Protein AF-A0A7S3DLR5-F1 (afdb_monomer)

Foldseek 3Di:
DDDDDDDDDDDDDDDDPDPDDDDDDDDDDDDDDDDPLQPDDLLLVVVCVVCVVPVVLVVLVVVCVVDVDPVSVVVSLVVLVPDDPLSVVVVVVVVVVVPDDLFAWAWEWEWDADPNDIDIGTDRIDGHFDFQLCSVFNRHQKYKYFYAPVADPVNVCCCAPPPPNPPVPHQQDSQFGWHFQAWDPPDVRTMTMIGGQDGPPDDHHDSVRSLCQQFNCVQFVVDDPVLSNVLVVNRGARWDQFDQADPPQEAEDEADQDPPGDRLFQFEKEWEQQQQLSRVQRSCVRVVPDPVPDDSGDPAQWAFWDARQFGHIYGYDNVVDDDTHMYTYPSRRSGDHDSVSRSVRRTIGRPDPVTGDDPVVVVVSVD

Mean predicted aligned error: 13.18 Å

Radius of gyration: 24.82 Å; Cα contacts (8 Å, |Δi|>4): 530; chains: 1; bounding box: 61×64×69 Å

Sequence (367 aa):
GSIQIWRLEPLPLRICHGAMRIRGKGKAPKELPVYPREKLPILMQFALRQLQNKPKIVSAFLSTYKDDNTDSI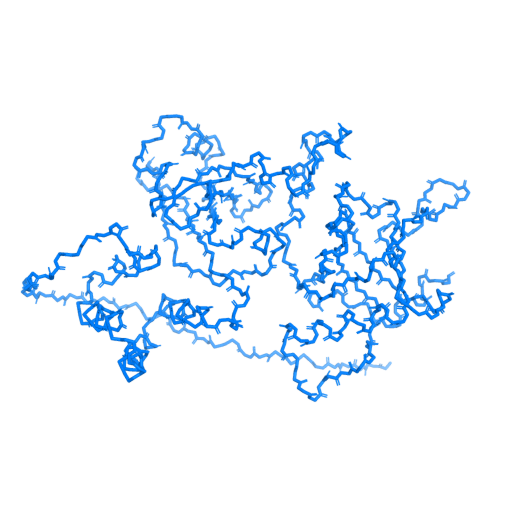DKARELIANESAVSKCFNFELLCSKDKCKHGLYWSASLTKVNGSLDLKLKPPEMAHDKRIYRMFGADRFLAVSVAPSIKAKDAEEFFCSDKVPKKYSSHLFGRTYRLLWCKKDDKPQSFIFFAEKGPGLNSLEVKDVIDACIPRSLNKELTIKKLLKRFKLLFSKTTPTAKLPPGSVHVVPDFKKRDRFAEIDGCGLLSQEAIDIIWQSFQKETCVSEVMRTERCPYSGFQGRIGGFKGAWVLDRSLGPGVTIHCRETQKKFSTKQDCLASSCLQIQGDTKGTLDIEHVNDIME

Structure (mmCIF, N/CA/C/O backbone):
data_AF-A0A7S3DLR5-F1
#
_entry.id   AF-A0A7S3DLR5-F1
#
loop_
_atom_site.group_PDB
_atom_site.id
_atom_site.type_symbol
_atom_site.label_atom_id
_atom_site.label_alt_id
_atom_site.label_comp_id
_atom_site.label_asym_id
_atom_site.label_entity_id
_atom_site.label_seq_id
_atom_site.pdbx_PDB_ins_code
_atom_site.Cartn_x
_atom_site.Cartn_y
_atom_site.Cartn_z
_atom_site.occupancy
_atom_site.B_iso_or_equiv
_atom_site.auth_seq_id
_atom_site.auth_comp_id
_atom_site.auth_asym_id
_atom_site.auth_atom_id
_atom_site.pdbx_PDB_model_num
ATOM 1 N N . GLY A 1 1 ? 19.278 11.146 39.143 1.00 24.81 1 GLY A N 1
ATOM 2 C CA . GLY A 1 1 ? 20.038 9.889 39.242 1.00 24.81 1 GLY A CA 1
ATOM 3 C C . GLY A 1 1 ? 19.996 9.211 37.897 1.00 24.81 1 GLY A C 1
ATOM 4 O O . GLY A 1 1 ? 18.915 8.933 37.408 1.00 24.81 1 GLY A O 1
ATOM 5 N N . SER A 1 2 ? 21.152 9.063 37.265 1.00 23.89 2 SER A N 1
ATOM 6 C CA . SER A 1 2 ? 21.341 8.437 35.958 1.00 23.89 2 SER A CA 1
ATOM 7 C C . SER A 1 2 ? 21.000 6.949 35.982 1.00 23.89 2 SER A C 1
ATOM 9 O O . SER A 1 2 ? 21.562 6.218 36.795 1.00 23.89 2 SER A O 1
ATOM 11 N N . ILE A 1 3 ? 20.175 6.496 35.037 1.00 20.67 3 ILE A N 1
ATOM 12 C CA . ILE A 1 3 ? 20.079 5.086 34.653 1.00 20.67 3 ILE A CA 1
ATOM 13 C C . ILE A 1 3 ? 20.15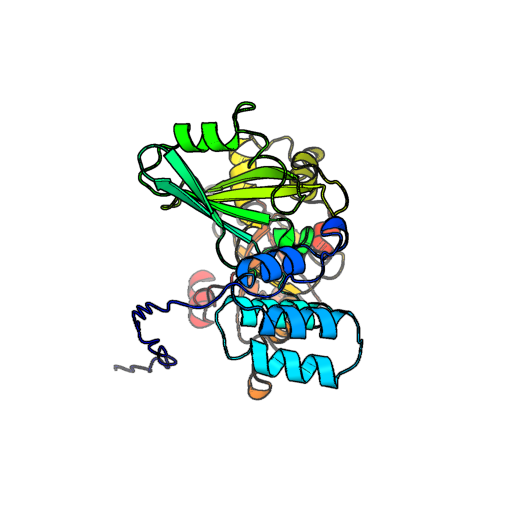8 5.021 33.124 1.00 20.67 3 ILE A C 1
ATOM 15 O O . ILE A 1 3 ? 19.270 5.478 32.410 1.00 20.67 3 ILE A O 1
ATOM 19 N N . GLN A 1 4 ? 21.282 4.495 32.637 1.00 23.03 4 GLN A N 1
ATOM 20 C CA . GLN A 1 4 ? 21.463 4.030 31.266 1.00 23.03 4 GLN A CA 1
ATOM 21 C C . GLN A 1 4 ? 20.932 2.598 31.172 1.00 23.03 4 GLN A C 1
ATOM 23 O O . GLN A 1 4 ? 21.287 1.771 32.011 1.00 23.03 4 GLN A O 1
ATOM 28 N N . ILE A 1 5 ? 20.160 2.275 30.131 1.00 23.92 5 ILE A N 1
ATOM 29 C CA . ILE A 1 5 ? 19.893 0.881 29.757 1.00 23.92 5 ILE A CA 1
ATOM 30 C C . ILE A 1 5 ? 20.264 0.658 28.294 1.00 23.92 5 ILE A C 1
ATOM 32 O O . ILE A 1 5 ? 20.056 1.494 27.415 1.00 23.92 5 ILE A O 1
ATOM 36 N N . TRP A 1 6 ? 20.910 -0.486 28.106 1.00 22.75 6 TRP A N 1
ATOM 37 C CA . TRP A 1 6 ? 21.716 -0.885 26.976 1.00 22.75 6 TRP A CA 1
ATOM 38 C C . TRP A 1 6 ? 20.901 -1.349 25.773 1.00 22.75 6 TRP A C 1
ATOM 40 O O . TRP A 1 6 ? 19.888 -2.036 25.869 1.00 22.75 6 TRP A O 1
ATOM 50 N N . ARG A 1 7 ? 21.443 -0.993 24.613 1.00 23.92 7 ARG A N 1
ATOM 51 C CA . ARG A 1 7 ? 21.039 -1.396 23.273 1.00 23.92 7 ARG A CA 1
ATOM 52 C C . ARG A 1 7 ? 21.591 -2.799 22.996 1.00 23.92 7 ARG A C 1
ATOM 54 O O . ARG A 1 7 ? 22.805 -2.973 22.980 1.00 23.92 7 ARG A O 1
ATOM 61 N N . LEU A 1 8 ? 20.730 -3.781 22.739 1.00 24.44 8 LEU A N 1
ATOM 62 C CA . LEU A 1 8 ? 21.143 -5.052 22.134 1.00 24.44 8 LEU A CA 1
ATOM 63 C C . LEU A 1 8 ? 20.997 -4.935 20.613 1.00 24.44 8 LEU A C 1
ATOM 65 O O . LEU A 1 8 ? 19.906 -5.074 20.064 1.00 24.44 8 LEU A O 1
ATOM 69 N N . GLU A 1 9 ? 22.101 -4.628 19.932 1.00 26.67 9 GLU A N 1
ATOM 70 C CA . GLU A 1 9 ? 22.209 -4.809 18.482 1.00 26.67 9 GLU A CA 1
ATOM 71 C C . GLU A 1 9 ? 22.654 -6.249 18.180 1.00 26.67 9 GLU A C 1
ATOM 73 O O . GLU A 1 9 ? 23.645 -6.705 18.755 1.00 26.67 9 GLU A O 1
ATOM 78 N N . PRO A 1 10 ? 22.021 -6.972 17.243 1.00 26.53 10 PRO A N 1
ATOM 79 C CA . PRO A 1 10 ? 22.702 -8.069 16.577 1.00 26.53 10 PRO A CA 1
ATOM 80 C C . PRO A 1 10 ? 23.741 -7.496 15.599 1.00 26.53 10 PRO A C 1
ATOM 82 O O . PRO A 1 10 ? 23.421 -6.707 14.708 1.00 26.53 10 PRO A O 1
ATOM 85 N N . LEU A 1 11 ? 24.994 -7.909 15.797 1.00 24.88 11 LEU A N 1
ATOM 86 C CA . LEU A 1 11 ? 26.169 -7.597 14.979 1.00 24.88 11 LEU A CA 1
ATOM 87 C C . LEU A 1 11 ? 25.892 -7.708 13.465 1.00 24.88 11 LEU A C 1
ATOM 89 O O . LEU A 1 11 ? 25.328 -8.711 13.017 1.00 24.88 11 LEU A O 1
ATOM 93 N N . PRO A 1 12 ? 26.373 -6.765 12.633 1.00 27.34 12 PRO A N 1
ATOM 94 C CA . PRO A 1 12 ? 26.393 -6.967 11.195 1.00 27.34 12 PRO A CA 1
ATOM 95 C C . PRO A 1 12 ? 27.469 -8.000 10.833 1.00 27.34 12 PRO A C 1
ATOM 97 O O . PRO A 1 12 ? 28.667 -7.776 11.016 1.00 27.34 12 PRO A O 1
ATOM 100 N N . LEU A 1 13 ? 27.039 -9.126 10.260 1.00 23.83 13 LEU A N 1
ATOM 101 C CA . LEU A 1 13 ? 27.904 -10.037 9.508 1.00 23.83 13 LEU A CA 1
ATOM 102 C C . LEU A 1 13 ? 28.592 -9.247 8.382 1.00 23.83 13 LEU A C 1
ATOM 104 O O . LEU A 1 13 ? 27.967 -8.867 7.390 1.00 23.83 13 LEU A O 1
ATOM 108 N N . ARG A 1 14 ? 29.896 -8.989 8.541 1.00 26.08 14 ARG A N 1
ATOM 109 C CA . ARG A 1 14 ? 30.764 -8.467 7.479 1.00 26.08 14 ARG A CA 1
ATOM 110 C C . ARG A 1 14 ? 30.837 -9.502 6.357 1.00 26.08 14 ARG A C 1
ATOM 112 O O . ARG A 1 14 ? 31.471 -10.539 6.513 1.00 26.08 14 ARG A O 1
ATOM 119 N N . ILE A 1 15 ? 30.224 -9.209 5.213 1.00 27.02 15 ILE A N 1
ATOM 120 C CA . ILE A 1 15 ? 30.480 -9.952 3.975 1.00 27.02 15 ILE A CA 1
ATOM 121 C C . ILE A 1 15 ? 31.704 -9.321 3.304 1.00 27.02 15 ILE A C 1
ATOM 123 O O . ILE A 1 15 ? 31.678 -8.164 2.878 1.00 27.02 15 ILE A O 1
ATOM 127 N N . CYS A 1 16 ? 32.790 -10.088 3.243 1.00 23.61 16 CYS A N 1
ATOM 128 C CA . CYS A 1 16 ? 34.021 -9.741 2.545 1.00 23.61 16 CYS A CA 1
ATOM 129 C C . CYS A 1 16 ? 33.748 -9.473 1.055 1.00 23.61 16 CYS A C 1
ATOM 131 O O . CYS A 1 16 ? 33.178 -10.311 0.357 1.00 23.61 16 CYS A O 1
ATOM 133 N N . HIS A 1 17 ? 34.199 -8.325 0.547 1.00 25.91 17 HIS A N 1
ATOM 134 C CA . HIS A 1 17 ? 34.289 -8.075 -0.890 1.00 25.91 17 HIS A CA 1
ATOM 135 C C . HIS A 1 17 ? 35.540 -8.775 -1.435 1.00 25.91 17 HIS A C 1
ATOM 137 O O . HIS A 1 17 ? 36.632 -8.214 -1.424 1.00 25.91 17 HIS A O 1
ATOM 143 N N . GLY A 1 18 ? 35.385 -10.013 -1.902 1.00 24.25 18 GLY A N 1
ATOM 144 C CA . GLY A 1 18 ? 36.386 -10.682 -2.730 1.00 24.25 18 GLY A CA 1
ATOM 145 C C . GLY A 1 18 ? 36.161 -10.339 -4.201 1.00 24.25 18 GLY A C 1
ATOM 146 O O . GLY A 1 18 ? 35.227 -10.844 -4.820 1.00 24.25 18 GLY A O 1
ATOM 147 N N . ALA A 1 19 ? 37.006 -9.483 -4.775 1.00 25.77 19 ALA A N 1
ATOM 148 C CA . ALA A 1 19 ? 37.074 -9.306 -6.221 1.00 25.77 19 ALA A CA 1
ATOM 149 C C . ALA A 1 19 ? 37.766 -10.532 -6.835 1.00 25.77 19 ALA A C 1
ATOM 151 O O . ALA A 1 19 ? 38.976 -10.701 -6.706 1.00 25.77 19 ALA A O 1
ATOM 152 N N . MET A 1 20 ? 37.001 -11.397 -7.497 1.00 24.11 20 MET A N 1
ATOM 153 C CA . MET A 1 20 ? 37.531 -12.601 -8.134 1.00 24.11 20 MET A CA 1
ATOM 154 C C . MET A 1 20 ? 37.630 -12.379 -9.645 1.00 24.11 20 MET A C 1
ATOM 156 O O . MET A 1 20 ? 36.626 -12.297 -10.352 1.00 24.11 20 MET A O 1
ATOM 160 N N . ARG A 1 21 ? 38.863 -12.249 -10.144 1.00 29.89 21 ARG A N 1
ATOM 161 C CA . ARG A 1 21 ? 39.190 -12.220 -11.575 1.00 29.89 21 ARG A CA 1
ATOM 162 C C . ARG A 1 21 ? 39.635 -13.628 -11.964 1.00 29.89 21 ARG A C 1
ATOM 164 O O . ARG A 1 21 ? 40.696 -14.062 -11.533 1.00 29.89 21 ARG A O 1
ATOM 171 N N . ILE A 1 22 ? 38.857 -14.329 -12.787 1.00 28.62 22 ILE A N 1
ATOM 172 C CA . ILE A 1 22 ? 39.300 -15.586 -13.403 1.00 28.62 22 ILE A CA 1
ATOM 173 C C . ILE A 1 22 ? 39.402 -15.396 -14.913 1.00 28.62 22 ILE A C 1
ATOM 175 O O . ILE A 1 22 ? 38.415 -15.116 -15.591 1.00 28.62 22 ILE A O 1
ATOM 179 N N . ARG A 1 23 ? 40.619 -15.582 -15.434 1.00 36.75 23 ARG A N 1
ATOM 180 C CA . ARG A 1 23 ? 40.875 -15.950 -16.828 1.00 36.75 23 ARG A CA 1
ATOM 181 C C . ARG A 1 23 ? 40.844 -17.474 -16.908 1.00 36.75 23 ARG A C 1
ATOM 183 O O . ARG A 1 23 ? 41.633 -18.128 -16.239 1.00 36.75 23 ARG A O 1
ATOM 190 N N . GLY A 1 24 ? 39.975 -18.021 -17.748 1.00 30.02 24 GLY A N 1
ATOM 191 C CA . GLY A 1 24 ? 39.977 -19.439 -18.094 1.00 30.02 24 GLY A CA 1
ATOM 192 C C . GLY A 1 24 ? 39.672 -19.610 -19.575 1.00 30.02 24 GLY A C 1
ATOM 193 O O . GLY A 1 24 ? 38.577 -19.278 -20.020 1.00 30.02 24 GLY A O 1
ATOM 194 N N . LYS A 1 25 ? 40.648 -20.109 -20.340 1.00 39.47 25 LYS A N 1
ATOM 195 C CA . LYS A 1 25 ? 40.425 -20.672 -21.677 1.00 39.47 25 LYS A CA 1
ATOM 196 C C . LYS A 1 25 ? 39.781 -22.048 -21.477 1.00 39.47 25 LYS A C 1
ATOM 198 O O . LYS A 1 25 ? 40.409 -22.922 -20.889 1.00 39.47 25 LYS A O 1
ATOM 203 N N . GLY A 1 26 ? 38.547 -22.237 -21.939 1.00 36.50 26 GLY A N 1
ATOM 204 C CA . GLY A 1 26 ? 37.817 -23.502 -21.827 1.00 36.50 26 GLY A CA 1
ATOM 205 C C . GLY A 1 26 ? 36.975 -23.772 -23.072 1.00 36.50 26 GLY A C 1
ATOM 206 O O . GLY A 1 26 ? 36.352 -22.858 -23.603 1.00 36.50 26 GLY A O 1
ATOM 207 N N . LYS A 1 27 ? 37.023 -25.021 -23.549 1.00 38.72 27 LYS A N 1
ATOM 208 C CA . LYS A 1 27 ? 36.369 -25.536 -24.766 1.00 38.72 27 LYS A CA 1
ATOM 209 C C . LYS A 1 27 ? 34.842 -25.341 -24.742 1.00 38.72 27 LYS A C 1
ATOM 211 O O . LYS A 1 27 ? 34.234 -25.357 -23.675 1.00 38.72 27 LYS A O 1
ATOM 216 N N . ALA A 1 28 ? 34.246 -25.197 -25.929 1.00 30.62 28 ALA A N 1
ATOM 217 C CA . ALA A 1 28 ? 32.808 -25.004 -26.126 1.00 30.62 28 ALA A CA 1
ATOM 218 C C . ALA A 1 28 ? 31.967 -26.124 -25.465 1.00 30.62 28 ALA A C 1
ATOM 220 O O . ALA A 1 28 ? 32.322 -27.300 -25.596 1.00 30.62 28 ALA A O 1
ATOM 221 N N . PRO A 1 29 ? 30.873 -25.796 -24.750 1.00 38.72 29 PRO A N 1
ATOM 222 C CA . PRO A 1 29 ? 30.006 -26.797 -24.140 1.00 38.72 29 PRO A CA 1
ATOM 223 C C . PRO A 1 29 ? 29.138 -27.504 -25.192 1.00 38.72 29 PRO A C 1
ATOM 225 O O . PRO A 1 29 ? 28.689 -26.886 -26.154 1.00 38.72 29 PRO A O 1
ATOM 228 N N . LYS A 1 30 ? 28.891 -28.804 -24.973 1.00 43.28 30 LYS A N 1
ATOM 229 C CA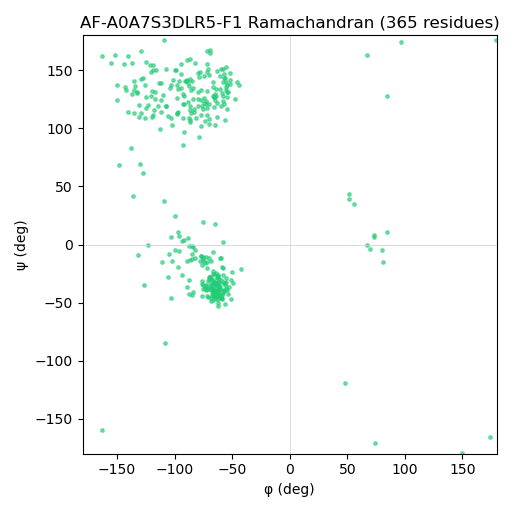 . LYS A 1 30 ? 27.921 -29.614 -25.728 1.00 43.28 30 LYS A CA 1
ATOM 230 C C . LYS A 1 30 ? 26.536 -28.958 -25.685 1.00 43.28 30 LYS A C 1
ATOM 232 O O . LYS A 1 30 ? 26.139 -28.441 -24.640 1.00 43.28 30 LYS A O 1
ATOM 237 N N . GLU A 1 31 ? 25.832 -28.996 -26.814 1.00 35.44 31 GLU A N 1
ATOM 238 C CA . GLU A 1 31 ? 24.508 -28.396 -26.983 1.00 35.44 31 GLU A CA 1
ATOM 239 C C . GLU A 1 31 ? 23.524 -28.891 -25.913 1.00 35.44 31 GLU A C 1
ATOM 241 O O . GLU A 1 31 ? 23.363 -30.090 -25.681 1.00 35.44 31 GLU A O 1
ATOM 246 N N . LEU A 1 32 ? 22.897 -27.938 -25.220 1.00 39.69 32 LEU A N 1
ATOM 247 C CA . LEU A 1 32 ? 21.847 -28.200 -24.241 1.00 39.69 32 LEU A CA 1
ATOM 248 C C . LEU A 1 32 ? 20.522 -28.500 -24.965 1.00 39.69 32 LEU A C 1
ATOM 250 O O . LEU A 1 32 ? 20.259 -27.906 -26.011 1.00 39.69 32 LEU A O 1
ATOM 254 N N . PRO A 1 33 ? 19.646 -29.348 -24.397 1.00 40.72 33 PRO A N 1
ATOM 255 C CA . PRO A 1 33 ? 18.328 -29.613 -24.967 1.00 40.72 33 PRO A CA 1
ATOM 256 C C . PRO A 1 33 ? 17.497 -28.324 -25.095 1.00 40.72 33 PRO A C 1
ATOM 258 O O . PRO A 1 33 ? 17.360 -27.549 -24.144 1.00 40.72 33 PRO A O 1
ATOM 261 N N . VAL A 1 34 ? 16.928 -28.103 -26.283 1.00 39.75 34 VAL A N 1
ATOM 262 C CA . VAL A 1 34 ? 16.088 -26.942 -26.604 1.00 39.75 34 VAL A CA 1
ATOM 263 C C . VAL A 1 34 ? 14.668 -27.192 -26.094 1.00 39.75 34 VAL A C 1
ATOM 265 O O . VAL A 1 34 ? 13.941 -28.017 -26.638 1.00 39.75 34 VAL A O 1
ATOM 268 N N . TYR A 1 35 ? 14.261 -26.475 -25.044 1.00 44.41 35 TYR A N 1
ATOM 269 C CA . TYR A 1 35 ? 12.882 -26.500 -24.542 1.00 44.41 35 TYR A CA 1
ATOM 270 C C . TYR A 1 35 ? 12.041 -25.362 -25.133 1.00 44.41 35 TYR A C 1
ATOM 272 O O . TYR A 1 35 ? 12.562 -24.250 -25.297 1.00 44.41 35 TYR A O 1
ATOM 280 N N . PRO A 1 36 ? 10.727 -25.572 -25.359 1.00 43.00 36 PRO A N 1
ATOM 281 C CA . PRO A 1 36 ? 9.810 -24.489 -25.686 1.00 43.00 36 PRO A CA 1
ATOM 282 C C . PRO A 1 36 ? 9.721 -23.536 -24.486 1.00 43.00 36 PRO A C 1
ATOM 284 O O . PRO A 1 36 ? 9.074 -23.826 -23.479 1.00 43.00 36 PRO A O 1
ATOM 287 N N . ARG A 1 37 ? 10.406 -22.391 -24.574 1.00 46.00 37 ARG A N 1
ATOM 288 C CA . ARG A 1 37 ? 10.528 -21.398 -23.485 1.00 46.00 37 ARG A CA 1
ATOM 289 C C . ARG A 1 37 ? 9.184 -20.839 -23.011 1.00 46.00 37 ARG A C 1
ATOM 291 O O . ARG A 1 37 ? 9.102 -20.307 -21.912 1.00 46.00 37 ARG A O 1
ATOM 298 N N . GLU A 1 38 ? 8.151 -20.974 -23.830 1.00 45.06 38 GLU A N 1
ATOM 299 C CA . GLU A 1 38 ? 6.825 -20.386 -23.643 1.00 45.06 38 GLU A CA 1
ATOM 300 C C . GLU A 1 38 ? 5.993 -21.063 -22.544 1.00 45.06 38 GLU A C 1
ATOM 302 O O . GLU A 1 38 ? 5.037 -20.465 -22.059 1.00 45.06 38 GLU A O 1
ATOM 307 N N . LYS A 1 39 ? 6.369 -22.274 -22.103 1.00 42.50 39 LYS A N 1
ATOM 308 C CA . LYS A 1 39 ? 5.629 -23.033 -21.076 1.00 42.50 39 LYS A CA 1
ATOM 309 C C . LYS A 1 39 ? 6.214 -22.943 -19.660 1.00 42.50 39 LYS A C 1
ATOM 311 O O . LYS A 1 39 ? 5.622 -23.480 -18.732 1.00 42.50 39 LYS A O 1
ATOM 316 N N . LEU A 1 40 ? 7.366 -22.295 -19.476 1.00 49.72 40 LEU A N 1
ATOM 317 C CA . LEU A 1 40 ? 8.032 -22.228 -18.170 1.00 49.72 40 LEU A CA 1
ATOM 318 C C . LEU A 1 40 ? 7.565 -21.011 -17.353 1.00 49.72 40 LEU A C 1
ATOM 320 O O . LEU A 1 40 ? 7.464 -19.921 -17.929 1.00 49.72 40 LEU A O 1
ATOM 324 N N . PRO A 1 41 ? 7.370 -21.138 -16.022 1.00 58.69 41 PRO A N 1
ATOM 325 C CA . PRO A 1 41 ? 7.132 -19.996 -15.140 1.00 58.69 41 PRO A CA 1
ATOM 326 C C . PRO A 1 41 ? 8.199 -18.901 -15.308 1.00 58.69 41 PRO A C 1
ATOM 328 O O . PRO A 1 41 ? 9.365 -19.171 -15.586 1.00 58.69 41 PRO A O 1
ATOM 331 N N . ILE A 1 42 ? 7.834 -17.635 -15.126 1.00 56.56 42 ILE A N 1
ATOM 332 C CA . ILE A 1 42 ? 8.725 -16.491 -15.409 1.00 56.56 42 ILE A CA 1
ATOM 333 C C . ILE A 1 42 ? 10.036 -16.541 -14.616 1.00 56.56 42 ILE A C 1
ATOM 335 O O . ILE A 1 42 ? 11.107 -16.264 -15.159 1.00 56.56 42 ILE A O 1
ATOM 339 N N . LEU A 1 43 ? 9.975 -16.957 -13.355 1.00 54.75 43 LEU A N 1
ATOM 340 C CA . LEU A 1 43 ? 11.160 -17.145 -12.520 1.00 54.75 43 LEU A CA 1
ATOM 341 C C . LEU A 1 43 ? 12.078 -18.237 -13.024 1.00 54.75 43 LEU A C 1
ATOM 343 O O . LEU A 1 43 ? 13.293 -18.098 -12.942 1.00 54.75 43 LEU A O 1
ATOM 347 N N . MET A 1 44 ? 11.502 -19.277 -13.609 1.00 60.59 44 MET A N 1
ATOM 348 C CA . MET A 1 44 ? 12.239 -20.351 -14.243 1.00 60.59 44 MET A CA 1
ATOM 349 C C . MET A 1 44 ? 12.951 -19.841 -15.500 1.00 60.59 44 MET A C 1
ATOM 351 O O . MET A 1 44 ? 14.132 -20.112 -15.694 1.00 60.59 44 MET A O 1
ATOM 355 N N . GLN A 1 45 ? 12.298 -18.995 -16.301 1.00 62.34 45 GLN A N 1
ATOM 356 C CA . GLN A 1 45 ? 12.950 -18.335 -17.437 1.00 62.34 45 GLN A CA 1
ATOM 357 C C . GLN A 1 45 ? 14.070 -17.376 -16.996 1.00 62.34 45 GLN A C 1
ATOM 359 O O . GLN A 1 45 ? 15.123 -17.324 -17.637 1.00 62.34 45 GLN A O 1
ATOM 364 N N . PHE A 1 46 ? 13.870 -16.623 -15.909 1.00 62.25 46 PHE A N 1
ATOM 365 C CA . PHE A 1 46 ? 14.880 -15.712 -15.364 1.00 62.25 46 PHE A CA 1
ATOM 366 C C . PHE A 1 46 ? 16.075 -16.468 -14.777 1.00 62.25 46 PHE A C 1
ATOM 368 O O . PHE A 1 46 ? 17.213 -16.164 -15.132 1.00 62.25 46 PHE A O 1
ATOM 375 N N . ALA A 1 47 ? 15.829 -17.476 -13.938 1.00 61.44 47 ALA A N 1
ATOM 376 C CA . ALA A 1 47 ? 16.861 -18.320 -13.347 1.00 61.44 47 ALA A CA 1
ATOM 377 C C . ALA A 1 47 ? 17.681 -19.015 -14.436 1.00 61.44 47 ALA A C 1
ATOM 379 O O . ALA A 1 47 ? 18.904 -18.911 -14.432 1.00 61.44 47 ALA A O 1
ATOM 380 N N . LEU A 1 48 ? 17.023 -19.609 -15.438 1.00 63.97 48 LEU A N 1
ATOM 381 C CA . LEU A 1 48 ? 17.710 -20.219 -16.573 1.00 63.97 48 LEU A CA 1
ATOM 382 C C . LEU A 1 48 ? 18.599 -19.219 -17.309 1.00 63.97 48 LEU A C 1
ATOM 384 O O . LEU A 1 48 ? 19.711 -19.592 -17.656 1.00 63.97 48 LEU A O 1
ATOM 388 N N . ARG A 1 49 ? 18.162 -17.962 -17.505 1.00 66.38 49 ARG A N 1
ATOM 389 C CA . ARG A 1 49 ? 18.985 -16.897 -18.114 1.00 66.38 49 ARG A CA 1
ATOM 390 C C . ARG A 1 49 ? 20.193 -16.515 -17.259 1.00 66.38 49 ARG A C 1
ATOM 392 O O . ARG A 1 49 ? 21.284 -16.385 -17.800 1.00 66.38 49 ARG A O 1
ATOM 399 N N . GLN A 1 50 ? 20.021 -16.353 -15.948 1.00 62.22 50 GLN A N 1
ATOM 400 C CA . GLN A 1 50 ? 21.130 -16.022 -15.041 1.00 62.22 50 GLN A CA 1
ATOM 401 C C . GLN A 1 50 ? 22.130 -17.182 -14.901 1.00 62.22 50 GLN A C 1
ATOM 403 O O . GLN A 1 50 ? 23.322 -16.962 -14.698 1.00 62.22 50 GLN A O 1
ATOM 408 N N . LEU A 1 51 ? 21.653 -18.418 -15.052 1.00 62.84 51 LEU A N 1
ATOM 409 C CA . LEU A 1 51 ? 22.431 -19.645 -14.909 1.00 62.84 51 LEU A CA 1
ATOM 410 C C . LEU A 1 51 ? 22.956 -20.196 -16.245 1.00 62.84 51 LEU A C 1
ATOM 412 O O . LEU A 1 51 ? 23.547 -21.273 -16.246 1.00 62.84 51 LEU A O 1
ATOM 416 N N . GLN A 1 52 ? 22.812 -19.481 -17.373 1.00 66.00 52 GLN A N 1
ATOM 417 C CA . GLN A 1 52 ? 23.272 -19.953 -18.698 1.00 66.00 52 GLN A CA 1
ATOM 418 C C . GLN A 1 52 ? 24.757 -20.337 -18.721 1.00 66.00 52 GLN A C 1
ATOM 420 O O . GLN A 1 52 ? 25.148 -21.246 -19.446 1.00 66.00 52 GLN A O 1
ATOM 425 N N . ASN A 1 53 ? 25.572 -19.711 -17.870 1.00 67.88 53 ASN A N 1
ATOM 426 C CA . ASN A 1 53 ? 26.999 -20.015 -17.742 1.00 67.88 53 ASN A CA 1
ATOM 427 C C . ASN A 1 53 ? 27.305 -21.138 -16.725 1.00 67.88 53 ASN A C 1
ATOM 429 O O . ASN A 1 53 ? 28.470 -21.393 -16.428 1.00 67.88 53 ASN A O 1
ATOM 433 N N . LYS A 1 54 ? 26.283 -21.800 -16.163 1.00 71.94 54 LYS A N 1
ATOM 434 C CA . LYS A 1 54 ? 26.390 -22.841 -15.124 1.00 71.94 54 LYS A CA 1
ATOM 435 C C . LYS A 1 54 ? 25.575 -24.094 -15.506 1.00 71.94 54 LYS A C 1
ATOM 437 O O . LYS A 1 54 ? 24.573 -24.411 -14.862 1.00 71.94 54 LYS A O 1
ATOM 442 N N . PRO A 1 55 ? 26.006 -24.856 -16.531 1.00 69.50 55 PRO A N 1
ATOM 443 C CA . PRO A 1 55 ? 25.218 -25.937 -17.137 1.00 69.50 55 PRO A CA 1
ATOM 444 C C . PRO A 1 55 ? 24.862 -27.081 -16.174 1.00 69.50 55 PRO A C 1
ATOM 446 O O . PRO A 1 55 ? 23.798 -27.678 -16.308 1.00 69.50 55 PRO A O 1
ATOM 449 N N . LYS A 1 56 ? 25.698 -27.361 -15.163 1.00 69.00 56 LYS A N 1
ATOM 450 C CA . LYS A 1 56 ? 25.404 -28.379 -14.135 1.00 69.00 56 LYS A CA 1
ATOM 451 C C . LYS A 1 56 ? 24.190 -28.007 -13.275 1.00 69.00 56 LYS A C 1
ATOM 453 O O . LYS A 1 56 ? 23.374 -28.872 -12.980 1.00 69.00 56 LYS A O 1
ATOM 458 N N . ILE A 1 57 ? 24.049 -26.724 -12.930 1.00 65.38 57 ILE A N 1
ATOM 459 C CA . ILE A 1 57 ? 22.917 -26.215 -12.143 1.00 65.38 57 ILE A CA 1
ATOM 460 C C . ILE A 1 57 ? 21.651 -26.239 -12.998 1.00 65.38 57 ILE A C 1
ATOM 462 O O . ILE A 1 57 ? 20.627 -26.738 -12.554 1.00 65.38 57 ILE A O 1
ATOM 466 N N . VAL A 1 58 ? 21.742 -25.782 -14.252 1.00 64.25 58 VAL A N 1
ATOM 467 C CA . VAL A 1 58 ? 20.625 -25.831 -15.211 1.00 64.25 58 VAL A CA 1
ATOM 468 C C . VAL A 1 58 ? 20.131 -27.265 -15.431 1.00 64.25 58 VAL A C 1
ATOM 470 O O . VAL A 1 58 ? 18.926 -27.496 -15.457 1.00 64.25 58 VAL A O 1
ATOM 473 N N . SER A 1 59 ? 21.038 -28.238 -15.550 1.00 67.94 59 SER A N 1
ATOM 474 C CA . SER A 1 59 ? 20.673 -29.649 -15.717 1.00 67.94 59 SER A CA 1
ATOM 475 C C . SER A 1 59 ? 19.997 -30.230 -14.473 1.00 67.94 59 SER A C 1
ATOM 477 O O . SER A 1 59 ? 18.952 -30.857 -14.610 1.00 67.94 59 SER A O 1
ATOM 479 N N . ALA A 1 60 ? 20.559 -30.002 -13.279 1.00 65.81 60 ALA A N 1
ATOM 480 C CA . ALA A 1 60 ? 19.972 -30.452 -12.010 1.00 65.81 60 ALA A CA 1
ATOM 481 C C . ALA A 1 60 ? 18.594 -29.816 -11.747 1.00 65.81 60 ALA A C 1
ATOM 483 O O . ALA A 1 60 ? 17.699 -30.430 -11.165 1.00 65.81 60 ALA A O 1
ATOM 484 N N . PHE A 1 61 ? 18.424 -28.582 -12.217 1.00 63.12 61 PHE A N 1
ATOM 485 C CA . PHE A 1 61 ? 17.188 -27.822 -12.157 1.00 63.12 61 PHE A CA 1
ATOM 486 C C . PHE A 1 61 ? 16.106 -28.354 -13.119 1.00 63.12 61 PHE A C 1
ATOM 488 O O . PHE A 1 61 ? 14.947 -28.512 -12.744 1.00 63.12 61 PHE A O 1
ATOM 495 N N . LEU A 1 62 ? 16.468 -28.681 -14.364 1.00 64.50 62 LEU A N 1
ATOM 496 C CA . LEU A 1 62 ? 15.522 -29.264 -15.323 1.00 64.50 62 LEU A CA 1
ATOM 497 C C . LEU A 1 62 ? 15.109 -30.694 -14.949 1.00 64.50 62 LEU A C 1
ATOM 499 O O . LEU A 1 62 ? 14.004 -31.098 -15.301 1.00 64.50 62 LEU A O 1
ATOM 503 N N . SER A 1 63 ? 15.955 -31.454 -14.244 1.00 65.44 63 SER A N 1
ATOM 504 C CA . SER A 1 63 ? 15.571 -32.770 -13.714 1.00 65.44 63 SER A CA 1
ATOM 505 C C . SER A 1 63 ? 14.608 -32.671 -12.529 1.00 65.44 63 SER A C 1
ATOM 507 O O . SER A 1 63 ? 13.683 -33.465 -12.445 1.00 65.44 63 SER A O 1
ATOM 509 N N . THR A 1 64 ? 14.750 -31.668 -11.657 1.00 61.28 64 THR A N 1
ATOM 510 C CA . THR A 1 64 ? 13.849 -31.492 -10.499 1.00 61.28 64 THR A CA 1
ATOM 511 C C . THR A 1 64 ? 12.446 -31.049 -10.868 1.00 61.28 64 THR A C 1
ATOM 513 O O . THR A 1 64 ? 11.508 -31.345 -10.148 1.00 61.28 64 THR A O 1
ATOM 516 N N . TYR A 1 65 ? 12.288 -30.338 -11.982 1.00 56.25 65 TYR A N 1
ATOM 517 C CA . TYR A 1 65 ? 10.962 -29.974 -12.478 1.00 56.25 65 TYR A CA 1
ATOM 518 C C . TYR A 1 65 ? 10.236 -31.149 -13.157 1.00 56.25 65 TYR A C 1
ATOM 520 O O . TYR A 1 65 ? 9.032 -31.085 -13.380 1.00 56.25 65 TYR A O 1
ATOM 528 N N . LYS A 1 66 ? 10.972 -32.195 -13.548 1.00 58.91 66 LYS A N 1
ATOM 529 C CA . LYS A 1 66 ? 10.406 -33.388 -14.189 1.00 58.91 66 LYS A CA 1
ATOM 530 C C . LYS A 1 66 ? 9.992 -34.450 -13.185 1.00 58.91 66 LYS A C 1
ATOM 532 O O . LYS A 1 66 ? 8.986 -35.112 -13.407 1.00 58.91 66 LYS A O 1
ATOM 537 N N . ASP A 1 67 ? 10.770 -34.592 -12.120 1.00 54.69 67 ASP A N 1
ATOM 538 C CA . ASP A 1 67 ? 10.527 -35.575 -11.081 1.00 54.69 67 ASP A CA 1
ATOM 539 C C . ASP A 1 67 ? 9.976 -34.861 -9.846 1.00 54.69 67 ASP A C 1
ATOM 541 O O . ASP A 1 67 ? 10.726 -34.188 -9.141 1.00 54.69 67 ASP A O 1
ATOM 545 N N . ASP A 1 68 ? 8.698 -35.076 -9.518 1.00 54.69 68 ASP A N 1
ATOM 546 C CA . ASP A 1 68 ? 8.076 -34.660 -8.243 1.00 54.69 68 ASP A CA 1
ATOM 547 C C . ASP A 1 68 ? 8.673 -35.395 -7.011 1.00 54.69 68 ASP A C 1
ATOM 549 O O . ASP A 1 68 ? 8.090 -35.431 -5.926 1.00 54.69 68 ASP A O 1
ATOM 553 N N . ASN A 1 69 ? 9.858 -35.994 -7.159 1.00 66.06 69 ASN A N 1
ATOM 554 C CA . ASN A 1 69 ? 10.574 -36.718 -6.123 1.00 66.06 69 ASN A CA 1
ATOM 555 C C . ASN A 1 69 ? 11.307 -35.747 -5.180 1.00 66.06 69 ASN A C 1
ATOM 557 O O . ASN A 1 69 ? 12.146 -34.940 -5.594 1.00 66.06 69 ASN A O 1
ATOM 561 N N . THR A 1 70 ? 11.029 -35.878 -3.885 1.00 58.28 70 THR A N 1
ATOM 562 C CA . THR A 1 70 ? 11.661 -35.140 -2.786 1.00 58.28 70 THR A CA 1
ATOM 563 C C . THR A 1 70 ? 13.190 -35.214 -2.783 1.00 58.28 70 THR A C 1
ATOM 565 O O . THR A 1 70 ? 13.827 -34.190 -2.540 1.00 58.28 70 THR A O 1
ATOM 568 N N . ASP A 1 71 ? 13.793 -36.345 -3.158 1.00 63.53 71 ASP A N 1
ATOM 569 C CA . ASP A 1 71 ? 15.257 -36.510 -3.140 1.00 63.53 71 ASP A CA 1
ATOM 570 C C . ASP A 1 71 ? 15.954 -35.663 -4.215 1.00 63.53 71 ASP A C 1
ATOM 572 O O . ASP A 1 71 ? 17.008 -35.058 -3.987 1.00 63.53 71 ASP A O 1
ATOM 576 N N . SER A 1 72 ? 15.338 -35.568 -5.397 1.00 60.47 72 SER A N 1
ATOM 577 C CA . SER A 1 72 ? 15.816 -34.705 -6.480 1.00 60.47 72 SER A CA 1
ATOM 578 C C . SER A 1 72 ? 15.781 -33.240 -6.044 1.00 60.47 72 SER A C 1
ATOM 580 O O . SER A 1 72 ? 16.722 -32.486 -6.312 1.00 60.47 72 SER A O 1
ATOM 582 N N . ILE A 1 73 ? 14.720 -32.847 -5.328 1.00 55.72 73 ILE A N 1
ATOM 583 C CA . ILE A 1 73 ? 14.533 -31.492 -4.798 1.00 55.72 73 ILE A CA 1
ATOM 584 C C . ILE A 1 73 ? 15.605 -31.166 -3.754 1.00 55.72 73 ILE A C 1
ATOM 586 O O . ILE A 1 73 ? 16.200 -30.090 -3.826 1.00 55.72 73 ILE A O 1
ATOM 590 N N . ASP A 1 74 ? 15.904 -32.077 -2.829 1.00 62.69 74 ASP A N 1
ATOM 591 C CA . ASP A 1 74 ? 16.921 -31.869 -1.790 1.00 62.69 74 ASP A CA 1
ATOM 592 C C . ASP A 1 74 ? 18.341 -31.778 -2.355 1.00 62.69 74 ASP A C 1
ATOM 594 O O . ASP A 1 74 ? 19.111 -30.889 -1.979 1.00 62.69 74 ASP A O 1
ATOM 598 N N . LYS A 1 75 ? 18.658 -32.581 -3.372 1.00 65.12 75 LYS A N 1
ATOM 599 C CA . LYS A 1 75 ? 19.945 -32.491 -4.074 1.00 65.12 75 LYS A CA 1
ATOM 600 C C . LYS A 1 75 ? 20.094 -31.190 -4.870 1.00 65.12 75 LYS A C 1
ATOM 602 O O . LYS A 1 75 ? 21.172 -30.595 -4.905 1.00 65.12 75 LYS A O 1
ATOM 607 N N . ALA A 1 76 ? 19.015 -30.705 -5.489 1.00 60.88 76 ALA A N 1
ATOM 608 C CA . ALA A 1 76 ? 19.010 -29.388 -6.123 1.00 60.88 76 ALA A CA 1
ATOM 609 C C . ALA A 1 76 ? 19.139 -28.261 -5.084 1.00 60.88 76 ALA A C 1
ATOM 611 O O . ALA A 1 76 ? 19.877 -27.306 -5.323 1.00 60.88 76 ALA A O 1
ATOM 612 N N . ARG A 1 77 ? 18.491 -28.384 -3.916 1.00 61.88 77 ARG A N 1
ATOM 613 C CA . ARG A 1 77 ? 18.602 -27.425 -2.803 1.00 61.88 77 ARG A CA 1
ATOM 614 C C . ARG A 1 77 ? 20.037 -27.281 -2.318 1.00 61.88 77 ARG A C 1
ATOM 616 O O . ARG A 1 77 ? 20.482 -26.149 -2.158 1.00 61.88 77 ARG A O 1
ATOM 623 N N . GLU A 1 78 ? 20.762 -28.379 -2.128 1.00 65.50 78 GLU A N 1
ATOM 624 C CA . GLU A 1 78 ? 22.161 -28.361 -1.674 1.00 65.50 78 GLU A CA 1
ATOM 625 C C . GLU A 1 78 ? 23.090 -27.678 -2.695 1.00 65.50 78 GLU A C 1
ATOM 627 O O . GLU A 1 78 ? 23.925 -26.841 -2.340 1.00 65.50 78 GLU A O 1
ATOM 632 N N . LEU A 1 79 ? 22.881 -27.953 -3.987 1.00 60.78 79 LEU A N 1
ATOM 633 C CA . LEU A 1 79 ? 23.626 -27.316 -5.078 1.00 60.78 79 LEU A CA 1
ATOM 634 C C . LEU A 1 79 ? 23.322 -25.812 -5.210 1.00 60.78 79 LEU A C 1
ATOM 636 O O . LEU A 1 79 ? 24.202 -25.035 -5.577 1.00 60.78 79 LEU A O 1
ATOM 640 N N . ILE A 1 80 ? 22.087 -25.399 -4.916 1.00 59.38 80 ILE A N 1
ATOM 641 C CA . ILE A 1 80 ? 21.595 -24.019 -5.050 1.00 59.38 80 ILE A CA 1
ATOM 642 C C . ILE A 1 80 ? 21.944 -23.178 -3.809 1.00 59.38 80 ILE A C 1
ATOM 644 O O . ILE A 1 80 ? 22.383 -22.034 -3.941 1.00 59.38 80 ILE A O 1
ATOM 648 N N . ALA A 1 81 ? 21.820 -23.734 -2.599 1.00 57.66 81 ALA A N 1
ATOM 649 C CA . ALA A 1 81 ? 22.018 -23.033 -1.323 1.00 57.66 81 ALA A CA 1
ATOM 650 C C . ALA A 1 81 ? 23.414 -22.402 -1.170 1.00 57.66 81 ALA A C 1
ATOM 652 O O . ALA A 1 81 ? 23.557 -21.389 -0.482 1.00 57.66 81 ALA A O 1
ATOM 653 N N . ASN A 1 82 ? 24.415 -22.952 -1.857 1.00 58.78 82 ASN A N 1
ATOM 654 C CA . ASN A 1 82 ? 25.798 -22.491 -1.797 1.00 58.78 82 ASN A CA 1
ATOM 655 C C . ASN A 1 82 ? 26.130 -21.318 -2.734 1.00 58.78 82 ASN A C 1
ATOM 657 O O . ASN A 1 82 ? 27.251 -20.812 -2.691 1.00 58.78 82 ASN A O 1
ATOM 661 N N . GLU A 1 83 ? 25.193 -20.825 -3.553 1.00 56.97 83 GLU A N 1
ATOM 662 C CA . GLU A 1 83 ? 25.516 -19.786 -4.534 1.00 56.97 83 GLU A CA 1
ATOM 663 C C . GLU A 1 83 ? 24.512 -18.629 -4.617 1.00 56.97 83 GLU A C 1
ATOM 665 O O . GLU A 1 83 ? 23.454 -18.747 -5.210 1.00 56.97 83 GLU A O 1
ATOM 670 N N . SER A 1 84 ? 24.935 -17.427 -4.219 1.00 61.84 84 SER A N 1
ATOM 671 C CA . SER A 1 84 ? 24.321 -16.128 -4.572 1.00 61.84 84 SER A CA 1
ATOM 672 C C . SER A 1 84 ? 22.914 -15.814 -4.015 1.00 61.84 84 SER A C 1
ATOM 674 O O . SER A 1 84 ? 22.146 -16.671 -3.585 1.00 61.84 84 SER A O 1
ATOM 676 N N . ALA A 1 85 ? 22.549 -14.527 -4.048 1.00 56.72 85 ALA A N 1
ATOM 677 C CA . ALA A 1 85 ? 21.226 -14.030 -3.650 1.00 56.72 85 ALA A CA 1
ATOM 678 C C . ALA A 1 85 ? 20.071 -14.582 -4.513 1.00 56.72 85 ALA A C 1
ATOM 680 O O . ALA A 1 85 ? 18.943 -14.694 -4.033 1.00 56.72 85 ALA A O 1
ATOM 681 N N . VAL A 1 86 ? 20.359 -14.967 -5.764 1.00 57.44 86 VAL A N 1
ATOM 682 C CA . VAL A 1 86 ? 19.376 -15.535 -6.702 1.00 57.44 86 VAL A CA 1
ATOM 683 C C . VAL A 1 86 ? 18.868 -16.882 -6.188 1.00 57.44 86 VAL A C 1
ATOM 685 O O . VAL A 1 86 ? 17.667 -17.128 -6.206 1.00 57.44 86 VAL A O 1
ATOM 688 N N . SER A 1 87 ? 19.753 -17.709 -5.636 1.00 58.78 87 SER A N 1
ATOM 689 C CA . SER A 1 87 ? 19.411 -19.031 -5.110 1.00 58.78 87 SER A CA 1
ATOM 690 C C . SER A 1 87 ? 18.557 -18.996 -3.847 1.00 58.78 87 SER A C 1
ATOM 692 O O . SER A 1 87 ? 17.669 -19.829 -3.686 1.00 58.78 87 SER A O 1
ATOM 694 N N . LYS A 1 88 ? 18.758 -18.003 -2.967 1.00 59.78 88 LYS A N 1
ATOM 695 C CA . LYS A 1 88 ? 17.914 -17.821 -1.771 1.00 59.78 88 LYS A CA 1
ATOM 696 C C . LYS A 1 88 ? 16.481 -17.432 -2.142 1.00 59.78 88 LYS A C 1
ATOM 698 O O . LYS A 1 88 ? 15.541 -18.002 -1.601 1.00 59.78 88 LYS A O 1
ATOM 703 N N . CYS A 1 89 ? 16.316 -16.515 -3.097 1.00 56.38 89 CYS A N 1
ATOM 704 C CA . CYS A 1 89 ? 14.992 -16.105 -3.580 1.00 56.38 89 CYS A CA 1
ATOM 705 C C . CYS A 1 89 ? 14.310 -17.212 -4.397 1.00 56.38 89 CYS A C 1
ATOM 707 O O . CYS A 1 89 ? 13.091 -17.333 -4.389 1.00 56.38 89 CYS A O 1
ATOM 709 N N . PHE A 1 90 ? 15.096 -18.057 -5.065 1.00 60.72 90 PHE A N 1
ATOM 710 C CA . PHE A 1 90 ? 14.574 -19.166 -5.851 1.00 60.72 90 PHE A CA 1
ATOM 711 C C . PHE A 1 90 ? 14.105 -20.345 -4.987 1.00 60.72 90 PHE A C 1
ATOM 713 O O . PHE A 1 90 ? 13.000 -20.846 -5.185 1.00 60.72 90 PHE A O 1
ATOM 720 N N . ASN A 1 91 ? 14.891 -20.732 -3.973 1.00 59.09 91 ASN A N 1
ATOM 721 C CA . ASN A 1 91 ? 14.439 -21.679 -2.948 1.00 59.09 91 ASN A CA 1
ATOM 722 C C . ASN A 1 91 ? 13.153 -21.177 -2.289 1.00 59.09 91 ASN A C 1
ATOM 724 O O . ASN A 1 91 ? 12.246 -21.959 -2.030 1.00 59.09 91 ASN A O 1
ATOM 728 N N . PHE A 1 92 ? 13.053 -19.867 -2.074 1.00 56.28 92 PHE A N 1
ATOM 729 C CA . PHE A 1 92 ? 11.871 -19.247 -1.509 1.00 56.28 92 PHE A CA 1
ATOM 730 C C . PHE A 1 92 ? 10.629 -19.365 -2.409 1.00 56.28 92 PHE A C 1
ATOM 732 O O . PHE A 1 92 ? 9.586 -19.730 -1.892 1.00 56.28 92 PHE A O 1
ATOM 739 N N . GLU A 1 93 ? 10.709 -19.159 -3.728 1.00 56.06 93 GLU A N 1
ATOM 740 C CA . GLU A 1 93 ? 9.571 -19.380 -4.647 1.00 56.06 93 GLU A CA 1
ATOM 741 C C . GLU A 1 93 ? 9.103 -20.848 -4.636 1.00 56.06 93 GLU A C 1
ATOM 743 O O . GLU A 1 93 ? 7.909 -21.135 -4.525 1.00 56.06 93 GLU A O 1
ATOM 748 N N . LEU A 1 94 ? 10.057 -21.789 -4.677 1.00 55.56 94 LEU A N 1
ATOM 749 C CA . LEU A 1 94 ? 9.764 -23.223 -4.594 1.00 55.56 94 LEU A CA 1
ATOM 750 C C . LEU A 1 94 ? 9.078 -23.572 -3.259 1.00 55.56 94 LEU A C 1
ATOM 752 O O . LEU A 1 94 ? 8.173 -24.402 -3.222 1.00 55.56 94 LEU A O 1
ATOM 756 N N . LEU A 1 95 ? 9.475 -22.906 -2.169 1.00 48.75 95 LEU A N 1
ATOM 757 C CA . LEU A 1 95 ? 8.864 -23.027 -0.841 1.00 48.75 95 LEU A CA 1
ATOM 758 C C . LEU A 1 95 ? 7.518 -22.280 -0.729 1.00 48.75 95 LEU A C 1
ATOM 760 O O . LEU A 1 95 ? 6.635 -22.736 -0.005 1.00 48.75 95 LEU A O 1
ATOM 764 N N . CYS A 1 96 ? 7.326 -21.175 -1.456 1.00 47.66 96 CYS A N 1
ATOM 765 C CA . CYS A 1 96 ? 6.082 -20.397 -1.506 1.00 47.66 96 CYS A CA 1
ATOM 766 C C . CYS A 1 96 ? 4.953 -21.137 -2.200 1.00 47.66 96 CYS A C 1
ATOM 768 O O . CYS A 1 96 ? 3.801 -20.958 -1.819 1.00 47.66 96 CYS A O 1
ATOM 770 N N . SER A 1 97 ? 5.280 -21.993 -3.172 1.00 45.09 97 SER A N 1
ATOM 771 C CA . SER A 1 97 ? 4.293 -22.860 -3.823 1.00 45.09 97 SER A CA 1
ATOM 772 C C . SER A 1 97 ? 3.602 -23.837 -2.853 1.00 45.09 97 SER A C 1
ATOM 774 O O . SER A 1 97 ? 2.597 -24.433 -3.219 1.00 45.09 97 SER A O 1
ATOM 776 N N . LYS A 1 98 ? 4.104 -23.974 -1.610 1.00 44.56 98 LYS A N 1
ATOM 777 C CA . LYS A 1 98 ? 3.580 -24.857 -0.552 1.00 44.56 98 LYS A CA 1
ATOM 778 C C . LYS A 1 98 ? 2.896 -24.106 0.615 1.00 44.56 98 LYS A C 1
ATOM 780 O O . LYS A 1 98 ? 3.040 -24.495 1.771 1.00 44.56 98 LYS A O 1
ATOM 785 N N . ASP A 1 99 ? 2.173 -23.02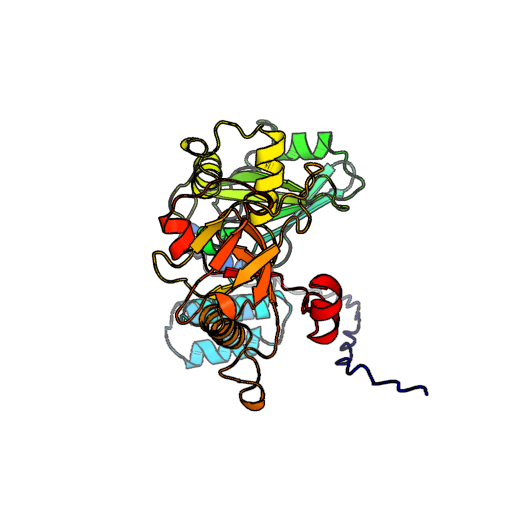2 0.328 1.00 44.84 99 ASP A N 1
ATOM 786 C CA . ASP A 1 99 ? 1.214 -22.325 1.221 1.00 44.84 99 ASP A CA 1
ATOM 787 C C . ASP A 1 99 ? 1.735 -21.540 2.444 1.00 44.84 99 ASP A C 1
ATOM 789 O O . ASP A 1 99 ? 0.947 -20.876 3.121 1.00 44.84 99 ASP A O 1
ATOM 793 N N . LYS A 1 100 ? 3.038 -21.532 2.758 1.00 43.72 100 LYS A N 1
ATOM 794 C CA . LYS A 1 100 ? 3.522 -20.924 4.025 1.00 43.72 100 LYS A CA 1
ATOM 795 C C . LYS A 1 100 ? 4.216 -19.571 3.923 1.00 43.72 100 LYS A C 1
ATO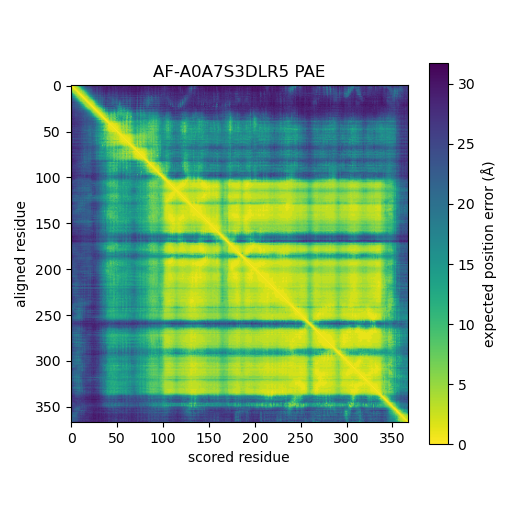M 797 O O . LYS A 1 100 ? 4.469 -18.947 4.951 1.00 43.72 100 LYS A O 1
ATOM 802 N N . CYS A 1 101 ? 4.505 -19.075 2.726 1.00 46.72 101 CYS A N 1
ATOM 803 C CA . CYS A 1 101 ? 5.196 -17.798 2.573 1.00 46.72 101 CYS A CA 1
ATOM 804 C C . CYS A 1 101 ? 4.293 -16.737 1.943 1.00 46.72 101 CYS A C 1
ATOM 806 O O . CYS A 1 101 ? 4.118 -16.666 0.735 1.00 46.72 101 CYS A O 1
ATOM 808 N N . LYS A 1 102 ? 3.736 -15.874 2.804 1.00 59.31 102 LYS A N 1
ATOM 809 C CA . LYS A 1 102 ? 2.867 -14.742 2.425 1.00 59.31 102 LYS A CA 1
ATOM 810 C C . LYS A 1 102 ? 3.597 -13.604 1.708 1.00 59.31 102 LYS A C 1
ATOM 812 O O . LYS A 1 102 ? 2.963 -12.684 1.195 1.00 59.31 102 LYS A O 1
ATOM 817 N N . HIS A 1 103 ? 4.924 -13.628 1.707 1.00 67.06 103 HIS A N 1
ATOM 818 C CA . HIS A 1 103 ? 5.721 -12.618 1.033 1.00 67.06 103 HIS A CA 1
ATOM 819 C C . HIS A 1 103 ? 5.892 -13.061 -0.416 1.00 67.06 103 HIS A C 1
ATOM 821 O O . HIS A 1 103 ? 6.494 -14.094 -0.662 1.00 67.06 103 HIS A O 1
ATOM 827 N N . GLY A 1 104 ? 5.351 -12.313 -1.374 1.00 77.06 104 GLY A N 1
ATOM 828 C CA . GLY A 1 104 ? 5.644 -12.573 -2.784 1.00 77.06 104 GLY A CA 1
ATOM 829 C C . GLY A 1 104 ? 7.077 -12.171 -3.137 1.00 77.06 104 GLY A C 1
ATOM 830 O O . GLY A 1 104 ? 7.730 -11.438 -2.390 1.00 77.06 104 GLY A O 1
ATOM 831 N N . LEU A 1 105 ? 7.567 -12.594 -4.299 1.00 83.94 105 LEU A N 1
ATOM 832 C CA . LEU A 1 105 ? 8.737 -11.957 -4.893 1.00 83.94 105 LEU A CA 1
ATOM 833 C C . LEU A 1 105 ? 8.334 -10.664 -5.588 1.00 83.94 105 LEU A C 1
ATOM 835 O O . LEU A 1 105 ? 7.235 -10.522 -6.123 1.00 83.94 105 LEU A O 1
ATOM 839 N N . TYR A 1 106 ? 9.247 -9.707 -5.576 1.00 84.62 106 TYR A N 1
ATOM 840 C CA . TYR A 1 106 ? 9.069 -8.433 -6.241 1.00 84.62 106 TYR A CA 1
ATOM 841 C C . TYR A 1 106 ? 10.256 -8.148 -7.161 1.00 84.62 106 TYR A C 1
ATOM 843 O O . TYR A 1 106 ? 11.413 -8.462 -6.861 1.00 84.62 106 TYR A O 1
ATOM 851 N N . TRP A 1 107 ? 9.945 -7.536 -8.302 1.00 90.38 107 TRP A N 1
ATOM 852 C CA . TRP A 1 107 ? 10.907 -7.248 -9.352 1.00 90.38 107 TRP A CA 1
ATOM 853 C C . TRP A 1 107 ? 11.394 -5.814 -9.257 1.00 90.38 107 TRP A C 1
ATOM 855 O O . TRP A 1 107 ? 10.612 -4.874 -9.088 1.00 90.38 107 TRP A O 1
ATOM 865 N N . SER A 1 108 ? 12.698 -5.624 -9.434 1.00 93.38 108 SER A N 1
ATOM 866 C CA . SER A 1 108 ? 13.260 -4.286 -9.524 1.00 93.38 108 SER A CA 1
ATOM 867 C C . SER A 1 108 ? 14.295 -4.150 -10.630 1.00 93.38 108 SER A C 1
ATOM 869 O O . SER A 1 108 ? 14.902 -5.119 -11.086 1.00 93.38 108 SER A O 1
ATOM 871 N N . ALA A 1 109 ? 14.481 -2.917 -11.083 1.00 93.81 109 ALA A N 1
ATOM 872 C CA . ALA A 1 109 ? 15.466 -2.544 -12.079 1.00 93.81 109 ALA A CA 1
ATOM 873 C C . ALA A 1 109 ? 16.105 -1.201 -11.719 1.00 93.81 109 ALA A C 1
ATOM 875 O O . ALA A 1 109 ? 15.568 -0.419 -10.930 1.00 93.81 109 ALA A O 1
ATOM 876 N N . SER A 1 110 ? 17.248 -0.914 -12.327 1.00 94.44 110 SER A N 1
ATOM 877 C CA . SER A 1 110 ? 17.868 0.406 -12.310 1.00 94.44 110 SER A CA 1
ATOM 878 C C . SER A 1 110 ? 18.011 0.936 -13.727 1.00 94.44 110 SER A C 1
ATOM 880 O O . SER A 1 110 ? 18.588 0.255 -14.573 1.00 94.44 110 SER A O 1
ATOM 882 N N . LEU A 1 111 ? 17.526 2.153 -13.962 1.00 93.69 111 LEU A N 1
ATOM 883 C CA . LEU A 1 111 ? 17.777 2.892 -15.191 1.00 93.69 111 LEU A CA 1
ATOM 884 C C . LEU A 1 111 ? 19.026 3.755 -14.991 1.00 93.69 111 LEU A C 1
ATOM 886 O O . LEU A 1 111 ? 19.072 4.587 -14.081 1.00 93.69 111 LEU A O 1
ATOM 890 N N . THR A 1 112 ? 20.037 3.540 -15.824 1.00 94.94 112 THR A N 1
ATOM 891 C CA . THR A 1 112 ? 21.323 4.252 -15.789 1.00 94.94 112 THR A CA 1
ATOM 892 C C . THR A 1 112 ? 21.668 4.798 -17.171 1.00 94.94 112 THR A C 1
ATOM 894 O O . THR A 1 112 ? 21.024 4.441 -18.153 1.00 94.94 112 THR A O 1
ATOM 897 N N . LYS A 1 113 ? 22.656 5.695 -17.258 1.00 94.50 113 LYS A N 1
ATOM 898 C CA . LYS A 1 113 ? 23.169 6.200 -18.535 1.00 94.50 113 LYS A CA 1
ATOM 899 C C . LYS A 1 113 ? 24.553 5.606 -18.785 1.00 94.50 113 LYS A C 1
ATOM 901 O O . LYS A 1 113 ? 25.462 5.842 -17.993 1.00 94.50 113 LYS A O 1
ATOM 906 N N . VAL A 1 114 ? 24.705 4.853 -19.869 1.00 93.31 114 VAL A N 1
ATOM 907 C CA . VAL A 1 114 ? 25.953 4.196 -20.280 1.00 93.31 114 VAL A CA 1
ATOM 908 C C . VAL A 1 114 ? 26.289 4.674 -21.689 1.00 93.31 114 VAL A C 1
ATOM 910 O O . VAL A 1 114 ? 25.490 4.512 -22.607 1.00 93.31 114 VAL A O 1
ATOM 913 N N . ASN A 1 115 ? 27.452 5.309 -21.863 1.00 92.56 115 ASN A N 1
ATOM 914 C CA . ASN A 1 115 ? 27.921 5.838 -23.155 1.00 92.56 115 ASN A CA 1
ATOM 915 C C . ASN A 1 115 ? 26.882 6.726 -23.869 1.00 92.56 115 ASN A C 1
ATOM 917 O O . ASN A 1 115 ? 26.620 6.579 -25.058 1.00 92.56 115 ASN A O 1
ATOM 921 N N . GLY A 1 116 ? 26.221 7.612 -23.120 1.00 89.75 116 GLY A N 1
ATOM 922 C CA . GLY A 1 116 ? 25.200 8.507 -23.670 1.00 89.75 116 GLY A CA 1
ATOM 923 C C . GLY A 1 116 ? 23.809 7.883 -23.846 1.00 89.75 116 GLY A C 1
ATOM 924 O O . GLY A 1 116 ? 22.843 8.634 -23.949 1.00 89.75 116 GLY A O 1
ATOM 925 N N . SER A 1 117 ? 23.685 6.555 -23.790 1.00 89.31 117 SER A N 1
ATOM 926 C CA . SER A 1 117 ? 22.423 5.825 -23.955 1.00 89.31 117 SER A CA 1
ATOM 927 C C . SER A 1 117 ? 21.821 5.410 -22.613 1.00 89.31 117 SER A C 1
ATOM 929 O O . SER A 1 117 ? 22.544 5.177 -21.645 1.00 89.31 117 SER A O 1
ATOM 931 N N . LEU A 1 118 ? 20.493 5.322 -22.541 1.00 90.38 118 LEU A N 1
ATOM 932 C CA . LEU A 1 118 ? 19.799 4.806 -21.361 1.00 90.38 118 LEU A CA 1
ATOM 933 C C . LEU A 1 118 ? 19.837 3.274 -21.351 1.00 90.38 118 LEU A C 1
ATOM 935 O O . LEU A 1 118 ? 19.514 2.637 -22.352 1.00 90.38 118 LEU A O 1
ATOM 939 N N . ASP A 1 119 ? 20.211 2.701 -20.211 1.00 89.12 119 ASP A N 1
ATOM 940 C CA . ASP A 1 119 ? 20.321 1.261 -19.992 1.00 89.12 119 ASP A CA 1
ATOM 941 C C . ASP A 1 119 ? 19.486 0.831 -18.781 1.00 89.12 119 ASP A C 1
ATOM 943 O O . ASP A 1 119 ? 19.622 1.386 -17.682 1.00 89.12 119 ASP A O 1
ATOM 947 N N . LEU A 1 120 ? 18.611 -0.158 -18.988 1.00 90.50 120 LEU A N 1
ATOM 948 C CA . LEU A 1 120 ? 17.729 -0.715 -17.966 1.00 90.50 120 LEU A CA 1
ATOM 949 C C . LEU A 1 120 ? 18.294 -2.047 -17.471 1.00 90.50 120 LEU A C 1
ATOM 951 O O . LEU A 1 120 ? 18.126 -3.092 -18.101 1.00 90.50 120 LEU A O 1
ATOM 955 N N . LYS A 1 121 ? 18.901 -2.026 -16.287 1.00 92.06 121 LYS A N 1
ATOM 956 C CA . LYS A 1 121 ? 19.480 -3.213 -15.662 1.00 92.06 121 LYS A CA 1
ATOM 957 C C . LYS A 1 121 ? 18.515 -3.822 -14.654 1.00 92.06 121 LYS A C 1
ATOM 959 O O . LYS A 1 121 ? 18.235 -3.224 -13.616 1.00 92.06 121 LYS A O 1
ATOM 964 N N . LEU A 1 122 ? 18.028 -5.026 -14.942 1.00 90.19 122 LEU A N 1
ATOM 965 C CA . LEU A 1 122 ? 17.234 -5.809 -13.995 1.00 90.19 122 LEU A CA 1
ATOM 966 C C . LEU A 1 122 ? 18.100 -6.229 -12.803 1.00 90.19 122 LEU A C 1
ATOM 968 O O . LEU A 1 122 ? 19.236 -6.681 -12.973 1.00 90.19 122 LEU A O 1
ATOM 972 N N . LYS A 1 123 ? 17.553 -6.081 -11.599 1.00 91.44 123 LYS A N 1
ATOM 973 C CA . LYS A 1 123 ? 18.153 -6.593 -10.369 1.00 91.44 123 LYS A CA 1
ATOM 974 C C . LYS A 1 123 ? 17.657 -8.021 -10.118 1.00 91.44 123 LYS A C 1
ATOM 976 O O . LYS A 1 123 ? 16.617 -8.408 -10.659 1.00 91.44 123 LYS A O 1
ATOM 981 N N . PRO A 1 124 ? 18.385 -8.815 -9.317 1.00 89.19 124 PRO A N 1
ATOM 982 C CA . PRO A 1 124 ? 17.848 -10.066 -8.800 1.00 89.19 124 PRO A CA 1
ATOM 983 C C . PRO A 1 124 ? 16.479 -9.829 -8.138 1.00 89.19 124 PRO A C 1
ATOM 985 O O . PRO A 1 124 ? 16.307 -8.785 -7.503 1.00 89.19 124 PRO A O 1
ATOM 988 N N . PRO A 1 125 ? 15.506 -10.746 -8.290 1.00 86.44 125 PRO A N 1
ATOM 989 C CA . PRO A 1 125 ? 14.265 -10.669 -7.535 1.00 86.44 125 PRO A CA 1
ATOM 990 C C . PRO A 1 125 ? 14.563 -10.638 -6.037 1.00 86.44 125 PRO A C 1
ATOM 992 O O . PRO A 1 125 ? 15.495 -11.287 -5.565 1.00 86.44 125 PRO A O 1
ATOM 995 N N . GLU A 1 126 ? 13.767 -9.863 -5.313 1.00 86.25 126 GLU A N 1
ATOM 996 C CA . GLU A 1 126 ? 13.890 -9.688 -3.871 1.00 86.25 126 GLU A CA 1
ATOM 997 C C . GLU A 1 126 ? 12.592 -10.110 -3.190 1.00 86.25 126 GLU A C 1
ATOM 999 O O . GLU A 1 126 ? 11.500 -10.028 -3.762 1.00 86.25 126 GLU A O 1
ATOM 1004 N N . MET A 1 127 ? 12.722 -10.505 -1.929 1.00 84.56 127 MET A N 1
ATOM 1005 C CA . MET A 1 127 ? 11.602 -10.684 -1.018 1.00 84.56 127 MET A CA 1
ATOM 1006 C C . MET A 1 127 ? 10.778 -9.401 -0.949 1.00 84.56 127 MET A C 1
ATOM 1008 O O . MET A 1 127 ? 11.272 -8.357 -0.510 1.00 84.56 127 MET A O 1
ATOM 1012 N N . ALA A 1 128 ? 9.520 -9.456 -1.384 1.00 84.19 128 ALA A N 1
ATOM 1013 C CA . ALA A 1 128 ? 8.672 -8.284 -1.336 1.00 84.19 128 ALA A CA 1
ATOM 1014 C C . ALA A 1 128 ? 8.400 -7.913 0.120 1.00 84.19 128 ALA A C 1
ATOM 1016 O O . ALA A 1 128 ? 7.929 -8.718 0.922 1.00 84.19 128 ALA A O 1
ATOM 1017 N N . HIS A 1 129 ? 8.653 -6.650 0.452 1.00 82.81 129 HIS A N 1
ATOM 1018 C CA . HIS A 1 129 ? 8.127 -6.096 1.687 1.00 82.81 129 HIS A CA 1
ATOM 1019 C C . HIS A 1 129 ? 6.609 -6.144 1.672 1.00 82.81 129 HIS A C 1
ATOM 1021 O O . HIS A 1 129 ? 5.982 -5.882 0.640 1.00 82.81 129 HIS A O 1
ATOM 1027 N N . ASP A 1 130 ? 6.037 -6.376 2.844 1.00 82.38 130 ASP A N 1
ATOM 1028 C CA . ASP A 1 130 ? 4.603 -6.472 2.951 1.00 82.38 130 ASP A CA 1
ATOM 1029 C C . ASP A 1 130 ? 3.940 -5.094 2.778 1.00 82.38 130 ASP A C 1
ATOM 1031 O O . ASP A 1 130 ? 4.114 -4.161 3.572 1.00 82.38 130 ASP A O 1
ATOM 1035 N N . LYS A 1 131 ? 3.225 -4.940 1.663 1.00 89.81 131 LYS A N 1
ATOM 1036 C CA . LYS A 1 131 ? 2.519 -3.720 1.262 1.00 89.81 131 LYS A CA 1
ATOM 1037 C C . LYS A 1 131 ? 1.091 -4.092 0.915 1.00 89.81 131 LYS A C 1
ATOM 1039 O O . LYS A 1 131 ? 0.856 -5.096 0.244 1.00 89.81 131 LYS A O 1
ATOM 1044 N N . ARG A 1 132 ? 0.136 -3.223 1.258 1.00 89.62 132 ARG A N 1
ATOM 1045 C CA . ARG A 1 132 ? -1.283 -3.447 0.942 1.00 89.62 132 ARG A CA 1
ATOM 1046 C C . ARG A 1 132 ? -1.509 -3.773 -0.530 1.00 89.62 132 ARG A C 1
ATOM 1048 O O . ARG A 1 132 ? -2.213 -4.725 -0.835 1.00 89.62 132 ARG A O 1
ATOM 1055 N N . ILE A 1 133 ? -0.904 -2.996 -1.425 1.00 92.44 133 ILE A N 1
ATOM 1056 C CA . ILE A 1 133 ? -1.113 -3.174 -2.863 1.00 92.44 133 ILE A CA 1
ATOM 1057 C C . ILE A 1 133 ? -0.549 -4.507 -3.379 1.00 92.44 133 ILE A C 1
ATOM 1059 O O . ILE A 1 133 ? -1.121 -5.106 -4.281 1.00 92.44 133 ILE A O 1
ATOM 1063 N N . TYR A 1 134 ? 0.518 -5.019 -2.764 1.00 92.31 134 TYR A N 1
ATOM 1064 C CA . TYR A 1 134 ? 1.090 -6.317 -3.122 1.00 92.31 134 TYR A CA 1
ATOM 1065 C C . TYR A 1 134 ? 0.197 -7.461 -2.649 1.00 92.31 134 TYR A C 1
ATOM 1067 O O . TYR A 1 134 ? -0.017 -8.405 -3.397 1.00 92.31 134 TYR A O 1
ATOM 1075 N N . ARG A 1 135 ? -0.397 -7.344 -1.456 1.00 88.69 135 ARG A N 1
ATOM 1076 C CA . ARG A 1 135 ? -1.388 -8.315 -0.967 1.00 88.69 135 ARG A CA 1
ATOM 1077 C C . ARG A 1 135 ? -2.657 -8.342 -1.819 1.00 88.69 135 ARG A C 1
ATOM 1079 O O . ARG A 1 135 ? -3.269 -9.390 -1.955 1.00 88.69 135 ARG A O 1
ATOM 1086 N N . MET A 1 136 ? -3.054 -7.198 -2.382 1.00 90.25 136 MET A N 1
ATOM 1087 C CA . MET A 1 136 ? -4.264 -7.096 -3.205 1.00 90.25 136 MET A CA 1
ATOM 1088 C C . MET A 1 136 ? -4.100 -7.691 -4.605 1.00 90.25 136 MET A C 1
ATOM 1090 O O . MET A 1 136 ? -5.044 -8.285 -5.113 1.00 90.25 136 MET A O 1
ATOM 1094 N N . PHE A 1 137 ? -2.937 -7.516 -5.240 1.00 92.31 137 PHE A N 1
ATOM 1095 C CA . PHE A 1 137 ? -2.767 -7.859 -6.660 1.00 92.31 137 PHE A CA 1
ATOM 1096 C C . PHE A 1 137 ? -1.639 -8.858 -6.950 1.00 92.31 137 PHE A C 1
ATOM 1098 O O . PHE A 1 137 ? -1.436 -9.204 -8.111 1.00 92.31 137 PHE A O 1
ATOM 1105 N N . GLY A 1 138 ? -0.914 -9.314 -5.927 1.00 91.44 138 GLY A N 1
ATOM 1106 C CA . GLY A 1 138 ? 0.303 -10.114 -6.071 1.00 91.44 138 GLY A CA 1
ATOM 1107 C C . GLY A 1 138 ? 1.535 -9.231 -6.276 1.00 91.44 138 GLY A C 1
ATOM 1108 O O . GLY A 1 138 ? 1.558 -8.354 -7.140 1.00 91.44 138 GLY A O 1
ATOM 1109 N N . ALA A 1 139 ? 2.577 -9.434 -5.464 1.00 92.06 139 ALA A N 1
ATOM 1110 C CA . ALA A 1 139 ? 3.817 -8.654 -5.548 1.00 92.06 139 ALA A CA 1
ATOM 1111 C C . ALA A 1 139 ? 4.545 -8.833 -6.895 1.00 92.06 139 ALA A C 1
ATOM 1113 O O . ALA A 1 139 ? 5.219 -7.915 -7.368 1.00 92.06 139 ALA A O 1
ATOM 1114 N N . ASP A 1 140 ? 4.353 -9.984 -7.538 1.00 89.88 140 ASP A N 1
ATOM 1115 C CA . ASP A 1 140 ? 4.969 -10.363 -8.804 1.00 89.88 140 ASP A CA 1
ATOM 1116 C C . ASP A 1 140 ? 4.483 -9.495 -9.978 1.00 89.88 140 ASP A C 1
ATOM 1118 O O . ASP A 1 140 ? 5.190 -9.339 -10.979 1.00 89.88 140 ASP A O 1
ATOM 1122 N N . ARG A 1 141 ? 3.301 -8.875 -9.860 1.00 93.31 141 ARG A N 1
ATOM 1123 C CA . ARG A 1 141 ? 2.786 -7.920 -10.852 1.00 93.31 141 ARG A CA 1
ATOM 1124 C C . ARG A 1 141 ? 3.500 -6.574 -10.838 1.00 93.31 141 ARG A C 1
ATOM 1126 O O . ARG A 1 141 ? 3.286 -5.775 -11.747 1.00 93.31 141 ARG A O 1
ATOM 1133 N N . PHE A 1 142 ? 4.331 -6.294 -9.839 1.00 93.69 142 PHE A N 1
ATOM 1134 C CA . PHE A 1 142 ? 4.976 -4.995 -9.690 1.00 93.69 142 PHE A CA 1
ATOM 1135 C C . PHE A 1 142 ? 6.437 -5.045 -10.125 1.00 93.69 142 PHE A C 1
ATOM 1137 O O . PHE A 1 142 ? 7.182 -5.958 -9.774 1.00 93.69 142 PHE A O 1
ATOM 1144 N N . LEU A 1 143 ? 6.852 -4.008 -10.850 1.00 93.00 143 LEU A N 1
ATOM 1145 C CA . LEU A 1 143 ? 8.245 -3.732 -11.183 1.00 93.00 143 LEU A CA 1
ATOM 1146 C C . LEU A 1 143 ? 8.568 -2.318 -10.710 1.00 93.00 143 LEU A C 1
ATOM 1148 O O . LEU A 1 143 ? 7.965 -1.374 -11.222 1.00 93.00 143 LEU A O 1
ATOM 1152 N N . ALA A 1 144 ? 9.507 -2.134 -9.776 1.00 93.25 144 ALA A N 1
ATOM 1153 C CA . ALA A 1 144 ? 10.043 -0.786 -9.565 1.00 93.25 144 ALA A CA 1
ATOM 1154 C C . ALA A 1 144 ? 11.336 -0.558 -10.318 1.00 93.25 144 ALA A C 1
ATOM 1156 O O . ALA A 1 144 ? 12.246 -1.383 -10.316 1.00 93.25 144 ALA A O 1
ATOM 1157 N N . VAL A 1 145 ? 11.447 0.639 -10.864 1.00 93.50 145 VAL A N 1
ATOM 1158 C CA . VAL A 1 145 ? 12.633 1.108 -11.550 1.00 93.50 145 VAL A CA 1
ATOM 1159 C C . VAL A 1 145 ? 13.182 2.315 -10.807 1.00 93.50 145 VAL A C 1
ATOM 1161 O O . VAL A 1 145 ? 12.528 3.354 -10.725 1.00 93.50 145 VAL A O 1
ATOM 1164 N N . SER A 1 146 ? 14.385 2.171 -10.254 1.00 94.00 146 SER A N 1
ATOM 1165 C CA . SER A 1 146 ? 15.139 3.288 -9.685 1.00 94.00 146 SER A CA 1
ATOM 1166 C C . SER A 1 146 ? 15.904 4.000 -10.797 1.00 94.00 146 SER A C 1
ATOM 1168 O O . SER A 1 146 ? 16.691 3.363 -11.498 1.00 94.00 146 SER A O 1
ATOM 1170 N N . VAL A 1 147 ? 15.711 5.302 -10.946 1.00 93.38 147 VAL A N 1
ATOM 1171 C CA . VAL A 1 147 ? 16.351 6.121 -11.978 1.00 93.38 147 VAL A CA 1
ATOM 1172 C C . VAL A 1 147 ? 17.565 6.828 -11.390 1.00 93.38 147 VAL A C 1
ATOM 1174 O O . VAL A 1 147 ? 17.466 7.498 -10.360 1.00 93.38 147 VAL A O 1
ATOM 1177 N N . ALA A 1 148 ? 18.723 6.658 -12.030 1.00 93.94 148 ALA A N 1
ATOM 1178 C CA . ALA A 1 148 ? 19.959 7.296 -11.599 1.00 93.94 148 ALA A CA 1
ATOM 1179 C C . ALA A 1 148 ? 19.808 8.832 -11.557 1.00 93.94 148 ALA A C 1
ATOM 1181 O O . ALA A 1 148 ? 19.232 9.399 -12.486 1.00 93.94 148 ALA A O 1
ATOM 1182 N N . PRO A 1 149 ? 20.369 9.529 -10.547 1.00 91.69 149 PRO A N 1
ATOM 1183 C CA . PRO A 1 149 ? 20.246 10.987 -10.425 1.00 91.69 149 PRO A CA 1
ATOM 1184 C C . PRO A 1 149 ? 20.778 11.786 -11.625 1.00 91.69 149 PRO A C 1
ATOM 1186 O O . PRO A 1 149 ? 20.412 12.943 -11.800 1.00 91.69 149 PRO A O 1
ATOM 1189 N N . SER A 1 150 ? 21.649 11.185 -12.440 1.00 92.12 150 SER A N 1
ATOM 1190 C CA . SER A 1 150 ? 22.205 11.787 -13.656 1.00 92.12 150 SER A CA 1
ATOM 1191 C C . SER A 1 150 ? 21.226 11.836 -14.835 1.00 92.12 150 SER A C 1
ATOM 1193 O O . SER A 1 150 ? 21.509 12.503 -15.831 1.00 92.12 150 SER A O 1
ATOM 1195 N N . ILE A 1 151 ? 20.095 11.133 -14.755 1.00 91.44 151 ILE A N 1
ATOM 1196 C CA . ILE A 1 151 ? 19.067 11.103 -15.798 1.00 91.44 151 ILE A CA 1
ATOM 1197 C C . ILE A 1 151 ? 18.039 12.190 -15.494 1.00 91.44 151 ILE A C 1
ATOM 1199 O O . ILE A 1 151 ? 17.488 12.249 -14.394 1.00 91.44 151 ILE A O 1
ATOM 1203 N N . LYS A 1 152 ? 17.754 13.053 -16.474 1.00 88.88 152 LYS A N 1
ATOM 1204 C CA . LYS A 1 152 ? 16.726 14.086 -16.316 1.00 88.88 152 LYS A CA 1
ATOM 1205 C C . LYS A 1 152 ? 15.345 13.431 -16.282 1.00 88.88 152 LYS A C 1
ATOM 1207 O O . LYS A 1 152 ? 15.095 12.469 -17.002 1.00 88.88 152 LYS A O 1
ATOM 1212 N N . ALA A 1 153 ? 14.418 13.997 -15.507 1.00 82.50 153 ALA A N 1
ATOM 1213 C CA . ALA A 1 153 ? 13.050 13.478 -15.409 1.00 82.50 153 ALA A CA 1
ATOM 1214 C C . ALA A 1 153 ? 12.372 13.341 -16.784 1.00 82.50 153 ALA A C 1
ATOM 1216 O O . ALA A 1 153 ? 11.731 12.329 -17.038 1.00 82.50 153 ALA A O 1
ATOM 1217 N N . LYS A 1 154 ? 12.595 14.306 -17.690 1.00 84.19 154 LYS A N 1
ATOM 1218 C CA . LYS A 1 154 ? 12.092 14.262 -19.071 1.00 84.19 154 LYS A CA 1
ATOM 1219 C C . LYS A 1 154 ? 12.636 13.063 -19.856 1.00 84.19 154 LYS A C 1
ATOM 1221 O O . LYS A 1 154 ? 11.862 12.403 -20.533 1.00 84.19 154 LYS A O 1
ATOM 1226 N N . ASP A 1 155 ? 13.927 12.755 -19.726 1.00 88.06 155 ASP A N 1
ATOM 1227 C CA . ASP A 1 155 ? 14.556 11.619 -20.415 1.00 88.06 155 ASP A CA 1
ATOM 1228 C C . ASP A 1 155 ? 13.982 10.288 -19.898 1.00 88.06 155 ASP A C 1
ATOM 1230 O O . ASP A 1 155 ? 13.726 9.368 -20.671 1.00 88.06 155 ASP A O 1
ATOM 1234 N N . ALA A 1 156 ? 13.745 10.187 -18.584 1.00 84.75 156 ALA A N 1
ATOM 1235 C CA . ALA A 1 156 ? 13.106 9.018 -17.982 1.00 84.75 156 ALA A CA 1
ATOM 1236 C C . ALA A 1 156 ? 11.634 8.888 -18.408 1.00 84.75 156 ALA A C 1
ATOM 1238 O O . ALA A 1 156 ? 11.187 7.797 -18.753 1.00 84.75 156 ALA A O 1
ATOM 1239 N N . GLU A 1 157 ? 10.881 9.990 -18.414 1.00 80.25 157 GLU A N 1
ATOM 1240 C CA . GLU A 1 157 ? 9.502 10.023 -18.907 1.00 80.25 157 GLU A CA 1
ATOM 1241 C C . GLU A 1 157 ? 9.440 9.624 -20.384 1.00 80.25 157 GLU A C 1
ATOM 1243 O O . GLU A 1 157 ? 8.629 8.781 -20.742 1.00 80.25 157 GLU A O 1
ATOM 1248 N N . GLU A 1 158 ? 10.330 10.129 -21.235 1.00 83.50 158 GLU A N 1
ATOM 1249 C CA . GLU A 1 158 ? 10.409 9.730 -22.643 1.00 83.50 158 GLU A CA 1
ATOM 1250 C C . GLU A 1 158 ? 10.764 8.242 -22.800 1.00 83.50 158 GLU A C 1
ATOM 1252 O O . GLU A 1 158 ? 10.157 7.544 -23.617 1.00 83.50 158 GLU A O 1
ATOM 1257 N N . PHE A 1 159 ? 11.676 7.726 -21.968 1.00 82.94 159 PHE A N 1
ATOM 1258 C CA . PHE A 1 159 ? 12.058 6.312 -21.945 1.00 82.94 159 PHE A CA 1
ATOM 1259 C C . PHE A 1 159 ? 10.933 5.368 -21.497 1.00 82.94 159 PHE A C 1
ATOM 1261 O O . PHE A 1 159 ? 10.954 4.193 -21.853 1.00 82.94 159 PHE A O 1
ATOM 1268 N N . PHE A 1 160 ? 9.964 5.835 -20.708 1.00 79.62 160 PHE A N 1
ATOM 1269 C CA . PHE A 1 160 ? 8.863 4.992 -20.224 1.00 79.62 160 PHE A CA 1
ATOM 1270 C C . PHE A 1 160 ? 7.524 5.252 -20.913 1.00 79.62 160 PHE A C 1
ATOM 1272 O O . PHE A 1 160 ? 6.696 4.345 -20.979 1.00 79.62 160 PHE A O 1
ATOM 1279 N N . CYS A 1 161 ? 7.297 6.469 -21.400 1.00 72.06 161 CYS A N 1
ATOM 1280 C CA . CYS A 1 161 ? 6.008 6.926 -21.908 1.00 72.06 161 CYS A CA 1
ATOM 1281 C C . CYS A 1 161 ? 5.993 7.145 -23.419 1.00 72.06 161 CYS A C 1
ATOM 1283 O O . CYS A 1 161 ? 4.904 7.287 -23.967 1.00 72.06 161 CYS A O 1
ATOM 1285 N N . SER A 1 162 ? 7.140 7.218 -24.107 1.00 67.25 162 SER A N 1
ATOM 1286 C CA . SER A 1 162 ? 7.079 7.412 -25.556 1.00 67.25 162 SER A CA 1
ATOM 1287 C C . SER A 1 162 ? 6.586 6.137 -26.243 1.00 67.25 162 SER A C 1
ATOM 1289 O O . SER A 1 162 ? 7.110 5.043 -26.038 1.00 67.25 162 SER A O 1
ATOM 1291 N N . ASP A 1 163 ? 5.618 6.279 -27.147 1.00 58.62 163 ASP A N 1
ATOM 1292 C CA . ASP A 1 163 ? 5.223 5.201 -28.069 1.00 58.62 163 ASP A CA 1
ATOM 1293 C C . ASP A 1 163 ? 6.394 4.754 -28.970 1.00 58.62 163 ASP A C 1
ATOM 1295 O O . ASP A 1 163 ? 6.340 3.721 -29.637 1.00 58.62 163 ASP A O 1
ATOM 1299 N N . LYS A 1 164 ? 7.476 5.546 -28.964 1.00 47.78 164 LYS A N 1
ATOM 1300 C CA . LYS A 1 164 ? 8.745 5.326 -29.654 1.00 47.78 164 LYS A CA 1
ATOM 1301 C C . LYS A 1 164 ? 9.729 4.457 -28.873 1.00 47.78 164 LYS A C 1
ATOM 1303 O O . LYS A 1 164 ? 10.715 4.024 -29.473 1.00 47.78 164 LYS A O 1
ATOM 1308 N N . VAL A 1 165 ? 9.506 4.183 -27.580 1.00 49.78 165 VAL A N 1
ATOM 1309 C CA . VAL A 1 165 ? 10.357 3.236 -26.844 1.00 49.78 165 VAL A CA 1
ATOM 1310 C C . VAL A 1 165 ? 10.248 1.905 -27.572 1.00 49.78 165 VAL A C 1
ATOM 1312 O O . VAL A 1 165 ? 9.138 1.371 -27.682 1.00 49.78 165 VAL A O 1
ATOM 1315 N N . PRO A 1 166 ? 11.359 1.356 -28.091 1.00 45.66 166 PRO A N 1
ATOM 1316 C CA . PRO A 1 166 ? 11.293 0.164 -28.906 1.00 45.66 166 PRO A CA 1
ATOM 1317 C C . PRO A 1 166 ? 10.532 -0.920 -28.144 1.00 45.66 166 PRO A C 1
ATOM 1319 O O . PRO A 1 166 ? 10.844 -1.205 -26.983 1.00 45.66 166 PRO A O 1
ATOM 1322 N N . LYS A 1 167 ? 9.562 -1.554 -28.826 1.00 52.69 167 LYS A N 1
ATOM 1323 C CA . LYS A 1 167 ? 8.796 -2.734 -28.361 1.00 52.69 167 LYS A CA 1
ATOM 1324 C C . LYS A 1 167 ? 9.678 -3.788 -27.666 1.00 52.69 167 LYS A C 1
ATOM 1326 O O . LYS A 1 167 ? 9.181 -4.585 -26.881 1.00 52.69 167 LYS A O 1
ATOM 1331 N N . LYS A 1 168 ? 10.988 -3.746 -27.935 1.00 51.09 168 LYS A N 1
ATOM 1332 C CA . LYS A 1 168 ? 12.080 -4.476 -27.288 1.00 51.09 168 LYS A CA 1
ATOM 1333 C C . LYS A 1 168 ? 12.123 -4.377 -25.751 1.00 51.09 168 LYS A C 1
ATOM 1335 O O . LYS A 1 168 ? 12.568 -5.342 -25.142 1.00 51.09 168 LYS A O 1
ATOM 1340 N N . TYR A 1 169 ? 11.675 -3.281 -25.123 1.00 52.88 169 TYR A N 1
ATOM 1341 C CA . TYR A 1 169 ? 11.718 -3.125 -23.652 1.00 52.88 169 TYR A CA 1
ATOM 1342 C C . TYR A 1 169 ? 10.371 -2.772 -23.005 1.00 52.88 169 TYR A C 1
ATOM 1344 O O . TYR A 1 169 ? 10.094 -3.226 -21.897 1.00 52.88 169 TYR A O 1
ATOM 1352 N N . SER A 1 170 ? 9.528 -1.979 -23.674 1.00 49.66 170 SER A N 1
ATOM 1353 C CA . SER A 1 170 ? 8.393 -1.282 -23.041 1.00 49.66 170 SER A CA 1
ATOM 1354 C C . SER A 1 170 ? 7.121 -2.109 -22.842 1.00 49.66 170 SER A C 1
ATOM 1356 O O . SER A 1 170 ? 6.228 -1.670 -22.127 1.00 49.66 170 SER A O 1
ATOM 1358 N N . SER A 1 171 ? 6.997 -3.296 -23.441 1.00 54.00 171 SER A N 1
ATOM 1359 C CA . SER A 1 171 ? 5.718 -4.030 -23.418 1.00 54.00 171 SER A CA 1
ATOM 1360 C C . SER A 1 171 ? 5.806 -5.502 -23.031 1.00 54.00 171 SER A C 1
ATOM 1362 O O . SER A 1 171 ? 4.760 -6.117 -22.842 1.00 54.00 171 SER A O 1
ATOM 1364 N N . HIS A 1 172 ? 7.007 -6.075 -22.915 1.00 65.19 172 HIS A N 1
ATOM 1365 C CA . HIS A 1 172 ? 7.174 -7.517 -22.716 1.00 65.19 172 HIS A CA 1
ATOM 1366 C C . HIS A 1 172 ? 8.424 -7.824 -21.883 1.00 65.19 172 HIS A C 1
ATOM 1368 O O . HIS A 1 172 ? 9.400 -8.392 -22.372 1.00 65.19 172 HIS A O 1
ATOM 1374 N N . LEU A 1 173 ? 8.404 -7.466 -20.598 1.00 77.50 173 LEU A N 1
ATOM 1375 C CA . LEU A 1 173 ? 9.374 -8.010 -19.644 1.00 77.50 173 LEU A CA 1
ATOM 1376 C C . LEU A 1 173 ? 8.846 -9.363 -19.179 1.00 77.50 173 LEU A C 1
ATOM 1378 O O . LEU A 1 173 ? 7.762 -9.447 -18.613 1.00 77.50 173 LEU A O 1
ATOM 1382 N N . PHE A 1 174 ? 9.582 -10.434 -19.477 1.00 81.25 174 PHE A N 1
ATOM 1383 C CA . PHE A 1 174 ? 9.163 -11.809 -19.172 1.00 81.25 174 PHE A CA 1
ATOM 1384 C C . PHE A 1 174 ? 7.790 -12.190 -19.755 1.00 81.25 174 PHE A C 1
ATOM 1386 O O . PHE A 1 174 ? 7.007 -12.895 -19.127 1.00 81.25 174 PHE A O 1
ATOM 1393 N N . GLY A 1 175 ? 7.465 -11.673 -20.944 1.00 83.81 175 GLY A N 1
ATOM 1394 C CA . GLY A 1 175 ? 6.156 -11.887 -21.569 1.00 83.81 175 GLY A CA 1
ATOM 1395 C C . GLY A 1 175 ? 5.006 -11.110 -20.914 1.00 83.81 175 GLY A C 1
ATOM 1396 O O . GLY A 1 175 ? 3.859 -11.304 -21.304 1.00 83.81 175 GLY A O 1
ATOM 1397 N N . ARG A 1 176 ? 5.283 -10.224 -19.946 1.00 88.94 176 ARG A N 1
ATOM 1398 C CA . ARG A 1 176 ? 4.284 -9.362 -19.301 1.00 88.94 176 ARG A CA 1
ATOM 1399 C C . ARG A 1 176 ? 4.318 -7.939 -19.845 1.00 88.94 176 ARG A C 1
ATOM 1401 O O . ARG A 1 176 ? 5.389 -7.366 -20.058 1.00 88.94 176 ARG A O 1
ATOM 1408 N N . THR A 1 177 ? 3.133 -7.353 -19.986 1.00 89.69 177 THR A N 1
ATOM 1409 C CA . THR A 1 177 ? 2.940 -5.954 -20.367 1.00 89.69 177 THR A CA 1
ATOM 1410 C C . THR A 1 177 ? 2.824 -5.079 -19.138 1.00 89.69 177 THR A C 1
ATOM 1412 O O . THR A 1 177 ? 1.826 -5.122 -18.427 1.00 89.69 177 THR A O 1
ATOM 1415 N N . TYR A 1 178 ? 3.862 -4.278 -18.907 1.00 89.44 178 TYR A N 1
ATOM 1416 C CA . TYR A 1 178 ? 3.945 -3.353 -17.789 1.00 89.44 178 TYR A CA 1
ATOM 1417 C C . TYR A 1 178 ? 3.474 -1.957 -18.200 1.00 89.44 178 TYR A C 1
ATOM 1419 O O . TYR A 1 178 ? 3.888 -1.433 -19.233 1.00 89.44 178 TYR A O 1
ATOM 1427 N N . ARG A 1 179 ? 2.647 -1.327 -17.366 1.00 90.62 179 ARG A N 1
ATOM 1428 C CA . ARG A 1 179 ? 2.246 0.080 -17.493 1.00 90.62 179 ARG A CA 1
ATOM 1429 C C . ARG A 1 179 ? 2.643 0.868 -16.262 1.00 90.62 179 ARG A C 1
ATOM 1431 O O . ARG A 1 179 ? 2.684 0.327 -15.157 1.00 90.62 179 ARG A O 1
ATOM 1438 N N . LEU A 1 180 ? 2.947 2.149 -16.453 1.00 91.25 180 LEU A N 1
ATOM 1439 C CA . LEU A 1 180 ? 3.276 3.043 -15.351 1.00 91.25 180 LEU A CA 1
ATOM 1440 C C . LEU A 1 180 ? 2.065 3.175 -14.424 1.00 91.25 180 LEU A C 1
ATOM 1442 O O . LEU A 1 180 ? 1.000 3.616 -14.845 1.00 91.25 180 LEU A O 1
ATOM 1446 N N . LEU A 1 181 ? 2.252 2.818 -13.156 1.00 91.75 181 LEU A N 1
ATOM 1447 C CA . LEU A 1 181 ? 1.218 2.903 -12.132 1.00 91.75 181 LEU A CA 1
ATOM 1448 C C . LEU A 1 181 ? 1.437 4.114 -11.221 1.00 91.75 181 LEU A C 1
ATOM 1450 O O . LEU A 1 181 ? 0.500 4.838 -10.892 1.00 91.75 181 LEU A O 1
ATOM 1454 N N . TRP A 1 182 ? 2.673 4.327 -10.767 1.00 91.44 182 TRP A N 1
ATOM 1455 C CA . TRP A 1 182 ? 2.978 5.380 -9.800 1.00 91.44 182 TRP A CA 1
ATOM 1456 C C . TRP A 1 182 ? 4.436 5.833 -9.879 1.00 91.44 182 TRP A C 1
ATOM 1458 O O . TRP A 1 182 ? 5.309 5.082 -10.296 1.00 91.44 182 TRP A O 1
ATOM 1468 N N . CYS A 1 183 ? 4.721 7.059 -9.439 1.00 88.75 183 CYS A N 1
ATOM 1469 C CA . CYS A 1 183 ? 6.076 7.598 -9.361 1.00 88.75 183 CYS A CA 1
ATOM 1470 C C . CYS A 1 183 ? 6.294 8.316 -8.026 1.00 88.75 183 CYS A C 1
ATOM 1472 O O . CYS A 1 183 ? 5.505 9.178 -7.625 1.00 88.75 183 CYS A O 1
ATOM 1474 N N . LYS A 1 184 ? 7.416 8.018 -7.371 1.00 83.31 184 LYS A N 1
ATOM 1475 C CA . LYS A 1 184 ? 7.885 8.695 -6.162 1.00 83.31 184 LYS A CA 1
ATOM 1476 C C . LYS A 1 184 ? 8.825 9.836 -6.561 1.00 83.31 184 LYS A C 1
ATOM 1478 O O . LYS A 1 184 ? 10.032 9.644 -6.641 1.00 83.31 184 LYS A O 1
ATOM 1483 N N . LYS A 1 185 ? 8.249 11.009 -6.862 1.00 73.12 185 LYS A N 1
ATOM 1484 C CA . LYS A 1 185 ? 8.997 12.191 -7.344 1.00 73.12 185 LYS A CA 1
ATOM 1485 C C . LYS A 1 185 ? 10.011 12.733 -6.329 1.00 73.12 185 LYS A C 1
ATOM 1487 O O . LYS A 1 185 ? 11.059 13.211 -6.733 1.00 73.12 185 LYS A O 1
ATOM 1492 N N . ASP A 1 186 ? 9.708 12.622 -5.037 1.00 73.56 186 ASP A N 1
ATOM 1493 C CA . ASP A 1 186 ? 10.529 13.219 -3.973 1.00 73.56 186 ASP A CA 1
ATOM 1494 C C . ASP A 1 186 ? 11.674 12.305 -3.492 1.00 73.56 186 ASP A C 1
ATOM 1496 O O . ASP A 1 186 ? 12.431 12.688 -2.603 1.00 73.56 186 ASP A O 1
ATOM 1500 N N . ASP A 1 187 ? 11.801 11.090 -4.040 1.00 70.00 187 ASP A N 1
ATOM 1501 C CA . ASP A 1 187 ? 12.893 10.181 -3.684 1.00 70.00 187 ASP A CA 1
ATOM 1502 C C . ASP A 1 187 ? 14.135 10.453 -4.533 1.00 70.00 187 ASP A C 1
ATOM 1504 O O . ASP A 1 187 ? 14.048 10.688 -5.739 1.00 70.00 187 ASP A O 1
ATOM 1508 N N . LYS A 1 188 ? 15.307 10.347 -3.907 1.00 77.00 188 LYS A N 1
ATOM 1509 C CA . LYS A 1 188 ? 16.598 10.289 -4.594 1.00 77.00 188 LYS A CA 1
ATOM 1510 C C . LYS A 1 188 ? 17.248 8.942 -4.251 1.00 77.00 188 LYS A C 1
ATOM 1512 O O . LYS A 1 188 ? 17.616 8.759 -3.093 1.00 77.00 188 LYS A O 1
ATOM 1517 N N . PRO A 1 189 ? 17.388 8.000 -5.206 1.00 82.81 189 PRO A N 1
ATOM 1518 C CA . PRO A 1 189 ? 16.999 8.074 -6.623 1.00 82.81 189 PRO A CA 1
ATOM 1519 C C . PRO A 1 189 ? 15.477 8.030 -6.857 1.00 82.81 189 PRO A C 1
ATOM 1521 O O . PRO A 1 189 ? 14.751 7.347 -6.133 1.00 82.81 189 PRO A O 1
ATOM 1524 N N . GLN A 1 190 ? 15.003 8.705 -7.912 1.00 88.19 190 GLN A N 1
ATOM 1525 C CA . GLN A 1 190 ? 13.584 8.714 -8.287 1.00 88.19 190 GLN A CA 1
ATOM 1526 C C . GLN A 1 190 ? 13.123 7.289 -8.603 1.00 88.19 190 GLN A C 1
ATOM 1528 O O . GLN A 1 190 ? 13.805 6.552 -9.314 1.00 88.19 190 GLN A O 1
ATOM 1533 N N . SER A 1 191 ? 11.964 6.892 -8.079 1.00 90.19 191 SER A N 1
ATOM 1534 C CA . SER A 1 191 ? 11.445 5.530 -8.248 1.00 90.19 191 SER A CA 1
ATOM 1535 C C . SER A 1 191 ? 10.125 5.526 -9.010 1.00 90.19 191 SER A C 1
ATOM 1537 O O . SER A 1 191 ? 9.159 6.167 -8.591 1.00 90.19 191 SER A O 1
ATOM 1539 N N . PHE A 1 192 ? 10.073 4.764 -10.098 1.00 91.62 192 PHE A N 1
ATOM 1540 C CA . PHE A 1 192 ? 8.873 4.512 -10.894 1.00 91.62 192 PHE A CA 1
ATOM 1541 C C . PHE A 1 192 ? 8.361 3.109 -10.589 1.00 91.62 192 PHE A C 1
ATOM 1543 O O . PHE A 1 192 ? 9.148 2.172 -10.533 1.00 91.62 192 PHE A O 1
ATOM 1550 N N . ILE A 1 193 ? 7.058 2.956 -10.384 1.00 92.25 193 ILE A N 1
ATOM 1551 C CA . ILE A 1 193 ? 6.399 1.671 -10.163 1.00 92.25 193 ILE A CA 1
ATOM 1552 C C . ILE A 1 193 ? 5.523 1.365 -11.366 1.00 92.25 193 ILE A C 1
ATOM 1554 O O . ILE A 1 193 ? 4.623 2.138 -11.699 1.00 92.25 193 ILE A O 1
ATOM 1558 N N . PHE A 1 194 ? 5.760 0.208 -11.965 1.00 93.25 194 PHE A N 1
ATOM 1559 C CA . PHE A 1 194 ? 4.973 -0.339 -13.053 1.00 93.25 194 PHE A CA 1
ATOM 1560 C C . PHE A 1 194 ? 4.133 -1.516 -12.568 1.00 93.25 194 PHE A C 1
ATOM 1562 O O . PHE A 1 194 ? 4.525 -2.231 -11.641 1.00 93.25 194 PHE A O 1
ATOM 1569 N N . PHE A 1 195 ? 2.998 -1.720 -13.224 1.00 93.94 195 PHE A N 1
ATOM 1570 C CA . PHE A 1 195 ? 2.075 -2.820 -12.989 1.00 93.94 195 PHE A CA 1
ATOM 1571 C C . PHE A 1 195 ? 1.928 -3.671 -14.250 1.00 93.94 195 PHE A C 1
ATOM 1573 O O . PHE A 1 195 ? 1.738 -3.127 -15.337 1.00 93.94 195 PHE A O 1
ATOM 1580 N N . ALA A 1 196 ? 2.025 -4.990 -14.107 1.00 93.94 196 ALA A N 1
ATOM 1581 C CA . ALA A 1 196 ? 1.801 -5.951 -15.176 1.00 93.94 196 ALA A CA 1
ATOM 1582 C C . ALA A 1 196 ? 0.296 -6.121 -15.429 1.00 93.94 196 ALA A C 1
ATOM 1584 O O . ALA A 1 196 ? -0.393 -6.824 -14.683 1.00 93.94 196 ALA A O 1
ATOM 1585 N N . GLU A 1 197 ? -0.204 -5.491 -16.490 1.00 93.94 197 GLU A N 1
ATOM 1586 C CA . GLU A 1 197 ? -1.621 -5.552 -16.850 1.00 93.94 197 GLU A CA 1
ATOM 1587 C C . GLU A 1 197 ? -2.014 -6.926 -17.389 1.00 93.94 197 GLU A C 1
ATOM 1589 O O . GLU A 1 197 ? -3.084 -7.434 -17.074 1.00 93.94 197 GLU A O 1
ATOM 1594 N N . LYS A 1 198 ? -1.132 -7.552 -18.173 1.00 93.38 198 LYS A N 1
ATOM 1595 C CA . LYS A 1 198 ? -1.350 -8.867 -18.789 1.00 93.38 198 LYS A CA 1
ATOM 1596 C C . LYS A 1 198 ? -0.037 -9.613 -19.008 1.00 93.38 198 LYS A C 1
ATOM 1598 O O . LYS A 1 198 ? 1.036 -9.009 -18.999 1.00 93.38 198 LYS A O 1
ATOM 1603 N N . GLY A 1 199 ? -0.130 -10.919 -19.230 1.00 90.56 199 GLY A N 1
ATOM 1604 C CA . GLY A 1 199 ? 0.989 -11.809 -19.539 1.00 90.56 199 GLY A CA 1
ATOM 1605 C C . GLY A 1 199 ? 0.738 -13.228 -19.021 1.00 90.56 199 GLY A C 1
ATOM 1606 O O . GLY A 1 199 ? -0.307 -13.479 -18.420 1.00 90.56 199 GLY A O 1
ATOM 1607 N N . PRO A 1 200 ? 1.680 -14.163 -19.225 1.00 88.12 200 PRO A N 1
ATOM 1608 C CA . PRO A 1 200 ? 1.543 -15.542 -18.768 1.00 88.12 200 PRO A CA 1
ATOM 1609 C C . PRO A 1 200 ? 1.244 -15.640 -17.265 1.00 88.12 200 PRO A C 1
ATOM 1611 O O . PRO A 1 200 ? 1.923 -15.012 -16.446 1.00 88.12 200 PRO A O 1
ATOM 1614 N N . GLY A 1 201 ? 0.224 -16.432 -16.917 1.00 86.75 201 GLY A N 1
ATOM 1615 C CA . GLY A 1 201 ? -0.211 -16.664 -15.536 1.00 86.75 201 GLY A CA 1
ATOM 1616 C C . GLY A 1 201 ? -0.945 -15.492 -14.872 1.00 86.75 201 GLY A C 1
ATOM 1617 O O . GLY A 1 201 ? -1.190 -15.547 -13.671 1.00 86.75 201 GLY A O 1
ATOM 1618 N N . LEU A 1 202 ? -1.283 -14.428 -15.612 1.00 88.50 202 LEU A N 1
ATOM 1619 C CA . LEU A 1 202 ? -1.981 -13.258 -15.077 1.00 88.50 202 LEU A CA 1
ATOM 1620 C C . LEU A 1 202 ? -3.356 -13.072 -15.721 1.00 88.50 202 LEU A C 1
ATOM 1622 O O . LEU A 1 202 ? -3.471 -12.971 -16.940 1.00 88.50 202 LEU A O 1
ATOM 1626 N N . ASN A 1 203 ? -4.380 -12.880 -14.890 1.00 92.81 203 ASN A N 1
ATOM 1627 C CA . ASN A 1 203 ? -5.647 -12.304 -15.343 1.00 92.81 203 ASN A CA 1
ATOM 1628 C C . ASN A 1 203 ? -5.419 -10.862 -15.818 1.00 92.81 203 ASN A C 1
ATOM 1630 O O . ASN A 1 203 ? -4.753 -10.089 -15.117 1.00 92.81 203 ASN A O 1
ATOM 1634 N N . SER A 1 204 ? -5.968 -10.507 -16.981 1.00 94.94 204 SER A N 1
ATOM 1635 C CA . SER A 1 204 ? -5.834 -9.157 -17.532 1.00 94.94 204 SER A CA 1
ATOM 1636 C C . SER A 1 204 ? -6.513 -8.139 -16.614 1.00 94.94 204 SER A C 1
ATOM 1638 O O . SER A 1 204 ? -7.672 -8.323 -16.251 1.00 94.94 204 SER A O 1
ATOM 1640 N N . LEU A 1 205 ? -5.797 -7.084 -16.232 1.00 96.06 205 LEU A N 1
ATOM 1641 C CA . LEU A 1 205 ? -6.303 -6.011 -15.377 1.00 96.06 205 LEU A CA 1
ATOM 1642 C C . LEU A 1 205 ? -5.589 -4.706 -15.722 1.00 96.06 205 LEU A C 1
ATOM 1644 O O . LEU A 1 205 ? -4.362 -4.657 -15.666 1.00 96.06 205 LEU A O 1
ATOM 1648 N N . GLU A 1 206 ? -6.321 -3.648 -16.054 1.00 95.69 206 GLU A N 1
ATOM 1649 C CA . GLU A 1 206 ? -5.693 -2.383 -16.430 1.00 95.69 206 GLU A CA 1
ATOM 1650 C C . GLU A 1 206 ? -5.296 -1.556 -15.202 1.00 95.69 206 GLU A C 1
ATOM 1652 O O . GLU A 1 206 ? -5.891 -1.649 -14.125 1.00 95.69 206 GLU A O 1
ATOM 1657 N N . VAL A 1 207 ? -4.315 -0.665 -15.363 1.00 93.62 207 VAL A N 1
ATOM 1658 C CA . VAL A 1 207 ? -3.893 0.273 -14.309 1.00 93.62 207 VAL A CA 1
ATOM 1659 C C . VAL A 1 207 ? -5.063 1.111 -13.789 1.00 93.62 207 VAL A C 1
ATOM 1661 O O . VAL A 1 207 ? -5.128 1.391 -12.591 1.00 93.62 207 VAL A O 1
ATOM 1664 N N . LYS A 1 208 ? -6.011 1.495 -14.654 1.00 94.19 208 LYS A N 1
ATOM 1665 C CA . LYS A 1 208 ? -7.203 2.251 -14.238 1.00 94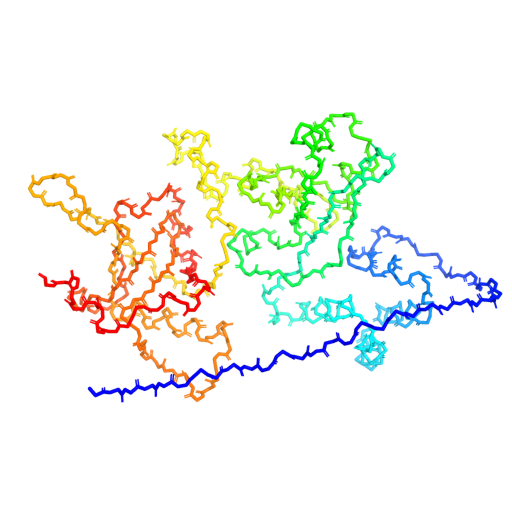.19 208 LYS A CA 1
ATOM 1666 C C . LYS A 1 208 ? -8.069 1.446 -13.260 1.00 94.19 208 LYS A C 1
ATOM 1668 O O . LYS A 1 208 ? -8.535 2.010 -12.272 1.00 94.19 208 LYS A O 1
ATOM 1673 N N . ASP A 1 209 ? -8.193 0.139 -13.486 1.00 95.31 209 ASP A N 1
ATOM 1674 C CA . ASP A 1 209 ? -8.983 -0.770 -12.656 1.00 95.31 209 ASP A CA 1
ATOM 1675 C C . ASP A 1 209 ? -8.269 -1.031 -11.327 1.00 95.31 209 ASP A C 1
ATOM 1677 O O . ASP A 1 209 ? -8.901 -1.054 -10.276 1.00 95.31 209 ASP A O 1
ATOM 1681 N N . VAL A 1 210 ? -6.934 -1.136 -11.342 1.00 94.88 210 VAL A N 1
ATOM 1682 C CA . VAL A 1 210 ? -6.109 -1.201 -10.120 1.00 94.88 210 VAL A CA 1
ATOM 1683 C C . VAL A 1 210 ? -6.302 0.051 -9.264 1.00 94.88 210 VAL A C 1
ATOM 1685 O O . VAL A 1 210 ? -6.469 -0.043 -8.043 1.00 94.88 210 VAL A O 1
ATOM 1688 N N . ILE A 1 211 ? -6.276 1.232 -9.891 1.00 93.88 211 ILE A N 1
ATOM 1689 C CA . ILE A 1 211 ? -6.481 2.506 -9.197 1.00 93.88 211 ILE A CA 1
ATOM 1690 C C . ILE A 1 211 ? -7.892 2.573 -8.611 1.00 93.88 211 ILE A C 1
ATOM 1692 O O . ILE A 1 211 ? -8.020 2.906 -7.431 1.00 93.88 211 ILE A O 1
ATOM 1696 N N . ASP A 1 212 ? -8.922 2.229 -9.386 1.00 93.62 212 ASP A N 1
ATOM 1697 C CA . ASP A 1 212 ? -10.316 2.261 -8.932 1.00 93.62 212 ASP A CA 1
ATOM 1698 C C . ASP A 1 212 ? -10.595 1.222 -7.835 1.00 93.62 212 ASP A C 1
ATOM 1700 O O . ASP A 1 212 ? -11.227 1.535 -6.830 1.00 93.62 212 ASP A O 1
ATOM 1704 N N . ALA A 1 213 ? -10.023 0.021 -7.929 1.00 92.56 213 ALA A N 1
ATOM 1705 C CA . ALA A 1 213 ? -10.131 -0.996 -6.885 1.00 92.56 213 ALA A CA 1
ATOM 1706 C C . ALA A 1 213 ? -9.521 -0.536 -5.547 1.00 92.56 213 ALA A C 1
ATOM 1708 O O . ALA A 1 213 ? -10.002 -0.904 -4.474 1.00 92.56 213 ALA A O 1
ATOM 1709 N N . CYS A 1 214 ? -8.465 0.281 -5.591 1.00 92.75 214 CYS A N 1
ATOM 1710 C CA . CYS A 1 214 ? -7.823 0.819 -4.393 1.00 92.75 214 CYS A CA 1
ATOM 1711 C C . CYS A 1 214 ? -8.495 2.086 -3.849 1.00 92.75 214 CYS A C 1
ATOM 1713 O O . CYS A 1 214 ? -8.629 2.233 -2.632 1.00 92.75 214 CYS A O 1
ATOM 1715 N N . ILE A 1 215 ? -8.854 3.022 -4.729 1.00 94.50 215 ILE A N 1
ATOM 1716 C CA . ILE A 1 215 ? -9.462 4.315 -4.400 1.00 94.50 215 ILE A CA 1
ATOM 1717 C C . ILE A 1 215 ? -10.589 4.570 -5.413 1.00 94.50 215 ILE A C 1
ATOM 1719 O O . ILE A 1 215 ? -10.365 5.281 -6.399 1.00 94.50 215 ILE A O 1
ATOM 1723 N N . PRO A 1 216 ? -11.793 4.007 -5.184 1.00 94.25 216 PRO A N 1
ATOM 1724 C CA . PRO A 1 216 ? -12.882 4.068 -6.152 1.00 94.25 216 PRO A CA 1
ATOM 1725 C C . PRO A 1 216 ? -13.244 5.508 -6.484 1.00 94.25 216 PRO A C 1
ATOM 1727 O O . PRO A 1 216 ? -13.584 6.291 -5.588 1.00 94.25 216 PRO A O 1
ATOM 1730 N N . ARG A 1 217 ? -13.190 5.876 -7.766 1.00 92.75 217 ARG A N 1
ATOM 1731 C CA . ARG A 1 217 ? -13.487 7.247 -8.206 1.00 92.75 217 ARG A CA 1
ATOM 1732 C C . ARG A 1 217 ? -14.936 7.625 -7.944 1.00 92.75 217 ARG A C 1
ATOM 1734 O O . ARG A 1 217 ? -15.209 8.772 -7.604 1.00 92.75 217 ARG A O 1
ATOM 1741 N N . SER A 1 218 ? -15.839 6.651 -8.018 1.00 95.44 218 SER A N 1
ATOM 1742 C CA . SER A 1 218 ? -17.260 6.819 -7.703 1.00 95.44 218 SER A CA 1
ATOM 1743 C C . SER A 1 218 ? -17.512 7.310 -6.273 1.00 95.44 218 SER A C 1
ATOM 1745 O O . SER A 1 218 ? -18.449 8.078 -6.066 1.00 95.44 218 SER A O 1
ATOM 1747 N N . LEU A 1 219 ? -16.659 6.926 -5.314 1.00 95.75 219 LEU A N 1
ATOM 1748 C CA . LEU A 1 219 ? -16.763 7.287 -3.892 1.00 95.75 219 LEU A CA 1
ATOM 1749 C C . LEU A 1 219 ? -15.899 8.494 -3.490 1.00 95.75 219 LEU A C 1
ATOM 1751 O O . LEU A 1 219 ? -15.935 8.905 -2.334 1.00 95.75 219 LEU A O 1
ATOM 1755 N N . ASN A 1 220 ? -15.074 9.002 -4.408 1.00 96.12 220 ASN A N 1
ATOM 1756 C CA . ASN A 1 220 ? -14.041 10.008 -4.144 1.00 96.12 220 ASN A CA 1
ATOM 1757 C C . ASN A 1 220 ? -14.030 11.092 -5.236 1.00 96.12 220 ASN A C 1
ATOM 1759 O O . ASN A 1 220 ? -12.968 11.474 -5.745 1.00 96.12 220 ASN A O 1
ATOM 1763 N N . LYS A 1 221 ? -15.218 11.538 -5.658 1.00 95.75 221 LYS A N 1
ATOM 1764 C CA . LYS A 1 221 ? -15.403 12.488 -6.771 1.00 95.75 221 LYS A CA 1
ATOM 1765 C C . LYS A 1 221 ? -14.769 13.853 -6.477 1.00 95.75 221 LYS A C 1
ATOM 1767 O O . LYS A 1 221 ? -14.325 14.541 -7.389 1.00 95.75 221 LYS A O 1
ATOM 1772 N N . GLU A 1 222 ? -14.672 14.211 -5.203 1.00 95.25 222 GLU A N 1
ATOM 1773 C CA . GLU A 1 222 ? -14.090 15.449 -4.689 1.00 95.25 222 GLU A CA 1
ATOM 1774 C C . GLU A 1 222 ? -12.550 15.451 -4.669 1.00 95.25 222 GLU A C 1
ATOM 1776 O O . GLU A 1 222 ? -11.914 16.500 -4.505 1.00 95.25 222 GLU A O 1
ATOM 1781 N N . LEU A 1 223 ? -11.905 14.288 -4.834 1.00 94.69 223 LEU A N 1
ATOM 1782 C CA . LEU A 1 223 ? -10.447 14.207 -4.846 1.00 94.69 223 LEU A CA 1
ATOM 1783 C C . LEU A 1 223 ? -9.874 14.692 -6.179 1.00 94.69 223 LEU A C 1
ATOM 1785 O O . LEU A 1 223 ? -9.916 14.004 -7.204 1.00 94.69 223 LEU A O 1
ATOM 1789 N N . THR A 1 224 ? -9.184 15.832 -6.127 1.00 94.94 224 THR A N 1
ATOM 1790 C CA . THR A 1 224 ? -8.315 16.271 -7.227 1.00 94.94 224 THR A CA 1
ATOM 1791 C C . THR A 1 224 ? -7.275 15.196 -7.562 1.00 94.94 224 THR A C 1
ATOM 1793 O O . THR A 1 224 ? -6.844 14.435 -6.691 1.00 94.94 224 THR A O 1
ATOM 1796 N N . ILE A 1 225 ? -6.798 15.155 -8.811 1.00 90.50 225 ILE A N 1
ATOM 1797 C CA . ILE A 1 225 ? -5.781 14.181 -9.258 1.00 90.50 225 ILE A CA 1
ATOM 1798 C C . ILE A 1 225 ? -4.541 14.219 -8.350 1.00 90.50 225 ILE A C 1
ATOM 1800 O O . ILE A 1 225 ? -4.047 13.179 -7.915 1.00 90.50 225 ILE A O 1
ATOM 1804 N N . LYS A 1 226 ? -4.081 15.421 -7.974 1.00 90.88 226 LYS A N 1
ATOM 1805 C CA . LYS A 1 226 ? -2.946 15.603 -7.055 1.00 90.88 226 LYS A CA 1
ATOM 1806 C C . LYS A 1 226 ? -3.209 14.977 -5.682 1.00 90.88 226 LYS A C 1
ATOM 1808 O O . LYS A 1 226 ? -2.316 14.336 -5.128 1.00 90.88 226 LYS A O 1
ATOM 1813 N N . LYS A 1 227 ? -4.412 15.151 -5.118 1.00 93.38 227 LYS A N 1
ATOM 1814 C CA . LYS A 1 227 ? -4.793 14.525 -3.841 1.00 93.38 227 LYS A CA 1
ATOM 1815 C C . LYS A 1 227 ? -4.879 13.007 -3.986 1.00 93.38 227 LYS A C 1
ATOM 1817 O O . LYS A 1 227 ? -4.302 12.311 -3.154 1.00 93.38 227 LYS A O 1
ATOM 1822 N N . LEU A 1 228 ? -5.498 12.502 -5.055 1.00 92.75 228 LEU A N 1
ATOM 1823 C CA . LEU A 1 228 ? -5.586 11.068 -5.329 1.00 92.75 228 LEU A CA 1
ATOM 1824 C C . LEU A 1 228 ? -4.196 10.420 -5.382 1.00 92.75 228 LEU A C 1
ATOM 1826 O O . LEU A 1 228 ? -3.950 9.471 -4.648 1.00 92.75 228 LEU A O 1
ATOM 1830 N N . LEU A 1 229 ? -3.255 10.965 -6.157 1.00 89.75 229 LEU A N 1
ATOM 1831 C CA . LEU A 1 229 ? -1.891 10.424 -6.252 1.00 89.75 229 LEU A CA 1
ATOM 1832 C C . LEU A 1 229 ? -1.159 10.433 -4.899 1.00 89.75 229 LEU A C 1
ATOM 1834 O O . LEU A 1 229 ? -0.442 9.485 -4.566 1.00 89.75 229 LEU A O 1
ATOM 1838 N N . LYS A 1 230 ? -1.377 11.469 -4.075 1.00 91.06 230 LYS A N 1
ATOM 1839 C CA . LYS A 1 230 ? -0.869 11.509 -2.693 1.00 91.06 230 LYS A CA 1
ATOM 1840 C C . LYS A 1 230 ? -1.488 10.418 -1.815 1.00 91.06 230 LYS A C 1
ATOM 1842 O O . LYS A 1 230 ? -0.799 9.896 -0.941 1.00 91.06 230 LYS A O 1
ATOM 1847 N N . ARG A 1 231 ? -2.765 10.077 -2.011 1.00 93.19 231 ARG A N 1
ATOM 1848 C CA . ARG A 1 231 ? -3.428 8.977 -1.290 1.00 93.19 231 ARG A CA 1
ATOM 1849 C C . ARG A 1 231 ? -2.988 7.614 -1.810 1.00 93.19 231 ARG A C 1
ATOM 1851 O O . ARG A 1 231 ? -2.779 6.712 -1.013 1.00 93.19 231 ARG A O 1
ATOM 1858 N N . PHE A 1 232 ? -2.727 7.491 -3.105 1.00 91.88 232 PHE A N 1
ATOM 1859 C CA . PHE A 1 232 ? -2.247 6.259 -3.720 1.00 91.88 232 PHE A CA 1
ATOM 1860 C C . PHE A 1 232 ? -0.886 5.817 -3.153 1.00 91.88 232 PHE A C 1
ATOM 1862 O O . PHE A 1 232 ? -0.679 4.639 -2.872 1.00 91.88 232 PHE A O 1
ATOM 1869 N N . LYS A 1 233 ? -0.001 6.776 -2.828 1.00 90.62 233 LYS A N 1
ATOM 1870 C CA . LYS A 1 233 ? 1.258 6.533 -2.087 1.00 90.62 233 LYS A CA 1
ATOM 1871 C C . LYS A 1 233 ? 1.056 5.702 -0.811 1.00 90.62 233 LYS A C 1
ATOM 1873 O O . LYS A 1 233 ? 1.939 4.939 -0.422 1.00 90.62 233 LYS A O 1
ATOM 1878 N N . LEU A 1 234 ? -0.087 5.848 -0.139 1.00 90.19 234 LEU A N 1
ATOM 1879 C CA . LEU A 1 234 ? -0.378 5.152 1.114 1.00 90.19 234 LEU A CA 1
ATOM 1880 C C . LEU A 1 234 ? -0.423 3.627 0.939 1.00 90.19 234 LEU A C 1
ATOM 1882 O O . LEU A 1 234 ? -0.054 2.909 1.864 1.00 90.19 234 LEU A O 1
ATOM 1886 N N . LEU A 1 235 ? -0.789 3.147 -0.250 1.00 91.06 235 LEU A N 1
ATOM 1887 C CA . LEU A 1 235 ? -0.895 1.723 -0.586 1.00 91.06 235 LEU A CA 1
ATOM 1888 C C . LEU A 1 235 ? 0.473 1.035 -0.710 1.00 91.06 235 LEU A C 1
ATOM 1890 O O . LEU A 1 235 ? 0.568 -0.185 -0.581 1.00 91.06 235 LEU A O 1
ATOM 1894 N N . PHE A 1 236 ? 1.531 1.824 -0.927 1.00 90.25 236 PHE A N 1
ATOM 1895 C CA . PHE A 1 236 ? 2.918 1.363 -1.010 1.00 90.25 236 PHE A CA 1
ATOM 1896 C C . PHE A 1 236 ? 3.671 1.441 0.321 1.00 90.25 236 PHE A C 1
ATOM 1898 O O . PHE A 1 236 ? 4.873 1.166 0.365 1.00 90.25 236 PHE A O 1
ATOM 1905 N N . SER A 1 237 ? 2.997 1.852 1.398 1.00 87.88 237 SER A N 1
ATOM 1906 C CA . SER A 1 237 ? 3.609 1.874 2.728 1.00 87.88 237 SER A CA 1
ATOM 1907 C C . SER A 1 237 ? 3.896 0.449 3.191 1.00 87.88 237 SER A C 1
ATOM 1909 O O . SER A 1 237 ? 3.074 -0.439 2.974 1.00 87.88 237 SER A O 1
ATOM 1911 N N . LYS A 1 238 ? 5.052 0.244 3.831 1.00 89.38 238 LYS A N 1
ATOM 1912 C CA . LYS A 1 238 ? 5.375 -1.026 4.484 1.00 89.38 238 LYS A CA 1
ATOM 1913 C C . LYS A 1 238 ? 4.484 -1.168 5.710 1.00 89.38 238 LYS A C 1
ATOM 1915 O O . LYS A 1 238 ? 4.492 -0.289 6.574 1.00 89.38 238 LYS A O 1
ATOM 1920 N N . THR A 1 239 ? 3.689 -2.226 5.749 1.00 87.75 239 THR A N 1
ATOM 1921 C CA . THR A 1 239 ? 2.736 -2.445 6.834 1.00 87.75 239 THR A CA 1
ATOM 1922 C C . THR A 1 239 ? 2.500 -3.929 7.061 1.00 87.75 239 THR A C 1
ATOM 1924 O O . THR A 1 239 ? 2.252 -4.645 6.084 1.00 87.75 239 THR A O 1
ATOM 1927 N N . THR A 1 240 ? 2.454 -4.339 8.323 1.00 88.31 240 THR A N 1
ATOM 1928 C CA . THR A 1 240 ? 2.110 -5.706 8.721 1.00 88.31 240 THR A CA 1
ATOM 1929 C C . THR A 1 240 ? 0.591 -5.826 8.857 1.00 88.31 240 THR A C 1
ATOM 1931 O O . THR A 1 240 ? 0.017 -5.080 9.651 1.00 88.31 240 THR A O 1
ATOM 1934 N N . PRO A 1 241 ? -0.089 -6.690 8.087 1.00 87.00 241 PRO A N 1
ATOM 1935 C CA . PRO A 1 241 ? -1.506 -6.979 8.249 1.00 87.00 241 PRO A CA 1
ATOM 1936 C C . PRO A 1 241 ? -1.701 -7.670 9.599 1.00 87.00 241 PRO A C 1
ATOM 1938 O O . PRO A 1 241 ? -1.031 -8.647 9.876 1.00 87.00 241 PRO A O 1
ATOM 1941 N N . THR A 1 242 ? -2.586 -7.171 10.448 1.00 87.19 242 THR A N 1
ATOM 1942 C CA . THR A 1 242 ? -2.838 -7.739 11.771 1.00 87.19 242 THR A CA 1
ATOM 1943 C C . THR A 1 242 ? -4.193 -8.424 11.815 1.00 87.19 242 THR A C 1
ATOM 1945 O O . THR A 1 242 ? -4.268 -9.619 11.561 1.00 87.19 242 THR A O 1
ATOM 1948 N N . ALA A 1 243 ? -5.279 -7.700 12.071 1.00 86.25 243 ALA A N 1
ATOM 1949 C CA . ALA A 1 243 ? -6.587 -8.299 12.310 1.00 86.25 243 ALA A CA 1
ATOM 1950 C C . ALA A 1 243 ? -7.610 -7.975 11.219 1.00 86.25 243 ALA A C 1
ATOM 1952 O O . ALA A 1 243 ? -7.726 -6.825 10.788 1.00 86.25 243 ALA A O 1
ATOM 1953 N N . LYS A 1 244 ? -8.409 -8.982 10.841 1.00 87.38 244 LYS A N 1
ATOM 1954 C CA . LYS A 1 244 ? -9.712 -8.770 10.196 1.00 87.38 244 LYS A CA 1
ATOM 1955 C C . LYS A 1 244 ? -10.708 -8.363 11.275 1.00 87.38 244 LYS A C 1
ATOM 1957 O O . LYS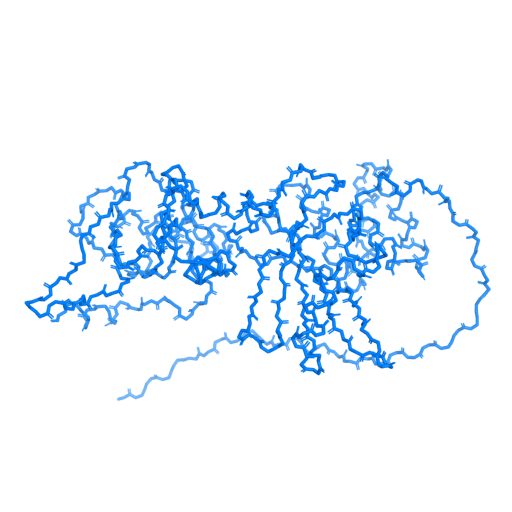 A 1 244 ? -10.853 -9.067 12.270 1.00 87.38 244 LYS A O 1
ATOM 1962 N N . LEU A 1 245 ? -11.357 -7.225 11.081 1.00 87.88 245 LEU A N 1
ATOM 1963 C CA . LEU A 1 245 ? -12.248 -6.645 12.076 1.00 87.88 245 LEU A CA 1
ATOM 1964 C C . LEU A 1 245 ? -13.685 -7.145 11.859 1.00 87.88 245 LEU A C 1
ATOM 1966 O O . LEU A 1 245 ? -14.097 -7.267 10.699 1.00 87.88 245 LEU A O 1
ATOM 1970 N N . PRO A 1 246 ? -14.451 -7.438 12.928 1.00 90.19 246 PRO A N 1
ATOM 1971 C CA . PRO A 1 246 ? -15.848 -7.835 12.796 1.00 90.19 246 PRO A CA 1
ATOM 1972 C C . PRO A 1 246 ? -16.680 -6.784 12.041 1.00 90.19 246 PRO A C 1
ATOM 1974 O O . PRO A 1 246 ? -16.434 -5.582 12.169 1.00 90.19 246 PRO A O 1
ATOM 1977 N N . PRO A 1 247 ? -17.692 -7.192 11.258 1.00 89.06 247 PRO A N 1
ATOM 1978 C CA . PRO A 1 247 ? -18.631 -6.244 10.670 1.00 89.06 247 PRO A CA 1
ATOM 1979 C C . PRO A 1 247 ? -19.261 -5.353 11.745 1.00 89.06 247 PRO A C 1
ATOM 1981 O O . PRO A 1 247 ? -19.636 -5.826 12.812 1.00 89.06 247 PRO A O 1
ATOM 1984 N N . GLY A 1 248 ? -19.369 -4.055 11.462 1.00 90.12 248 GLY A N 1
ATOM 1985 C CA . GLY A 1 248 ? -19.947 -3.088 12.396 1.00 90.12 248 GLY A CA 1
ATOM 1986 C C . GLY A 1 248 ? -19.012 -2.605 13.507 1.00 90.12 248 GLY A C 1
ATOM 1987 O O . GLY A 1 248 ? -19.397 -1.681 14.205 1.00 90.12 248 GLY A O 1
ATOM 1988 N N . SER A 1 249 ? -17.787 -3.131 13.635 1.00 93.94 249 SER A N 1
ATOM 1989 C CA . SER A 1 249 ? -16.848 -2.722 14.696 1.00 93.94 249 SER A CA 1
ATOM 1990 C C . SER A 1 249 ? -16.143 -1.383 14.448 1.00 93.94 249 SER A C 1
ATOM 1992 O O . SER A 1 249 ? -15.390 -0.919 15.298 1.00 93.94 249 SER A O 1
ATOM 1994 N N . VAL A 1 250 ? -16.260 -0.808 13.247 1.00 93.94 250 VAL A N 1
ATOM 1995 C CA . VAL A 1 250 ? -15.552 0.419 12.854 1.00 93.94 250 VAL A CA 1
ATOM 1996 C C . VAL A 1 250 ? -16.559 1.544 12.688 1.00 93.94 250 VAL A C 1
ATOM 1998 O O . VAL A 1 250 ? -17.366 1.532 11.758 1.00 93.94 250 VAL A O 1
ATOM 2001 N N . HIS A 1 251 ? -16.458 2.548 13.550 1.00 94.62 251 HIS A N 1
ATOM 2002 C CA . HIS A 1 251 ? -17.337 3.709 13.571 1.00 94.62 251 HIS A CA 1
ATOM 2003 C C . HIS A 1 251 ? -16.566 4.955 13.163 1.00 94.62 251 HIS A C 1
ATOM 2005 O O . HIS A 1 251 ? -15.424 5.155 13.574 1.00 94.62 251 HIS A O 1
ATOM 2011 N N . VAL A 1 252 ? -17.194 5.809 12.356 1.00 94.50 252 VAL A N 1
ATOM 2012 C CA . VAL A 1 252 ? -16.663 7.144 12.078 1.00 94.50 252 VAL A CA 1
ATOM 2013 C C . VAL A 1 252 ? -17.286 8.107 13.072 1.00 94.50 252 VAL A C 1
ATOM 2015 O O . VAL A 1 252 ? -18.508 8.221 13.120 1.00 94.50 252 VAL A O 1
ATOM 2018 N N . VAL A 1 253 ? -16.455 8.784 13.856 1.00 94.44 253 VAL A N 1
ATOM 2019 C CA . VAL A 1 253 ? -16.886 9.749 14.871 1.00 94.44 253 VAL A CA 1
ATOM 2020 C C . VAL A 1 253 ? -16.320 11.142 14.560 1.00 94.44 253 VAL A C 1
ATOM 2022 O O . VAL A 1 253 ? -15.237 11.235 13.970 1.00 94.44 253 VAL A O 1
ATOM 2025 N N . PRO A 1 254 ? -17.014 12.231 14.940 1.00 92.56 254 PRO A N 1
ATOM 2026 C CA . PRO A 1 254 ? -16.542 13.593 14.683 1.00 92.56 254 PRO A CA 1
ATOM 2027 C C . PRO A 1 254 ? -15.181 13.868 15.328 1.00 92.56 254 PRO A C 1
ATOM 2029 O O . PRO A 1 254 ? -14.867 13.304 16.373 1.00 92.56 254 PRO A O 1
ATOM 2032 N N . ASP A 1 255 ? -14.375 14.756 14.750 1.00 90.06 255 ASP A N 1
ATOM 2033 C CA . ASP A 1 255 ? -13.170 15.255 15.424 1.00 90.06 255 ASP A CA 1
ATOM 2034 C C . ASP A 1 255 ? -13.507 16.029 16.707 1.00 90.06 255 ASP A C 1
ATOM 2036 O O . ASP A 1 255 ? -14.546 16.690 16.794 1.00 90.06 255 ASP A O 1
ATOM 2040 N N . PHE A 1 256 ? -12.605 15.983 17.692 1.00 84.31 256 PHE A N 1
ATOM 2041 C CA . PHE A 1 256 ? -12.690 16.847 18.869 1.00 84.31 256 PHE A CA 1
ATOM 2042 C C . PHE A 1 256 ? -12.500 18.300 18.437 1.00 84.31 256 PHE A C 1
ATOM 2044 O O . PHE A 1 256 ? -11.456 18.654 17.888 1.00 84.31 256 PHE A O 1
ATOM 2051 N N . LYS A 1 257 ? -13.514 19.138 18.655 1.00 81.00 257 LYS A N 1
ATOM 2052 C CA . LYS A 1 257 ? -13.464 20.568 18.340 1.00 81.00 257 LYS A CA 1
ATOM 2053 C C . LYS A 1 257 ? -13.372 21.355 19.639 1.00 81.00 257 LYS A C 1
ATOM 2055 O O . LYS A 1 257 ? -14.313 21.332 20.430 1.00 81.00 257 LYS A O 1
ATOM 2060 N N . LYS A 1 258 ? -12.291 22.117 19.823 1.00 62.81 258 LYS A N 1
ATOM 2061 C CA . LYS A 1 258 ? -12.289 23.220 20.795 1.00 62.81 258 LYS A CA 1
ATOM 2062 C C . LYS A 1 258 ? -13.202 24.349 20.299 1.00 62.81 258 LYS A C 1
ATOM 2064 O O . LYS A 1 258 ? -13.518 24.423 19.106 1.00 62.81 258 LYS A O 1
ATOM 2069 N N . ARG A 1 259 ? -13.566 25.277 21.197 1.00 63.53 259 ARG A N 1
ATOM 2070 C CA . ARG A 1 259 ? -14.317 26.512 20.868 1.00 63.53 259 ARG A CA 1
ATOM 2071 C C . ARG A 1 259 ? -13.704 27.298 19.683 1.00 63.53 259 ARG A C 1
ATOM 2073 O O . ARG A 1 259 ? -14.450 27.959 18.972 1.00 63.53 259 ARG A O 1
ATOM 2080 N N . ASP A 1 260 ? -12.407 27.120 19.395 1.00 59.50 260 ASP A N 1
ATOM 2081 C CA . ASP A 1 260 ? -11.645 27.807 18.333 1.00 59.50 260 ASP A CA 1
ATOM 2082 C C . ASP A 1 260 ? -11.414 27.024 17.018 1.00 59.50 260 ASP A C 1
ATOM 2084 O O . ASP A 1 260 ? -10.506 27.334 16.250 1.00 59.50 260 ASP A O 1
ATOM 2088 N N . ARG A 1 261 ? -12.267 26.046 16.675 1.00 60.00 261 ARG A N 1
ATOM 2089 C CA . ARG A 1 261 ? -12.328 25.388 15.339 1.00 60.00 261 ARG A CA 1
ATOM 2090 C C . ARG A 1 261 ? -11.132 24.514 14.912 1.00 60.00 261 ARG A C 1
ATOM 2092 O O . ARG A 1 261 ? -11.208 23.919 13.836 1.00 60.00 261 ARG A O 1
ATOM 2099 N N . PHE A 1 262 ? -10.081 24.369 15.715 1.00 59.88 262 PHE A N 1
ATOM 2100 C CA . PHE A 1 262 ? -8.993 23.417 15.445 1.00 59.88 262 PHE A CA 1
ATOM 2101 C C . PHE A 1 262 ? -9.281 22.038 16.056 1.00 59.88 262 PHE A C 1
ATOM 2103 O O . PHE A 1 262 ? -9.843 21.943 17.149 1.00 59.88 262 PHE A O 1
ATOM 2110 N N . ALA A 1 263 ? -8.908 20.975 15.332 1.00 63.78 263 ALA A N 1
ATOM 2111 C CA . ALA A 1 263 ? -8.981 19.606 15.832 1.00 63.78 263 ALA A CA 1
ATOM 2112 C C . ALA A 1 263 ? -7.830 19.364 16.816 1.00 63.78 263 ALA A C 1
ATOM 2114 O O . ALA A 1 263 ? -6.669 19.485 16.429 1.00 63.78 263 ALA A O 1
ATOM 2115 N N . GLU A 1 264 ? -8.143 19.035 18.070 1.00 68.56 264 GLU A N 1
ATOM 2116 C CA . GLU A 1 264 ? -7.119 18.868 19.117 1.00 68.56 264 GLU A CA 1
ATOM 2117 C C . GLU A 1 264 ? -6.280 17.608 18.926 1.00 68.56 264 GLU A C 1
ATOM 2119 O O . GLU A 1 264 ? -5.095 17.594 19.241 1.00 68.56 264 GLU A O 1
ATOM 2124 N N . ILE A 1 265 ? -6.882 16.562 18.358 1.00 79.62 265 ILE A N 1
ATOM 2125 C CA . ILE A 1 265 ? -6.238 15.261 18.194 1.00 79.62 265 ILE A CA 1
ATOM 2126 C C . ILE A 1 265 ? -6.339 14.810 16.730 1.00 79.62 265 ILE A C 1
ATOM 2128 O O . ILE A 1 265 ? -6.971 13.801 16.404 1.00 79.62 265 ILE A O 1
ATOM 2132 N N . ASP A 1 266 ? -5.744 15.596 15.820 1.00 84.31 266 ASP A N 1
ATOM 2133 C CA . ASP A 1 266 ? -5.691 15.261 14.387 1.00 84.31 266 ASP A CA 1
ATOM 2134 C C . ASP A 1 266 ? -5.026 13.895 14.192 1.00 84.31 266 ASP A C 1
ATOM 2136 O O . ASP A 1 266 ? -3.865 13.661 14.541 1.00 84.31 266 ASP A O 1
ATOM 2140 N N . GLY A 1 267 ? -5.776 12.978 13.589 1.00 90.12 267 GLY A N 1
ATOM 2141 C CA . GLY A 1 267 ? -5.231 11.700 13.179 1.00 90.12 267 GLY A CA 1
ATOM 2142 C C . GLY A 1 267 ? -5.196 10.631 14.273 1.00 90.12 267 GLY A C 1
ATOM 2143 O O . GLY A 1 267 ? -4.604 9.579 14.018 1.00 90.12 267 GLY A O 1
ATOM 2144 N N . CYS A 1 268 ? -5.836 10.828 15.429 1.00 95.19 268 CYS A N 1
ATOM 2145 C CA . CYS A 1 268 ? -5.923 9.809 16.481 1.00 95.19 268 CYS A CA 1
ATOM 2146 C C . CYS A 1 268 ? -7.343 9.245 16.637 1.00 95.19 268 CYS A C 1
ATOM 2148 O O . CYS A 1 268 ? -8.311 9.990 16.758 1.00 95.19 268 CYS A O 1
ATOM 2150 N N . GLY A 1 269 ? -7.463 7.922 16.616 1.00 95.75 269 GLY A N 1
ATOM 2151 C CA . GLY A 1 269 ? -8.699 7.180 16.851 1.00 95.75 269 GLY A CA 1
ATOM 2152 C C . GLY A 1 269 ? -8.665 6.448 18.190 1.00 95.75 269 GLY A C 1
ATOM 2153 O O . GLY A 1 269 ? -7.643 6.444 18.872 1.00 95.75 269 GLY A O 1
ATOM 2154 N N . LEU A 1 270 ? -9.771 5.798 18.545 1.00 96.75 270 LEU A N 1
ATOM 2155 C CA . LEU A 1 270 ? -9.904 5.053 19.802 1.00 96.75 270 LEU A CA 1
ATOM 2156 C C . LEU A 1 270 ? -10.179 3.570 19.533 1.00 96.75 270 LEU A C 1
ATOM 2158 O O . LEU A 1 270 ? -10.718 3.219 18.478 1.00 96.75 270 LEU A O 1
ATOM 2162 N N . LEU A 1 271 ? -9.806 2.714 20.479 1.00 97.12 271 LEU A N 1
ATOM 2163 C CA . LEU A 1 271 ? -9.970 1.258 20.436 1.00 97.12 271 LEU A CA 1
ATOM 2164 C C . LEU A 1 271 ? -10.497 0.759 21.768 1.00 97.12 271 LEU A C 1
ATOM 2166 O O . LEU A 1 271 ? -10.015 1.196 22.810 1.00 97.12 271 LEU A O 1
ATOM 2170 N N . SER A 1 272 ? -11.398 -0.214 21.739 1.00 97.50 272 SER A N 1
ATOM 2171 C CA . SER A 1 272 ? -11.685 -1.007 22.931 1.00 97.50 272 SER A CA 1
ATOM 2172 C C . SER A 1 272 ? -10.503 -1.920 23.290 1.00 97.50 272 SER A C 1
ATOM 2174 O O . SER A 1 272 ? -9.580 -2.134 22.490 1.00 97.50 272 SER A O 1
ATOM 2176 N N . GLN A 1 273 ? -10.540 -2.492 24.495 1.00 97.19 273 GLN A N 1
ATOM 2177 C CA . GLN A 1 273 ? -9.525 -3.436 24.969 1.00 97.19 273 GLN A CA 1
ATOM 2178 C C . GLN A 1 273 ? -9.456 -4.681 24.068 1.00 97.19 273 GLN A C 1
ATOM 2180 O O . GLN A 1 273 ? -8.383 -5.090 23.632 1.00 97.19 273 GLN A O 1
ATOM 2185 N N . GLU A 1 274 ? -10.604 -5.235 23.700 1.00 96.62 274 GLU A N 1
ATOM 2186 C CA . GLU A 1 274 ? -10.707 -6.427 22.865 1.00 96.62 274 GLU A CA 1
ATOM 2187 C C . GLU A 1 274 ? -10.221 -6.162 21.438 1.00 96.62 274 GLU A C 1
ATOM 2189 O O . GLU A 1 274 ? -9.615 -7.036 20.815 1.00 96.62 274 GLU A O 1
ATOM 2194 N N . ALA A 1 275 ? -10.433 -4.947 20.916 1.00 96.12 275 ALA A N 1
ATOM 2195 C CA . ALA A 1 275 ? -9.902 -4.567 19.615 1.00 96.12 275 ALA A CA 1
ATOM 2196 C C . ALA A 1 275 ? -8.369 -4.598 19.619 1.00 96.12 275 ALA A C 1
ATOM 2198 O O . ALA A 1 275 ? -7.772 -5.265 18.768 1.00 96.12 275 ALA A O 1
ATOM 2199 N N . ILE A 1 276 ? -7.725 -3.913 20.572 1.00 95.88 276 ILE A N 1
ATOM 2200 C CA . ILE A 1 276 ? -6.259 -3.845 20.623 1.00 95.88 276 ILE A CA 1
ATOM 2201 C C . ILE A 1 276 ? -5.624 -5.220 20.893 1.00 95.88 276 ILE A C 1
ATOM 2203 O O . ILE A 1 276 ? -4.596 -5.541 20.293 1.00 95.88 276 ILE A O 1
ATOM 2207 N N . ASP A 1 277 ? -6.270 -6.069 21.694 1.00 94.88 277 ASP A N 1
ATOM 2208 C CA . ASP A 1 277 ? -5.788 -7.420 22.000 1.00 94.88 277 ASP A CA 1
ATOM 2209 C C . ASP A 1 277 ? -5.842 -8.343 20.772 1.00 94.88 277 ASP A C 1
ATOM 2211 O O . ASP A 1 277 ? -4.844 -8.983 20.433 1.00 94.88 277 ASP A O 1
ATOM 2215 N N . ILE A 1 278 ? -6.945 -8.349 20.012 1.00 93.94 278 ILE A N 1
ATOM 2216 C CA . ILE A 1 278 ? -7.051 -9.139 18.767 1.00 93.94 278 ILE A CA 1
ATOM 2217 C C . ILE A 1 278 ? -6.009 -8.692 17.733 1.00 93.94 278 ILE A C 1
ATOM 2219 O O . ILE A 1 278 ? -5.416 -9.509 17.014 1.00 93.94 278 ILE A O 1
ATOM 2223 N N . ILE A 1 279 ? -5.773 -7.383 17.647 1.00 92.81 279 ILE A N 1
ATOM 2224 C CA . ILE A 1 279 ? -4.767 -6.791 16.763 1.00 92.81 279 ILE A CA 1
ATOM 2225 C C . ILE A 1 279 ? -3.370 -7.268 17.149 1.00 92.81 279 ILE A C 1
ATOM 2227 O O . ILE A 1 279 ? -2.608 -7.694 16.276 1.00 92.81 279 ILE A O 1
ATOM 2231 N N . TRP A 1 280 ? -3.048 -7.225 18.439 1.00 93.00 280 TRP A N 1
ATOM 2232 C CA . TRP A 1 280 ? -1.767 -7.663 18.972 1.00 93.00 280 TRP A CA 1
ATOM 2233 C C . TRP A 1 280 ? -1.522 -9.150 18.733 1.00 93.00 280 TRP A C 1
ATOM 2235 O O . TRP A 1 280 ? -0.513 -9.520 18.134 1.00 93.00 280 TRP A O 1
ATOM 2245 N N . GLN A 1 281 ? -2.482 -10.001 19.091 1.00 91.06 281 GLN A N 1
ATOM 2246 C CA . GLN A 1 281 ? -2.384 -11.445 18.877 1.00 91.06 281 GLN A CA 1
ATOM 2247 C C . GLN A 1 281 ? -2.158 -11.783 17.401 1.00 91.06 281 GLN A C 1
ATOM 2249 O O . GLN A 1 281 ? -1.369 -12.666 17.057 1.00 91.06 281 GLN A O 1
ATOM 2254 N N . SER A 1 282 ? -2.827 -11.063 16.500 1.00 89.06 282 SER A N 1
ATOM 2255 C CA . SER A 1 282 ? -2.640 -11.272 15.067 1.00 89.06 282 SER A CA 1
ATOM 2256 C C . SER A 1 282 ? -1.278 -10.763 14.585 1.00 89.06 282 SER A C 1
ATOM 2258 O O . SER A 1 282 ? -0.614 -11.434 13.798 1.00 89.06 282 SER A O 1
ATOM 2260 N N . PHE A 1 283 ? -0.804 -9.628 15.105 1.00 88.50 283 PHE A N 1
ATOM 2261 C CA . PHE A 1 283 ? 0.544 -9.128 14.834 1.00 88.50 283 PHE A CA 1
ATOM 2262 C C . PHE A 1 283 ? 1.631 -10.124 15.261 1.00 88.50 283 PHE A C 1
ATOM 2264 O O . PHE A 1 283 ? 2.567 -10.374 14.498 1.00 88.50 283 PHE A O 1
ATOM 2271 N N . GLN A 1 284 ? 1.495 -10.732 16.443 1.00 88.00 284 GLN A N 1
ATOM 2272 C CA . GLN A 1 284 ? 2.430 -11.741 16.949 1.00 88.00 284 GLN A CA 1
ATOM 2273 C C . GLN A 1 284 ? 2.494 -12.975 16.042 1.00 88.00 284 GLN A C 1
ATOM 2275 O O . GLN A 1 284 ? 3.581 -13.511 15.806 1.00 88.00 284 GLN A O 1
ATOM 2280 N N . LYS A 1 285 ? 1.345 -13.401 15.495 1.00 84.69 285 LYS A N 1
ATOM 2281 C CA . LYS A 1 285 ? 1.267 -14.504 14.523 1.00 84.69 285 LYS A CA 1
ATOM 2282 C C . LYS A 1 285 ? 2.021 -14.180 13.233 1.00 84.69 285 LYS A C 1
ATOM 2284 O O . LYS A 1 285 ? 2.731 -15.043 12.729 1.00 84.69 285 LYS A O 1
ATOM 2289 N N . GLU A 1 286 ? 1.908 -12.956 12.718 1.00 81.38 286 GLU A N 1
ATOM 2290 C CA . GLU A 1 286 ? 2.588 -12.569 11.472 1.00 81.38 286 GLU A CA 1
ATOM 2291 C C . GLU A 1 286 ? 4.090 -12.318 11.641 1.00 81.38 286 GLU A C 1
ATOM 2293 O O . GLU A 1 286 ? 4.870 -12.588 10.730 1.00 81.38 286 GLU A O 1
ATOM 2298 N N . THR A 1 287 ? 4.518 -11.795 12.790 1.00 78.31 287 THR A N 1
ATOM 2299 C CA . THR A 1 287 ? 5.921 -11.398 13.012 1.00 78.31 287 THR A CA 1
ATOM 2300 C C . THR A 1 287 ? 6.790 -12.494 13.617 1.00 78.31 287 THR A C 1
ATOM 2302 O O . THR A 1 287 ? 7.972 -12.261 13.859 1.00 78.31 287 THR A O 1
ATOM 2305 N N . CYS A 1 288 ? 6.239 -13.698 13.813 1.00 71.94 288 CYS A N 1
ATOM 2306 C CA . CYS A 1 288 ? 6.943 -14.833 14.418 1.00 71.94 288 CYS A CA 1
ATOM 2307 C C . CYS A 1 288 ? 7.600 -14.459 15.757 1.00 71.94 288 CYS A C 1
ATOM 2309 O O . CYS A 1 288 ? 8.721 -14.882 16.044 1.00 71.94 288 CYS A O 1
ATOM 2311 N N . VAL A 1 289 ? 6.912 -13.648 16.571 1.00 70.94 289 VAL A N 1
ATOM 2312 C CA . VAL A 1 289 ? 7.367 -13.332 17.930 1.00 70.94 289 VAL A CA 1
ATOM 2313 C C . VAL A 1 289 ? 7.578 -14.649 18.676 1.00 70.94 289 VAL A C 1
ATOM 2315 O O . VAL A 1 289 ? 6.728 -15.543 18.596 1.00 70.94 289 VAL A O 1
ATOM 2318 N N . SER A 1 290 ? 8.729 -14.760 19.351 1.00 68.88 290 SER A N 1
ATOM 2319 C CA . SER A 1 290 ? 9.086 -15.919 20.176 1.00 68.88 290 SER A CA 1
ATOM 2320 C C . SER A 1 290 ? 7.909 -16.316 21.059 1.00 68.88 290 SER A C 1
ATOM 2322 O O . SER A 1 290 ? 7.224 -15.452 21.604 1.00 68.88 290 SER A O 1
ATOM 2324 N N . GLU A 1 291 ? 7.688 -17.616 21.216 1.00 69.31 291 GLU A N 1
ATOM 2325 C CA . GLU A 1 291 ? 6.599 -18.156 22.030 1.00 69.31 291 GLU A CA 1
ATOM 2326 C C . GLU A 1 291 ? 6.627 -17.619 23.468 1.00 69.31 291 GLU A C 1
ATOM 2328 O O . GLU A 1 291 ? 5.581 -17.316 24.028 1.00 69.31 291 GLU A O 1
ATOM 2333 N N . VAL A 1 292 ? 7.825 -17.352 23.996 1.00 66.25 292 VAL A N 1
ATOM 2334 C CA . VAL A 1 292 ? 8.056 -16.749 25.321 1.00 66.25 292 VAL A CA 1
ATOM 2335 C C . VAL A 1 292 ? 7.508 -15.317 25.431 1.00 66.25 292 VAL A C 1
ATOM 2337 O O . VAL A 1 292 ? 7.207 -14.850 26.521 1.00 66.25 292 VAL A O 1
ATOM 2340 N N . MET A 1 293 ? 7.370 -14.606 24.309 1.00 66.06 293 MET A N 1
ATOM 2341 C CA . MET A 1 293 ? 6.864 -13.229 24.252 1.00 66.06 293 MET A CA 1
ATOM 2342 C C . MET A 1 293 ? 5.412 -13.146 23.763 1.00 66.06 293 MET A C 1
ATOM 2344 O O . MET A 1 293 ? 4.910 -12.044 23.529 1.00 66.06 293 MET A O 1
ATOM 2348 N N . ARG A 1 294 ? 4.727 -14.285 23.583 1.00 76.62 294 ARG A N 1
ATOM 2349 C CA . ARG A 1 294 ? 3.301 -14.296 23.247 1.00 76.62 294 ARG A CA 1
ATOM 2350 C C . ARG A 1 294 ? 2.485 -13.936 24.478 1.00 76.62 294 ARG A C 1
ATOM 2352 O O . ARG A 1 294 ? 2.620 -14.554 25.525 1.00 76.62 294 ARG A O 1
ATOM 2359 N N . THR A 1 295 ? 1.628 -12.935 24.335 1.00 85.19 295 THR A N 1
ATOM 2360 C CA . THR A 1 295 ? 0.753 -12.470 25.410 1.00 85.19 295 THR A CA 1
ATOM 2361 C C . THR A 1 295 ? -0.631 -12.295 24.825 1.00 85.19 295 THR A C 1
ATOM 2363 O O . THR A 1 295 ? -0.783 -11.765 23.725 1.00 85.19 295 THR A O 1
ATOM 2366 N N . GLU A 1 296 ? -1.651 -12.748 25.546 1.00 88.50 296 GLU A N 1
ATOM 2367 C CA . GLU A 1 296 ? -3.033 -12.580 25.092 1.00 88.50 296 GLU A CA 1
ATOM 2368 C C . GLU A 1 296 ? -3.428 -11.105 25.083 1.00 88.50 296 GLU A C 1
ATOM 2370 O O . GLU A 1 296 ? -4.057 -10.634 24.136 1.00 88.50 296 GLU A O 1
ATOM 2375 N N . ARG A 1 297 ? -3.000 -10.376 26.118 1.00 93.19 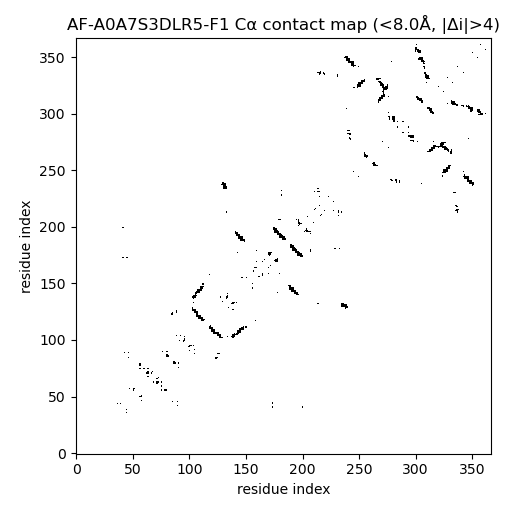297 ARG A N 1
ATOM 2376 C CA . ARG A 1 297 ? -3.221 -8.943 26.251 1.00 93.19 297 ARG A CA 1
ATOM 2377 C C . ARG A 1 297 ? -2.116 -8.156 25.559 1.00 93.19 297 ARG A C 1
ATOM 2379 O O . ARG A 1 297 ? -0.929 -8.466 25.710 1.00 93.19 297 ARG A O 1
ATOM 2386 N N . CYS A 1 298 ? -2.514 -7.120 24.835 1.00 92.62 298 CYS A N 1
ATOM 2387 C CA . CYS A 1 298 ? -1.608 -6.149 24.255 1.00 92.62 298 CYS A CA 1
ATOM 2388 C C . CYS A 1 298 ? -0.898 -5.373 25.374 1.00 92.62 298 CYS A C 1
ATOM 2390 O O . CYS A 1 298 ? -1.573 -4.765 26.209 1.00 92.62 298 CYS A O 1
ATOM 2392 N N . PRO A 1 299 ? 0.446 -5.347 25.396 1.00 92.38 299 PRO A N 1
ATOM 2393 C CA . PRO A 1 299 ? 1.190 -4.554 26.372 1.00 92.38 299 PRO A CA 1
ATOM 2394 C C . PRO A 1 299 ? 1.218 -3.055 26.023 1.00 92.38 299 PRO A C 1
ATOM 2396 O O . PRO A 1 299 ? 1.663 -2.250 26.833 1.00 92.38 299 PRO A O 1
ATOM 2399 N N . TYR A 1 300 ? 0.764 -2.668 24.826 1.00 92.06 300 TYR A N 1
ATOM 2400 C CA . TYR A 1 300 ? 0.796 -1.287 24.338 1.00 92.06 300 TYR A CA 1
ATOM 2401 C C . TYR A 1 300 ? -0.545 -0.575 24.519 1.00 92.06 300 TYR A C 1
ATOM 2403 O O . TYR A 1 300 ? -1.606 -1.190 24.418 1.00 92.06 300 TYR A O 1
ATOM 2411 N N . SER A 1 301 ? -0.486 0.745 24.699 1.00 94.38 301 SER A N 1
ATOM 2412 C CA . SER A 1 301 ? -1.646 1.641 24.798 1.00 94.38 301 SER A CA 1
ATOM 2413 C C . SER A 1 301 ? -2.183 2.097 23.439 1.00 94.38 301 SER A C 1
ATOM 2415 O O . SER A 1 301 ? -3.239 2.715 23.374 1.00 94.38 301 SER A O 1
ATOM 2417 N N . GLY A 1 302 ? -1.487 1.801 22.342 1.00 94.88 302 GLY A N 1
ATOM 2418 C CA . GLY A 1 302 ? -1.927 2.166 21.005 1.00 94.88 302 GLY A CA 1
ATOM 2419 C C . GLY A 1 302 ? -0.954 1.747 19.913 1.00 94.88 302 GLY A C 1
ATOM 2420 O O . GLY A 1 302 ? 0.134 1.234 20.173 1.00 94.88 302 GLY A O 1
ATOM 2421 N N . PHE A 1 303 ? -1.345 1.979 18.664 1.00 93.75 303 PHE A N 1
ATOM 2422 C CA . PHE A 1 303 ? -0.510 1.712 17.494 1.00 93.75 303 PHE A CA 1
ATOM 2423 C C . PHE A 1 303 ? -0.714 2.761 16.404 1.00 93.75 303 PHE A C 1
ATOM 2425 O O . PHE A 1 303 ? -1.780 3.362 16.261 1.00 93.75 303 PHE A O 1
ATOM 2432 N N . GLN A 1 304 ? 0.300 2.925 15.555 1.00 94.12 304 GLN A N 1
ATOM 2433 C CA . GLN A 1 304 ? 0.169 3.642 14.293 1.00 94.12 304 GLN A CA 1
ATOM 2434 C C . GLN A 1 304 ? -0.169 2.667 13.164 1.00 94.12 304 GLN A C 1
ATOM 2436 O O . GLN A 1 304 ? 0.529 1.672 12.952 1.00 94.12 304 GLN A O 1
ATOM 2441 N N . GLY A 1 305 ? -1.207 2.971 12.384 1.00 92.69 305 GLY A N 1
ATOM 2442 C CA . GLY A 1 305 ? -1.621 2.049 11.337 1.00 92.69 305 GLY A CA 1
ATOM 2443 C C . GLY A 1 305 ? -2.519 2.595 10.237 1.00 92.69 305 GLY A C 1
ATOM 2444 O O . GLY A 1 305 ? -2.562 3.795 9.932 1.00 92.69 305 GLY A O 1
ATOM 2445 N N . ARG A 1 306 ? -3.199 1.658 9.572 1.00 91.88 306 ARG A N 1
ATOM 2446 C CA . ARG A 1 306 ? -4.135 1.910 8.473 1.00 91.88 306 ARG A CA 1
ATOM 2447 C C . ARG A 1 306 ? -5.325 0.967 8.553 1.00 91.88 306 ARG A C 1
ATOM 2449 O O . ARG A 1 306 ? -5.125 -0.242 8.622 1.00 91.88 306 ARG A O 1
ATOM 2456 N N . ILE A 1 307 ? -6.526 1.517 8.419 1.00 91.75 307 ILE A N 1
ATOM 2457 C CA . ILE A 1 307 ? -7.784 0.767 8.291 1.00 91.75 307 ILE A CA 1
ATOM 2458 C C . ILE A 1 307 ? -8.495 1.329 7.065 1.00 91.75 307 ILE A C 1
ATOM 2460 O O . ILE A 1 307 ? -8.846 2.502 7.054 1.00 91.75 307 ILE A O 1
ATOM 2464 N N . GLY A 1 308 ? -8.652 0.555 5.990 1.00 90.00 308 GLY A N 1
ATOM 2465 C CA . GLY A 1 308 ? -9.217 1.066 4.733 1.00 90.00 308 GLY A CA 1
ATOM 2466 C C . GLY A 1 308 ? -8.601 2.398 4.268 1.00 90.00 308 GLY A C 1
ATOM 2467 O O . GLY A 1 308 ? -7.409 2.464 3.960 1.00 90.00 308 GLY A O 1
ATOM 2468 N N . GLY A 1 309 ? -9.423 3.443 4.161 1.00 92.19 309 GLY A N 1
ATOM 2469 C CA . GLY A 1 309 ? -9.001 4.803 3.806 1.00 92.19 309 GLY A CA 1
ATOM 2470 C C . GLY A 1 309 ? -8.501 5.667 4.974 1.00 92.19 309 GLY A C 1
ATOM 2471 O O . GLY A 1 309 ? -8.094 6.812 4.754 1.00 92.19 309 GLY A O 1
ATOM 2472 N N . PHE A 1 310 ? -8.513 5.143 6.201 1.00 94.25 310 PHE A N 1
ATOM 2473 C CA . PHE A 1 310 ? -8.072 5.823 7.416 1.00 94.25 310 PHE A CA 1
ATOM 2474 C C . PHE A 1 310 ? -6.574 5.618 7.658 1.00 94.25 310 PHE A C 1
ATOM 2476 O O . PHE A 1 310 ? -6.025 4.528 7.464 1.00 94.25 310 PHE A O 1
ATOM 2483 N N . LYS A 1 311 ? -5.894 6.685 8.085 1.00 94.19 311 LYS A N 1
ATOM 2484 C CA . LYS A 1 311 ? -4.482 6.669 8.484 1.00 94.19 311 LYS A CA 1
ATOM 2485 C C . LYS A 1 311 ? -4.319 7.497 9.751 1.00 94.19 311 LYS A C 1
ATOM 2487 O O . LYS A 1 311 ? -4.682 8.674 9.732 1.00 94.19 311 LYS A O 1
ATOM 2492 N N . GLY A 1 312 ? -3.672 6.927 10.758 1.00 94.75 312 GLY A N 1
ATOM 2493 C CA . GLY A 1 312 ? -3.460 7.615 12.020 1.00 94.75 312 GLY A CA 1
ATOM 2494 C C . GLY A 1 312 ? -2.823 6.746 13.093 1.00 94.75 312 GLY A C 1
ATOM 2495 O O . GLY A 1 312 ? -2.277 5.679 12.795 1.00 94.75 312 GLY A O 1
ATOM 2496 N N . ALA A 1 313 ? -2.899 7.240 14.321 1.00 96.19 313 ALA A N 1
ATOM 2497 C CA . ALA A 1 313 ? -2.730 6.453 15.530 1.00 96.19 313 ALA A CA 1
ATOM 2498 C C . ALA A 1 313 ? -4.102 6.000 16.041 1.00 96.19 313 ALA A C 1
ATOM 2500 O O . ALA A 1 313 ? -5.116 6.636 15.752 1.00 96.19 313 ALA A O 1
ATOM 2501 N N . TRP A 1 314 ? -4.131 4.909 16.787 1.00 96.94 314 TRP A N 1
ATOM 2502 C CA . TRP A 1 314 ? -5.292 4.485 17.551 1.00 96.94 314 TRP A CA 1
ATOM 2503 C C . TRP A 1 314 ? -4.840 4.124 18.955 1.00 96.94 314 TRP A C 1
ATOM 2505 O O . TRP A 1 314 ? -3.875 3.372 19.099 1.00 96.94 314 TRP A O 1
ATOM 2515 N N . VAL A 1 315 ? -5.524 4.667 19.956 1.00 97.12 315 VAL A N 1
ATOM 2516 C CA . VAL A 1 315 ? -5.201 4.483 21.373 1.00 97.12 315 VAL A CA 1
ATOM 2517 C C . VAL A 1 315 ? -6.329 3.756 22.097 1.00 97.12 315 VAL A C 1
ATOM 2519 O O . VAL A 1 315 ? -7.490 3.833 21.700 1.00 97.12 315 VAL A O 1
ATOM 2522 N N . LEU A 1 316 ? -5.973 3.012 23.136 1.00 97.06 316 LEU A N 1
ATOM 2523 C CA . LEU A 1 316 ? -6.895 2.290 23.997 1.00 97.06 316 LEU A CA 1
ATOM 2524 C C . LEU A 1 316 ? -7.777 3.277 24.765 1.00 97.06 316 LEU A C 1
ATOM 2526 O O . LEU A 1 316 ? -7.276 4.139 25.481 1.00 97.06 316 LEU A O 1
ATOM 2530 N N . ASP A 1 317 ? -9.085 3.079 24.673 1.00 96.75 317 ASP A N 1
ATOM 2531 C CA . ASP A 1 317 ? -10.088 3.746 25.488 1.00 96.75 317 ASP A CA 1
ATOM 2532 C C . ASP A 1 317 ? -10.974 2.689 26.153 1.00 96.75 317 ASP A C 1
ATOM 2534 O O . ASP A 1 317 ? -11.785 2.013 25.516 1.00 96.75 317 ASP A O 1
ATOM 2538 N N . ARG A 1 318 ? -10.806 2.544 27.470 1.00 94.69 318 ARG A N 1
ATOM 2539 C CA . ARG A 1 318 ? -11.547 1.564 28.276 1.00 94.69 318 ARG A CA 1
ATOM 2540 C C . ARG A 1 318 ? -13.017 1.945 28.466 1.00 94.69 318 ARG A C 1
ATOM 2542 O O . ARG A 1 318 ? -13.805 1.090 28.855 1.00 94.69 318 ARG A O 1
ATOM 2549 N N . SER A 1 319 ? -13.393 3.195 28.187 1.00 96.56 319 SER A N 1
ATOM 2550 C CA . SER A 1 319 ? -14.782 3.655 28.282 1.00 96.56 319 SER A CA 1
ATOM 2551 C C . SER A 1 319 ? -15.658 3.167 27.125 1.00 96.56 319 SER A C 1
ATOM 2553 O O . SER A 1 319 ? -16.880 3.189 27.245 1.00 96.56 319 SER A O 1
ATOM 2555 N N . LEU A 1 320 ? -15.060 2.651 26.041 1.00 95.62 320 LEU A N 1
ATOM 2556 C CA . LEU A 1 320 ? -15.794 2.077 24.904 1.00 95.62 320 LEU A CA 1
ATOM 2557 C C . LEU A 1 320 ? -16.562 0.792 25.248 1.00 95.62 320 LEU A C 1
ATOM 2559 O O . LEU A 1 320 ? -17.338 0.311 24.423 1.00 95.62 320 LEU A O 1
ATOM 2563 N N . GLY A 1 321 ? -16.380 0.268 26.462 1.00 94.44 321 GLY A N 1
ATOM 2564 C CA . GLY A 1 321 ? -17.084 -0.906 26.949 1.00 94.44 321 GLY A CA 1
ATOM 2565 C C . GLY A 1 321 ? -16.585 -2.209 26.317 1.00 94.44 321 GLY A C 1
ATOM 2566 O O . GLY A 1 321 ? -15.546 -2.220 25.650 1.00 94.44 321 GLY A O 1
ATOM 2567 N N . PRO A 1 322 ? -17.300 -3.317 26.570 1.00 95.62 322 PRO A N 1
ATOM 2568 C CA . PRO A 1 322 ? -16.918 -4.627 26.067 1.00 95.62 322 PRO A CA 1
ATOM 2569 C C . PRO A 1 322 ? -17.142 -4.760 24.556 1.00 95.62 322 PRO A C 1
ATOM 2571 O O . PRO A 1 322 ? -18.034 -4.137 23.975 1.00 95.62 322 PRO A O 1
ATOM 2574 N N . GLY A 1 323 ? -16.386 -5.666 23.940 1.00 96.25 323 GLY A N 1
ATOM 2575 C CA . GLY A 1 323 ? -16.494 -6.004 22.519 1.00 96.25 323 GLY A CA 1
ATOM 2576 C C . GLY A 1 323 ? -15.494 -5.268 21.627 1.00 96.25 323 GLY A C 1
ATOM 2577 O O . GLY A 1 323 ? -14.711 -4.435 22.069 1.00 96.25 323 GLY A O 1
ATOM 2578 N N . VAL A 1 324 ? -15.464 -5.616 20.339 1.00 96.25 324 VAL A N 1
ATOM 2579 C CA . VAL A 1 324 ? -14.499 -5.048 19.384 1.00 96.25 324 VAL A CA 1
ATOM 2580 C C . VAL A 1 324 ? -15.056 -3.750 18.814 1.00 96.25 324 VAL A C 1
ATOM 2582 O O . VAL A 1 324 ? -15.940 -3.789 17.962 1.00 96.25 324 VAL A O 1
ATOM 2585 N N . THR A 1 325 ? -14.496 -2.618 19.239 1.00 96.94 325 THR A N 1
ATOM 2586 C CA . THR A 1 325 ? -14.934 -1.281 18.820 1.00 96.94 325 THR A CA 1
ATOM 2587 C C . THR A 1 325 ? -13.730 -0.440 18.428 1.00 96.94 325 THR A C 1
ATOM 2589 O O . THR A 1 325 ? -12.738 -0.360 19.151 1.00 96.94 325 THR A O 1
ATOM 2592 N N . ILE A 1 326 ? -13.817 0.205 17.267 1.00 96.25 326 ILE A N 1
ATOM 2593 C CA . ILE A 1 326 ? -12.805 1.115 16.738 1.00 96.25 326 ILE A CA 1
ATOM 2594 C C . ILE A 1 326 ? -13.485 2.402 16.302 1.00 96.25 326 ILE A C 1
ATOM 2596 O O . ILE A 1 326 ? -14.315 2.410 15.393 1.00 96.25 326 ILE A O 1
ATOM 2600 N N . HIS A 1 327 ? -13.083 3.509 16.908 1.00 96.50 327 HIS A N 1
ATOM 2601 C CA . HIS A 1 327 ? -13.512 4.843 16.520 1.00 96.50 327 HIS A CA 1
ATOM 2602 C C . HIS A 1 327 ? -12.453 5.479 15.624 1.00 96.50 327 HIS A C 1
ATOM 2604 O O . HIS A 1 327 ? -11.342 5.785 16.057 1.00 96.50 327 HIS A O 1
ATOM 2610 N N . CYS A 1 328 ? -12.807 5.693 14.364 1.00 95.88 328 CYS A N 1
ATOM 2611 C CA . CYS A 1 328 ? -12.024 6.445 13.399 1.00 95.88 328 CYS A CA 1
ATOM 2612 C C . CYS A 1 328 ? -12.539 7.885 13.326 1.00 95.88 328 CYS A C 1
ATOM 2614 O O . CYS A 1 328 ? -13.740 8.109 13.190 1.00 95.88 328 CYS A O 1
ATOM 2616 N N . ARG A 1 329 ? -11.646 8.871 13.348 1.00 94.56 329 ARG A N 1
ATOM 2617 C CA . ARG A 1 329 ? -12.019 10.287 13.212 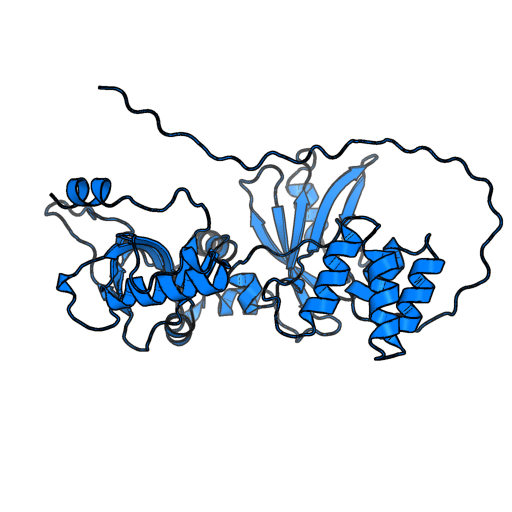1.00 94.56 329 ARG A CA 1
ATOM 2618 C C . ARG A 1 329 ? -12.103 10.723 11.747 1.00 94.56 329 ARG A C 1
ATOM 2620 O O . ARG A 1 329 ? -11.499 10.105 10.862 1.00 94.56 329 ARG A O 1
ATOM 2627 N N . GLU A 1 330 ? -12.815 11.814 11.471 1.00 93.38 330 GLU A N 1
ATOM 2628 C CA . GLU A 1 330 ? -12.931 12.364 10.112 1.00 93.38 330 GLU A CA 1
ATOM 2629 C C . GLU A 1 330 ? -11.568 12.814 9.570 1.00 93.38 330 GLU A C 1
ATOM 2631 O O . GLU A 1 330 ? -11.216 12.473 8.436 1.00 93.38 330 GLU A O 1
ATOM 2636 N N . THR A 1 331 ? -10.741 13.465 10.396 1.00 93.06 331 THR A N 1
ATOM 2637 C CA . THR A 1 331 ? -9.356 13.825 10.041 1.00 93.06 331 THR A CA 1
ATOM 2638 C C . THR A 1 331 ? -8.509 12.623 9.625 1.00 93.06 331 THR A C 1
ATOM 2640 O O . THR A 1 331 ? -7.662 12.742 8.731 1.00 93.06 331 THR A O 1
ATOM 2643 N N . GLN A 1 332 ? -8.739 11.432 10.189 1.00 94.31 332 GLN A N 1
ATOM 2644 C CA . GLN A 1 332 ? -8.030 10.211 9.793 1.00 94.31 332 GLN A CA 1
ATOM 2645 C C . GLN A 1 332 ? -8.419 9.745 8.386 1.00 94.31 332 GLN A C 1
ATOM 2647 O O . GLN A 1 332 ? -7.590 9.121 7.710 1.00 94.31 332 GLN A O 1
ATOM 2652 N N . LYS A 1 333 ? -9.636 10.052 7.915 1.00 95.25 333 LYS A N 1
ATOM 2653 C CA . LYS A 1 333 ? -10.159 9.615 6.616 1.00 95.25 333 LYS A CA 1
ATOM 2654 C C . LYS A 1 333 ? -9.439 10.336 5.482 1.00 95.25 333 LYS A C 1
ATOM 2656 O O . LYS A 1 333 ? -9.611 11.525 5.231 1.00 95.25 333 LYS A O 1
ATOM 2661 N N . LYS A 1 334 ? -8.590 9.610 4.755 1.00 94.81 334 LYS A N 1
ATOM 2662 C CA . LYS A 1 334 ? -7.807 10.178 3.648 1.00 94.81 334 LYS A CA 1
ATOM 2663 C C . LYS A 1 334 ? -8.499 10.009 2.292 1.00 94.81 334 LYS A C 1
ATOM 2665 O O . LYS A 1 334 ? -8.208 10.801 1.392 1.00 94.81 334 LYS A O 1
ATOM 2670 N N . PHE A 1 335 ? -9.351 8.993 2.164 1.00 94.94 335 PHE A N 1
ATOM 2671 C CA . PHE A 1 335 ? -10.232 8.695 1.031 1.00 94.94 335 PHE A CA 1
ATOM 2672 C C . PHE A 1 335 ? -11.325 7.705 1.480 1.00 94.94 335 PHE A C 1
ATOM 2674 O O . PHE A 1 335 ? -11.182 7.050 2.513 1.00 94.94 335 PHE A O 1
ATOM 2681 N N . SER A 1 336 ? -12.412 7.593 0.725 1.00 93.62 336 SER A N 1
ATOM 2682 C CA . SER A 1 336 ? -13.478 6.608 0.931 1.00 93.62 336 SER A CA 1
ATOM 2683 C C . SER A 1 336 ? -13.140 5.276 0.254 1.00 93.62 336 SER A C 1
ATOM 2685 O O . SER A 1 336 ? -12.614 5.247 -0.859 1.00 93.62 336 SER A O 1
ATOM 2687 N N . THR A 1 337 ? -13.470 4.165 0.909 1.00 87.25 337 THR A N 1
ATOM 2688 C CA . THR A 1 337 ? -13.337 2.799 0.374 1.00 87.25 337 THR A CA 1
ATOM 2689 C C . THR A 1 337 ? -14.677 2.079 0.448 1.00 87.25 337 THR A C 1
ATOM 2691 O O . THR A 1 337 ? -15.508 2.441 1.278 1.00 87.25 337 THR A O 1
ATOM 2694 N N . LYS A 1 338 ? -14.884 1.042 -0.376 1.00 80.62 338 LYS A N 1
ATOM 2695 C CA . LYS A 1 338 ? -16.042 0.144 -0.221 1.00 80.62 338 LYS A CA 1
ATOM 2696 C C . LYS A 1 338 ? -16.034 -0.462 1.190 1.00 80.62 338 LYS A C 1
ATOM 2698 O O . LYS A 1 338 ? -14.960 -0.734 1.729 1.00 80.62 338 LYS A O 1
ATOM 2703 N N . GLN A 1 339 ? -17.205 -0.638 1.794 1.00 59.81 339 GLN A N 1
ATOM 2704 C CA . GLN A 1 339 ? -17.339 -1.083 3.185 1.00 59.81 339 GLN A CA 1
ATOM 2705 C C . GLN A 1 339 ? -16.832 -2.518 3.388 1.00 59.81 339 GLN A C 1
ATOM 2707 O O . GLN A 1 339 ? -16.182 -2.803 4.391 1.00 59.81 339 GLN A O 1
ATOM 2712 N N . ASP A 1 340 ? -16.965 -3.368 2.370 1.00 53.06 340 ASP A N 1
ATOM 2713 C CA . ASP A 1 340 ? -16.367 -4.708 2.349 1.00 53.06 340 ASP A CA 1
ATOM 2714 C C . ASP A 1 340 ? -14.842 -4.651 2.467 1.00 53.06 340 ASP A C 1
ATOM 2716 O O . ASP A 1 340 ? -14.223 -5.519 3.079 1.00 53.06 340 ASP A O 1
ATOM 2720 N N . CYS A 1 341 ? -14.221 -3.582 1.955 1.00 53.34 341 CYS A N 1
ATOM 2721 C CA . CYS A 1 341 ? -12.795 -3.325 2.109 1.00 53.34 341 CYS A CA 1
ATOM 2722 C C . CYS A 1 341 ? -12.420 -2.820 3.504 1.00 53.34 341 CYS A C 1
ATOM 2724 O O . CYS A 1 341 ? -11.226 -2.740 3.748 1.00 53.34 341 CYS A O 1
ATOM 2726 N N . LEU A 1 342 ? -13.363 -2.440 4.378 1.00 51.47 342 LEU A N 1
ATOM 2727 C CA . LEU A 1 342 ? -13.100 -2.071 5.778 1.00 51.47 342 LEU A CA 1
ATOM 2728 C C . LEU A 1 342 ? -13.117 -3.307 6.687 1.00 51.47 342 LEU A C 1
ATOM 2730 O O . LEU A 1 342 ? -12.207 -3.463 7.496 1.00 51.47 342 LEU A O 1
ATOM 2734 N N . ALA A 1 343 ? -14.076 -4.218 6.486 1.00 37.78 343 ALA A N 1
ATOM 2735 C CA . ALA A 1 343 ? -14.155 -5.494 7.208 1.00 37.78 343 ALA A CA 1
ATOM 2736 C C . ALA A 1 343 ? -13.077 -6.498 6.745 1.00 37.78 343 ALA A C 1
ATOM 2738 O O . ALA A 1 343 ? -12.507 -7.236 7.547 1.00 37.78 343 ALA A O 1
ATOM 2739 N N . SER A 1 344 ? -12.728 -6.491 5.450 1.00 35.84 344 SER A N 1
ATOM 2740 C CA . SER A 1 344 ? -11.624 -7.302 4.906 1.00 35.84 344 SER A CA 1
ATOM 2741 C C . SER A 1 344 ? -10.263 -6.601 4.935 1.00 35.84 344 SER A C 1
ATOM 2743 O O . SER A 1 344 ? -9.238 -7.273 4.765 1.00 35.84 344 SER A O 1
ATOM 2745 N N . SER A 1 345 ? -10.200 -5.275 5.160 1.00 42.75 345 SER A N 1
ATOM 2746 C CA . SER A 1 345 ? -8.910 -4.629 5.408 1.00 42.75 345 SER A CA 1
ATOM 2747 C C . SER A 1 345 ? -8.414 -5.077 6.758 1.00 42.75 345 SER A C 1
ATOM 2749 O O . SER A 1 345 ? -8.847 -4.581 7.792 1.00 42.75 345 SER A O 1
ATOM 2751 N N . CYS A 1 346 ? -7.447 -5.979 6.713 1.00 49.97 346 CYS A N 1
ATOM 2752 C CA . CYS A 1 346 ? -6.565 -6.193 7.832 1.00 49.97 346 CYS A CA 1
ATOM 2753 C C . CYS A 1 346 ? -6.073 -4.822 8.316 1.00 49.97 346 CYS A C 1
ATOM 2755 O O . CYS A 1 346 ? -5.559 -4.060 7.481 1.00 49.97 346 CYS A O 1
ATOM 2757 N N . LEU A 1 347 ? -6.250 -4.489 9.600 1.00 52.69 347 LEU A N 1
ATOM 2758 C CA . LEU A 1 347 ? -5.543 -3.349 10.182 1.00 52.69 347 LEU A CA 1
ATOM 2759 C C . LEU A 1 347 ? -4.058 -3.534 9.871 1.00 52.69 347 LEU A C 1
ATOM 2761 O O . LEU A 1 347 ? -3.541 -4.645 9.904 1.00 52.69 347 LEU A O 1
ATOM 2765 N N . GLN A 1 348 ? -3.376 -2.459 9.500 1.00 59.06 348 GLN A N 1
ATOM 2766 C CA . GLN A 1 348 ? -1.986 -2.558 9.078 1.00 59.06 348 GLN A CA 1
ATOM 2767 C C . GLN A 1 348 ? -1.119 -1.715 9.993 1.00 59.06 348 GLN A C 1
ATOM 2769 O O . GLN A 1 348 ? -1.203 -0.489 9.925 1.00 59.06 348 GLN A O 1
ATOM 2774 N N . ILE A 1 349 ? -0.300 -2.354 10.827 1.00 58.09 349 ILE A N 1
ATOM 2775 C CA . ILE A 1 349 ? 0.643 -1.651 11.704 1.00 58.09 349 ILE A CA 1
ATOM 2776 C C . ILE A 1 349 ? 1.837 -1.196 10.865 1.00 58.09 349 ILE A C 1
ATOM 2778 O O . ILE A 1 349 ? 2.357 -1.948 10.033 1.00 58.09 349 ILE A O 1
ATOM 2782 N N . GLN A 1 350 ? 2.246 0.062 11.028 1.00 58.56 350 GLN A N 1
ATOM 2783 C CA . GLN A 1 350 ? 3.406 0.600 10.322 1.00 58.56 350 GLN A CA 1
ATOM 2784 C C . GLN A 1 350 ? 4.693 0.014 10.924 1.00 58.56 350 GLN A C 1
ATOM 2786 O O . GLN A 1 350 ? 4.953 0.169 12.108 1.00 58.56 350 GLN A O 1
ATOM 2791 N N . GLY A 1 351 ? 5.494 -0.670 10.102 1.00 41.34 351 GLY A N 1
ATOM 2792 C CA . GLY A 1 351 ? 6.612 -1.515 10.549 1.00 41.34 351 GLY A CA 1
ATOM 2793 C C . GLY A 1 351 ? 7.888 -0.801 11.012 1.00 41.34 351 GLY A C 1
ATOM 2794 O O . GLY A 1 351 ? 8.937 -1.437 11.026 1.00 41.34 351 GLY A O 1
ATOM 2795 N N . ASP A 1 352 ? 7.836 0.485 11.365 1.00 41.88 352 ASP A N 1
ATOM 2796 C CA . ASP A 1 352 ? 8.954 1.106 12.079 1.00 41.88 352 ASP A CA 1
ATOM 2797 C C . ASP A 1 352 ? 8.725 0.874 13.574 1.00 41.88 352 ASP A C 1
ATOM 2799 O O . ASP A 1 352 ? 7.855 1.493 14.183 1.00 41.88 352 ASP A O 1
ATOM 2803 N N . THR A 1 353 ? 9.529 0.005 14.185 1.00 36.19 353 THR A N 1
ATOM 2804 C CA . THR A 1 353 ? 9.537 -0.307 15.630 1.00 36.19 353 THR A CA 1
ATOM 2805 C C . THR A 1 353 ? 9.785 0.903 16.544 1.00 36.19 353 THR A C 1
ATOM 2807 O O . THR A 1 353 ? 9.816 0.759 17.757 1.00 36.19 353 THR A O 1
ATOM 2810 N N . LYS A 1 354 ? 9.924 2.113 15.987 1.00 39.56 354 LYS A N 1
ATOM 2811 C CA . LYS A 1 354 ? 9.931 3.387 16.719 1.00 39.56 354 LYS A CA 1
ATOM 2812 C C . LYS A 1 354 ? 8.526 3.921 17.047 1.00 39.56 354 LYS A C 1
ATOM 2814 O O . LYS A 1 354 ? 8.424 4.969 17.668 1.00 39.56 354 LYS A O 1
ATOM 2819 N N . GLY A 1 355 ? 7.462 3.266 16.575 1.00 38.94 355 GLY A N 1
ATOM 2820 C CA . GLY A 1 355 ? 6.078 3.749 16.667 1.00 38.94 355 GLY A CA 1
ATOM 2821 C C . GLY A 1 355 ? 5.237 3.203 17.826 1.00 38.94 355 GLY A C 1
ATOM 2822 O O . GLY A 1 355 ? 4.021 3.385 17.798 1.00 38.94 355 GLY A O 1
ATOM 2823 N N . THR A 1 356 ? 5.825 2.508 18.802 1.00 40.16 356 THR A N 1
ATOM 2824 C CA . THR A 1 356 ? 5.113 2.098 20.023 1.00 40.16 356 THR A CA 1
ATOM 2825 C C . THR A 1 356 ? 5.129 3.256 21.016 1.00 40.16 356 THR A C 1
ATOM 2827 O O . THR A 1 356 ? 6.198 3.655 21.470 1.00 40.16 356 THR A O 1
ATOM 2830 N N . LEU A 1 357 ? 3.955 3.820 21.306 1.00 42.50 357 LEU A N 1
ATOM 2831 C CA . LEU A 1 357 ? 3.791 4.813 22.367 1.00 42.50 357 LEU A CA 1
ATOM 2832 C C . LEU A 1 357 ? 3.860 4.081 23.710 1.00 42.50 357 LEU A C 1
ATOM 2834 O O . LEU A 1 357 ? 3.099 3.139 23.936 1.00 42.50 357 LEU A O 1
ATOM 2838 N N . ASP A 1 358 ? 4.806 4.480 24.555 1.00 42.59 358 ASP A N 1
ATOM 2839 C CA . ASP A 1 358 ? 4.922 3.975 25.921 1.00 42.59 358 ASP A CA 1
ATOM 2840 C C . ASP A 1 358 ? 3.775 4.527 26.787 1.00 42.59 358 ASP A C 1
ATOM 2842 O O . ASP A 1 358 ? 3.264 5.621 26.523 1.00 42.59 358 ASP A O 1
ATOM 2846 N N . ILE A 1 359 ? 3.359 3.774 27.807 1.00 40.41 359 ILE A N 1
ATOM 2847 C CA . ILE A 1 359 ? 2.236 4.121 28.697 1.00 40.41 359 ILE A CA 1
ATOM 2848 C C . ILE A 1 359 ? 2.459 5.480 29.376 1.00 40.41 359 ILE A C 1
ATOM 2850 O O . ILE A 1 359 ? 1.504 6.235 29.546 1.00 40.41 359 ILE A O 1
ATOM 2854 N N . GLU A 1 360 ? 3.709 5.826 29.684 1.00 40.00 360 GLU A N 1
ATOM 2855 C CA . GLU A 1 360 ? 4.055 7.086 30.352 1.00 40.00 360 GLU A CA 1
ATOM 2856 C C . GLU A 1 360 ? 3.785 8.330 29.485 1.00 40.00 360 GLU A C 1
ATOM 2858 O O . GLU A 1 360 ? 3.493 9.386 30.027 1.00 40.00 360 GLU A O 1
ATOM 2863 N N . HIS A 1 361 ? 3.781 8.221 28.149 1.00 38.97 361 HIS A N 1
ATOM 2864 C CA . HIS A 1 361 ? 3.554 9.369 27.252 1.00 38.97 361 HIS A CA 1
ATOM 2865 C C . HIS A 1 361 ? 2.075 9.665 26.953 1.00 38.97 361 HIS A C 1
ATOM 2867 O O . HIS A 1 361 ? 1.769 10.702 26.370 1.00 38.97 361 HIS A O 1
ATOM 2873 N N . VAL A 1 362 ? 1.155 8.748 27.268 1.00 39.00 362 VAL A N 1
ATOM 2874 C CA . VAL A 1 362 ? -0.271 8.906 26.921 1.00 39.00 362 VAL A CA 1
ATOM 2875 C C . VAL A 1 362 ? -1.039 9.672 27.999 1.00 39.00 362 VAL A C 1
ATOM 2877 O O . VAL A 1 362 ? -1.969 10.399 27.658 1.00 39.00 362 VAL A O 1
ATOM 2880 N N . ASN A 1 363 ? -0.630 9.570 29.266 1.00 35.25 363 ASN A N 1
ATOM 2881 C CA . ASN A 1 363 ? -1.272 10.312 30.356 1.00 35.25 363 ASN A CA 1
ATOM 2882 C C . ASN A 1 363 ? -1.016 11.827 30.242 1.00 35.25 363 ASN A C 1
ATOM 2884 O O . ASN A 1 363 ? -1.954 12.596 30.398 1.00 35.25 363 ASN A O 1
ATOM 2888 N N . ASP A 1 364 ? 0.177 12.240 29.803 1.00 37.41 364 ASP A N 1
ATOM 2889 C CA . ASP A 1 364 ? 0.525 13.655 29.571 1.00 37.41 364 ASP A CA 1
ATOM 2890 C C . ASP A 1 364 ? -0.213 14.308 28.380 1.00 37.41 364 ASP A C 1
ATOM 2892 O O . ASP A 1 364 ? -0.166 15.522 28.210 1.00 37.41 364 ASP A O 1
ATOM 2896 N N . ILE A 1 365 ? -0.853 13.519 27.506 1.00 36.06 365 ILE A N 1
ATOM 2897 C CA . ILE A 1 365 ? -1.623 14.020 26.347 1.00 36.06 365 ILE A CA 1
ATOM 2898 C C . ILE A 1 365 ? -3.127 14.105 26.668 1.00 36.06 365 ILE A C 1
ATOM 2900 O O . ILE A 1 365 ? -3.875 14.771 25.949 1.00 36.06 365 ILE A O 1
ATOM 2904 N N . MET A 1 366 ? -3.580 13.390 27.700 1.00 33.44 366 MET A N 1
ATOM 2905 C CA . MET A 1 366 ? -4.997 13.242 28.052 1.00 33.44 366 MET A CA 1
ATOM 2906 C C . MET A 1 366 ? -5.424 14.123 29.240 1.00 33.44 366 MET A C 1
ATOM 2908 O O . MET A 1 366 ? -6.629 14.293 29.434 1.00 33.44 366 MET A O 1
ATOM 2912 N N . GLU A 1 367 ? -4.473 14.683 29.992 1.00 34.53 367 GLU A N 1
ATOM 2913 C CA . GLU A 1 367 ? -4.666 15.805 30.931 1.00 34.53 367 GLU A CA 1
ATOM 2914 C C . GLU A 1 367 ? -4.407 17.150 30.237 1.00 34.53 367 GLU A C 1
ATOM 2916 O O . GLU A 1 367 ? -5.171 18.109 30.512 1.00 34.53 367 GLU A O 1
#

Nearest PDB structures (foldseek):
  7y7q-assembly1_B  TM=8.147E-01  e=2.169E-18  Neurospora crassa
  2j7o-assembly1_A-2  TM=7.787E-01  e=2.942E-18  Neurospora crassa
  5fsw-assembly2_D  TM=7.932E-01  e=5.091E-18  Thermothielavioides terrestris
  7y7r-assembly1_A  TM=8.018E-01  e=2.806E-17  Neurospora crassa
  7y7q-assembly1_A  TM=7.677E-01  e=1.369E-16  Neurospora crassa

Solvent-accessible surface area (backbone atoms only — not comparable to full-atom values): 21407 Å² total; per-residue (Å²): 136,93,80,88,84,84,83,86,75,84,78,82,83,82,78,80,88,76,87,82,86,81,89,78,95,74,82,86,79,79,86,72,88,87,69,77,72,87,80,54,58,62,66,56,54,50,49,50,62,76,33,66,92,37,61,70,59,50,51,45,51,59,50,35,76,70,39,95,45,66,67,47,45,51,55,40,44,62,68,34,72,79,46,70,70,59,30,58,50,47,55,44,52,68,49,34,77,67,83,73,48,90,59,38,50,24,41,37,31,37,37,41,76,55,96,91,39,84,42,79,44,75,50,72,58,39,81,32,74,53,20,59,52,32,76,74,67,45,27,68,36,35,37,38,34,36,33,40,83,90,56,52,71,67,59,53,46,45,64,73,68,38,91,76,39,55,73,84,64,60,45,47,60,82,61,19,28,49,42,85,66,48,71,44,80,90,42,89,54,35,36,39,33,27,36,46,25,34,34,84,96,47,77,74,47,53,65,69,54,56,46,35,75,70,49,32,54,91,66,38,76,86,54,49,69,72,56,46,57,62,51,55,54,61,39,72,39,60,28,46,60,31,29,69,46,63,84,84,25,70,41,84,42,82,62,57,66,50,99,82,77,49,60,79,59,76,27,49,26,39,22,8,62,52,33,48,17,50,32,40,45,30,36,41,65,70,67,66,55,53,77,91,74,64,54,75,64,49,93,58,49,38,45,39,35,34,46,60,35,30,46,36,38,34,32,65,35,78,85,70,46,87,55,58,37,33,40,39,28,56,72,16,49,71,50,49,58,63,68,70,46,44,35,65,25,35,33,22,40,49,73,54,89,84,52,67,53,56,70,80,66,53,58,76,74,74,111

pLDDT: mean 73.22, std 22.62, range [20.67, 97.5]

Secondary structure (DSSP, 8-state):
--------------------------PPPPPPP---GGGS-HHHHHHHHHTTT-HHHHHHHHHHTT---HHHHHHHHHHHHTSHHHHHHHHHHHHHTTT-----EEEEEEEEEETTEEEEEEPPPEEPP-BHHHHHH-GGGEEEEEEPTTS-HHHHHHHHH-TTS-HHHHS-BTTBEEEEEEEETTSSSEEEEEEEEEBTTB----HHHHHHHHS-GGG-TT--HHHHHHHHGGGGSBEEE--PPPTT-EEEEPPPB-TTS-BTTTTEEEE-HHHHHHHHHHHHHHHT--GGG--SS-SSSEEEEEETTEEEEEEE-GGG-SS--EEEETTTB-S---THHHHSS--EEES-TT----THHHHHHH-

InterPro domains:
  IPR007855 RNA-dependent RNA polymerase [PTHR23079] (122-336)
  IPR057596 RDRP, core domain [PF05183] (120-343)

Organism: NCBI:txid265537